Protein AF-A0A6C2U261-F1 (afdb_monomer)

InterPro domains:
  IPR015943 WD40/YVTN repeat-like-containing domain superfamily [G3DSA:2.130.10.10] (11-316)

Mean predicted aligned error: 12.96 Å

Radius of gyration: 41.38 Å; Cα contacts (8 Å, |Δi|>4): 1282; chains: 1; bounding box: 82×53×125 Å

Organism: Pontiella desulfatans (NCBI:txid2750659)

Solvent-accessible surface area (backbone atoms only — not comparable to full-atom values): 32428 Å² total; per-residue (Å²): 138,78,68,86,49,78,49,58,34,42,33,22,16,22,74,95,71,14,23,37,40,29,26,34,67,74,45,55,85,50,61,79,44,74,46,77,40,96,70,36,28,23,48,18,57,34,48,31,78,76,51,45,33,34,41,40,20,14,53,60,10,48,36,36,38,35,33,43,77,39,72,86,39,80,82,77,43,59,66,49,79,46,71,54,96,64,73,50,58,26,23,54,40,45,43,50,63,50,96,60,32,36,38,40,33,24,74,81,15,53,44,34,34,31,30,86,80,48,94,78,51,58,72,43,65,42,52,57,88,90,52,41,38,65,46,61,30,58,50,86,87,46,29,39,37,35,34,18,69,90,10,44,33,33,38,28,51,74,93,41,41,75,65,47,51,78,46,80,52,78,28,59,30,74,94,37,77,56,29,52,41,42,54,32,71,63,50,46,24,35,38,34,32,23,68,86,29,26,57,40,41,24,30,62,87,77,60,42,76,40,92,69,51,58,75,87,44,63,34,51,24,47,31,67,55,80,59,39,39,40,40,28,19,34,89,79,17,31,33,37,36,23,38,56,83,52,44,76,76,42,64,29,34,66,45,67,71,51,50,45,36,46,39,67,72,41,77,92,64,28,27,32,46,32,31,24,78,82,6,42,40,36,36,34,36,48,74,46,62,45,41,39,79,75,47,68,44,80,66,62,37,35,66,36,75,50,64,57,44,62,71,42,53,50,52,53,42,55,52,45,55,50,50,54,46,49,51,48,50,52,52,47,54,55,24,52,76,74,70,64,69,61,70,69,62,42,54,51,26,40,76,71,71,37,41,46,57,30,26,50,51,52,18,51,50,24,51,75,72,65,36,59,30,57,18,39,31,26,34,48,54,21,52,76,65,46,56,90,86,40,85,62,42,63,61,43,50,50,51,42,51,49,49,35,46,64,55,52,72,49,73,90,72,80,71,82,84,93,85,90,84,72,100,73,85,90,69,100,62,62,58,76,42,65,30,35,55,60,73,66,54,72,64,57,39,37,47,31,24,42,43,63,66,42,63,82,75,68,31,34,51,75,45,79,48,83,64,43,79,37,85,55,42,83,78,51,41,60,61,50,22,52,52,44,44,72,70,71,51,87,59,64,48,40,46,29,40,31,35,52,48,95,53,66,94,84,55,69,31,47,19,27,36,30,58,46,63,96,92,53,44,41,34,45,32,39,36,41,48,75,58,93,77,36,26,34,39,32,46,32,38,32,41,32,71,66,88,75,69,92,85,64,51,45,54,58,49,30,52,50,46,50,51,53,51,49,53,50,75,66,32,64,70,51,52,53,50,52,53,49,52,52,51,51,49,51,50,42,50,52,50,54,42,53,54,55,52,54,56,54,56,65,62,68,74,71,124

Foldseek 3Di:
DQDPFQWFKWFFFFDPFTWIFTDGSNDLAGGLDIGTDPPGTWQEKDAAQLRQKMWTFGQFQKIKIWGFPDSLPSRNGDIDIDIDPDGDHGWLYWDRLHQQWIWTAHPQQWIWMWGNPDPPTDIDTQADVPFRFLAWEHEPPSKIWTFTPVQWIWIDHVPGRHDTDIDGGAGADSVQSQAHWYQQVLLCWIWTQGPPQFIWIARVVPRHGDPLAAPGDRFRYWEDDNFWIWGDDLPQQKIFIAGSSRDGPAIEHAHDHAWSYWYADDPVQRWIWTAHPFFKIFIWGRVDSYIDGPDTRPDGRTNDMDTGHVVSSVVSSLVVLVVLLVVLLVVLVVCLVVVNHDLVSLVSCVVSVNLLSSLCSQLSSCVVVVVLLSNLLSLVVSLVSDDPPDPCNVVSVVSNVVSCVLLVNDDPPPDDDDDDDDDDDDDPDFAEFEEEEGSDDLVSSLSNCVSNQHADAGKYWDDKDDKDWLPLDDDAQVNLQVLLVVVVDDDRKGWHWYDYPPDDPPPTWTWIWHDDDDPAQWIWIWTWDDDPSIIIIMTITMGGGDDDDPPQGSSRNSVVSVVSVCCCVVDPVNVVVVVVVVVSSSVSSVVSSVVVVVVVVVVVPPD

Sequence (607 aa):
MIWNTKELIGLGVGGAEPRVDLYSPEDLSHAVSTYPSANGSIYAFDYSPDGTGMVIGNRNGDVDTLRLADPTSLYSGEWSAQALPHRVAGVTQLIWTSMDAVCILNESGAGWCCNPNSEASFMSFMETGSRRLAALCRTEGDEILGFAEDGTLLAWRNGEWESPECFHGNPPCWNNLHARPIHWSAAGAIIYVSPGRRLSVLDAASMEPHSNAPDTCATDCISADDNFLLAVDAGTRSARLWDSGFKAIRRIGGLPRDLVQCVLLDTEQHSALAVDKAGNALLLDLSAHKARVVSRLPGSDYRVCTARPRKVRQAAHEQRIHAEATQVAQEALSAIGRGEVEGRSLDALDAAGYGHVSYALRASVAEKDNDLAEAIRLTRMQVDSLPPDNPFSAGSLQRYRRLLSEAGLLPLSGQDGPGAHPCGSQNRDAPHLEVMAMPGTMETLCECATAAGIPVTGCWHIKSLSAINCGGTQVAPTRFAAKYNDVGRAPMACPATMRLGNTSPSSVRQAVLFPMEQGSSISLILGFESKGGFSAVEPIVVFSPVPVSDGTSVAGRNVQMLADYHHLMGSDATKARLAELIRTSTHVLRRIITESRSLCFRKGEVK

Structure (mmCIF, N/CA/C/O backbone):
data_AF-A0A6C2U261-F1
#
_entry.id   AF-A0A6C2U261-F1
#
loop_
_atom_site.group_PDB
_atom_site.id
_atom_site.type_symbol
_atom_site.label_atom_id
_atom_site.label_alt_id
_atom_site.label_comp_id
_atom_site.label_asym_id
_atom_site.label_entity_id
_atom_site.label_seq_id
_atom_site.pdbx_PDB_ins_code
_atom_site.Cartn_x
_atom_site.Cartn_y
_atom_site.Cartn_z
_atom_site.occupancy
_atom_site.B_iso_or_equiv
_atom_site.auth_seq_id
_atom_site.auth_comp_id
_atom_site.auth_asym_id
_atom_site.auth_atom_id
_atom_site.pdbx_PDB_model_num
ATOM 1 N N . MET A 1 1 ? -12.878 -10.140 -9.377 1.00 32.41 1 MET A N 1
ATOM 2 C CA . MET A 1 1 ? -11.753 -9.417 -8.759 1.00 32.41 1 MET A CA 1
ATOM 3 C C . MET A 1 1 ? -11.316 -8.399 -9.797 1.00 32.41 1 MET A C 1
ATOM 5 O O . MET A 1 1 ? -10.763 -8.790 -10.816 1.00 32.41 1 MET A O 1
ATOM 9 N N . ILE A 1 2 ? -11.808 -7.169 -9.654 1.00 32.28 2 ILE A N 1
ATOM 10 C CA . ILE A 1 2 ? -11.604 -6.074 -10.609 1.00 32.28 2 ILE A CA 1
ATOM 11 C C . ILE A 1 2 ? -10.340 -5.357 -10.150 1.00 32.28 2 ILE A C 1
ATOM 13 O O . ILE A 1 2 ? -10.194 -5.069 -8.964 1.00 32.28 2 ILE A O 1
ATOM 17 N N . TRP A 1 3 ? -9.417 -5.163 -11.076 1.00 41.50 3 TRP A N 1
ATOM 18 C CA . TRP A 1 3 ? -8.134 -4.526 -10.850 1.00 41.50 3 TRP A CA 1
ATOM 19 C C . TRP A 1 3 ? -8.439 -3.074 -10.533 1.00 41.50 3 TRP A C 1
ATOM 21 O O . TRP A 1 3 ? -8.983 -2.373 -11.377 1.00 41.50 3 TRP A O 1
ATOM 31 N N . ASN A 1 4 ? -8.206 -2.659 -9.292 1.00 40.59 4 ASN A N 1
ATOM 32 C CA . ASN A 1 4 ? -8.652 -1.356 -8.821 1.00 40.59 4 ASN A CA 1
ATOM 33 C C . ASN A 1 4 ? -7.470 -0.390 -8.694 1.00 40.59 4 ASN A C 1
ATOM 35 O O . ASN A 1 4 ? -7.402 0.393 -7.755 1.00 40.59 4 ASN A O 1
ATOM 39 N N . THR A 1 5 ? -6.514 -0.446 -9.613 1.00 45.72 5 THR A N 1
ATOM 40 C CA . THR A 1 5 ? -5.456 0.557 -9.740 1.00 45.72 5 THR A CA 1
ATOM 41 C C . THR A 1 5 ? -5.536 1.104 -11.162 1.00 45.72 5 THR A C 1
ATOM 43 O O . THR A 1 5 ? -5.437 0.355 -12.131 1.00 45.72 5 THR A O 1
ATOM 46 N N . LYS A 1 6 ? -5.770 2.414 -11.320 1.00 56.25 6 LYS A N 1
ATOM 47 C CA . LYS A 1 6 ? -5.798 3.088 -12.632 1.00 56.25 6 LYS A CA 1
ATOM 48 C C . LYS A 1 6 ? -4.382 3.210 -13.212 1.00 56.25 6 LYS A C 1
ATOM 50 O O . LYS A 1 6 ? -3.903 4.290 -13.507 1.00 56.25 6 LYS A O 1
ATOM 55 N N . GLU A 1 7 ? -3.629 2.128 -13.316 1.00 70.19 7 GLU A N 1
ATOM 56 C CA . GLU A 1 7 ? -2.232 2.202 -13.748 1.00 70.19 7 GLU A CA 1
ATOM 57 C C . GLU A 1 7 ? -2.134 2.492 -15.242 1.00 70.19 7 GLU A C 1
ATOM 59 O O . GLU A 1 7 ? -2.481 1.652 -16.061 1.00 70.19 7 GLU A O 1
ATOM 64 N N . LEU A 1 8 ? -1.613 3.656 -15.631 1.00 80.56 8 LEU A N 1
ATOM 65 C CA . LEU A 1 8 ? -1.292 3.850 -17.040 1.00 80.56 8 LEU A CA 1
ATOM 66 C C . LEU A 1 8 ? -0.126 2.937 -17.417 1.00 80.56 8 LEU A C 1
ATOM 68 O O . LEU A 1 8 ? 0.978 3.052 -16.876 1.00 80.56 8 LEU A O 1
ATOM 72 N N . ILE A 1 9 ? -0.402 2.024 -18.339 1.00 88.31 9 ILE A N 1
ATOM 73 C CA . ILE A 1 9 ? 0.584 1.141 -18.938 1.00 88.31 9 ILE A CA 1
ATOM 74 C C . ILE A 1 9 ? 0.971 1.742 -20.281 1.00 88.31 9 ILE A C 1
ATOM 76 O O . ILE A 1 9 ? 0.103 2.016 -21.112 1.00 88.31 9 ILE A O 1
ATOM 80 N N . GLY A 1 10 ? 2.267 1.950 -20.489 1.00 92.00 10 GLY A N 1
ATOM 81 C CA . GLY A 1 10 ? 2.775 2.476 -21.745 1.00 92.00 10 GLY A CA 1
ATOM 82 C C . GLY A 1 10 ? 3.177 1.361 -22.699 1.00 92.00 10 GLY A C 1
ATOM 83 O O . GLY A 1 10 ? 3.736 0.336 -22.292 1.00 92.00 10 GLY A O 1
ATOM 84 N N . LEU A 1 11 ? 2.922 1.582 -23.984 1.00 94.88 11 LEU A N 1
ATOM 85 C CA . LEU A 1 11 ? 3.303 0.689 -25.066 1.00 94.88 11 LEU A CA 1
ATOM 86 C C . LEU A 1 11 ? 3.878 1.476 -26.242 1.00 94.88 11 LEU A C 1
ATOM 88 O O . LEU A 1 11 ? 3.186 2.278 -26.863 1.00 94.88 11 LEU A O 1
ATOM 92 N N . GLY A 1 12 ? 5.139 1.211 -26.575 1.00 95.38 12 GLY A N 1
ATOM 93 C CA . GLY A 1 12 ? 5.791 1.755 -27.761 1.00 95.38 12 GLY A CA 1
ATOM 94 C C . GLY A 1 12 ? 5.445 0.932 -28.997 1.00 95.38 12 GLY A C 1
ATOM 95 O O . GLY A 1 12 ? 5.712 -0.273 -29.045 1.00 95.38 12 GLY A O 1
ATOM 96 N N . VAL A 1 13 ? 4.860 1.589 -29.992 1.00 95.31 13 VAL A N 1
ATOM 97 C CA . VAL A 1 13 ? 4.416 1.007 -31.260 1.00 95.31 13 VAL A CA 1
ATOM 98 C C . VAL A 1 13 ? 5.443 1.296 -32.350 1.00 95.31 13 VAL A C 1
ATOM 100 O O . VAL A 1 13 ? 5.961 2.410 -32.483 1.00 95.31 13 VAL A O 1
ATOM 103 N N . GLY A 1 14 ? 5.743 0.272 -33.144 1.00 93.31 14 GLY A N 1
ATOM 104 C CA . GLY A 1 14 ? 6.557 0.375 -34.345 1.00 93.31 14 GLY A CA 1
ATOM 105 C C . GLY A 1 14 ? 5.750 0.329 -35.642 1.00 93.31 14 GLY A C 1
ATOM 106 O O . GLY A 1 14 ? 4.544 0.530 -35.665 1.00 93.31 14 GLY A O 1
ATOM 107 N N . GLY A 1 15 ? 6.434 0.033 -36.747 1.00 89.81 15 GLY A N 1
ATOM 108 C CA . GLY A 1 15 ? 5.787 -0.149 -38.048 1.00 89.81 15 GLY A CA 1
ATOM 109 C C . GLY A 1 15 ? 5.479 1.168 -38.763 1.00 89.81 15 GLY A C 1
ATOM 110 O O . GLY A 1 15 ? 6.263 2.114 -38.680 1.00 89.81 15 GLY A O 1
ATOM 111 N N . ALA A 1 16 ? 4.376 1.184 -39.517 1.00 88.38 16 ALA A N 1
ATOM 112 C CA . ALA A 1 16 ? 3.988 2.301 -40.383 1.00 88.38 16 ALA A CA 1
ATOM 113 C C . ALA A 1 16 ? 3.395 3.499 -39.621 1.00 88.38 16 ALA A C 1
ATOM 115 O O . ALA A 1 16 ? 3.487 4.624 -40.102 1.00 88.38 16 ALA A O 1
ATOM 116 N N . GLU A 1 17 ? 2.826 3.263 -38.436 1.00 91.81 17 GLU A N 1
ATOM 117 C CA . GLU A 1 17 ? 2.192 4.284 -37.591 1.00 91.81 17 GLU A CA 1
ATOM 118 C C . GLU A 1 17 ? 2.817 4.282 -36.189 1.00 91.81 17 GLU A C 1
ATOM 120 O O . GLU A 1 17 ? 2.177 3.873 -35.211 1.00 91.81 17 GLU A O 1
ATOM 125 N N . PRO A 1 18 ? 4.096 4.676 -36.075 1.00 93.50 18 PRO A N 1
ATOM 126 C CA . PRO A 1 18 ? 4.791 4.643 -34.806 1.00 93.50 18 PRO A CA 1
ATOM 127 C C . PRO A 1 18 ? 4.194 5.649 -33.826 1.00 93.50 18 PRO A C 1
ATOM 129 O O . PRO A 1 18 ? 3.923 6.800 -34.169 1.00 93.50 18 PRO A O 1
ATOM 132 N N . ARG A 1 19 ? 3.992 5.208 -32.588 1.00 94.75 19 ARG A N 1
ATOM 133 C CA . ARG A 1 19 ? 3.327 5.990 -31.542 1.00 94.75 19 ARG A CA 1
ATOM 134 C C . ARG A 1 19 ? 3.548 5.369 -30.169 1.00 94.75 19 ARG A C 1
ATOM 136 O O . ARG A 1 19 ? 4.109 4.280 -30.060 1.00 94.75 19 ARG A O 1
ATOM 143 N N . VAL A 1 20 ? 3.073 6.040 -29.132 1.00 93.81 20 VAL A N 1
ATOM 144 C CA . VAL A 1 20 ? 2.905 5.459 -27.801 1.00 93.81 20 VAL A CA 1
ATOM 145 C C . VAL A 1 20 ? 1.425 5.337 -27.497 1.00 93.81 20 VAL A C 1
ATOM 147 O O . VAL A 1 20 ? 0.715 6.336 -27.539 1.00 93.81 20 VAL A O 1
ATOM 150 N N . ASP A 1 21 ? 0.980 4.126 -27.179 1.00 93.88 21 ASP A N 1
ATOM 151 C CA . ASP A 1 21 ? -0.365 3.871 -26.670 1.00 93.88 21 ASP A CA 1
ATOM 152 C C . ASP A 1 21 ? -0.304 3.785 -25.136 1.00 93.88 21 ASP A C 1
ATOM 154 O O . ASP A 1 21 ? 0.507 3.038 -24.581 1.00 93.88 21 ASP A O 1
ATOM 158 N N . LEU A 1 22 ? -1.159 4.544 -24.450 1.00 91.38 22 LEU A N 1
ATOM 159 C CA . LEU A 1 22 ? -1.335 4.486 -22.999 1.00 91.38 22 LEU A CA 1
ATOM 160 C C . LEU A 1 22 ? -2.660 3.800 -22.672 1.00 91.38 22 LEU A C 1
ATOM 162 O O . LEU A 1 22 ? -3.714 4.259 -23.105 1.00 91.38 22 LEU A O 1
ATOM 166 N N . TYR A 1 23 ? -2.622 2.734 -21.882 1.00 89.19 23 TYR A N 1
ATOM 167 C CA . TYR A 1 23 ? -3.809 1.971 -21.487 1.00 89.19 23 TYR A CA 1
ATOM 168 C C . TYR A 1 23 ? -4.089 2.099 -19.995 1.00 89.19 23 TYR A C 1
ATOM 170 O O . TYR A 1 23 ? -3.156 2.131 -19.198 1.00 89.19 23 TYR A O 1
ATOM 178 N N . SER A 1 24 ? -5.371 2.102 -19.624 1.00 83.12 24 SER A N 1
ATOM 179 C CA . SER A 1 24 ? -5.801 1.872 -18.242 1.00 83.12 24 SER A CA 1
ATOM 180 C C . SER A 1 24 ? -5.998 0.368 -18.021 1.00 83.12 24 SER A C 1
ATOM 182 O O . SER A 1 24 ? -6.509 -0.303 -18.916 1.00 83.12 24 SER A O 1
ATOM 184 N N . PRO A 1 25 ? -5.677 -0.210 -16.853 1.00 72.50 25 PRO A N 1
ATOM 185 C CA . PRO A 1 25 ? -5.879 -1.633 -16.600 1.00 72.50 25 PRO A CA 1
ATOM 186 C C . PRO A 1 25 ? -7.364 -1.947 -16.381 1.00 72.50 25 PRO A C 1
ATOM 188 O O . PRO A 1 25 ? -7.777 -3.093 -16.544 1.00 72.50 25 PRO A O 1
ATOM 191 N N . GLU A 1 26 ? -8.163 -0.931 -16.028 1.00 73.81 26 GLU A N 1
ATOM 192 C CA . GLU A 1 26 ? -9.620 -1.022 -15.884 1.00 73.81 26 GLU A CA 1
ATOM 193 C C . GLU A 1 26 ? -10.311 -1.167 -17.246 1.00 73.81 26 GLU A C 1
ATOM 195 O O . GLU A 1 26 ? -11.339 -1.836 -17.348 1.00 73.81 26 GLU A O 1
ATOM 200 N N . ASP A 1 27 ? -9.725 -0.577 -18.292 1.00 82.88 27 ASP A N 1
ATOM 201 C CA . ASP A 1 27 ? -10.229 -0.655 -19.656 1.00 82.88 27 ASP A CA 1
ATOM 202 C C . ASP A 1 27 ? -9.087 -0.824 -20.664 1.00 82.88 27 ASP A C 1
ATOM 204 O O . ASP A 1 27 ? -8.450 0.127 -21.115 1.00 82.88 27 ASP A O 1
ATOM 208 N N . LEU A 1 28 ? -8.851 -2.084 -21.029 1.00 86.38 28 LEU A N 1
ATOM 209 C CA . LEU A 1 28 ? -7.865 -2.480 -22.033 1.00 86.38 28 LEU A CA 1
ATOM 210 C C . LEU A 1 28 ? -8.453 -2.542 -23.449 1.00 86.38 28 LEU A C 1
ATOM 212 O O . LEU A 1 28 ? -7.766 -2.982 -24.372 1.00 86.38 28 LEU A O 1
ATOM 216 N N . SER A 1 29 ? -9.729 -2.177 -23.628 1.00 85.38 29 SER A N 1
ATOM 217 C CA . SER A 1 29 ? -10.397 -2.245 -24.932 1.00 85.38 29 SER A CA 1
ATOM 218 C C . SER A 1 29 ? -9.941 -1.142 -25.884 1.00 85.38 29 SER A C 1
ATOM 220 O O . SER A 1 29 ? -10.032 -1.313 -27.099 1.00 85.38 29 SER A O 1
ATOM 222 N N . HIS A 1 30 ? -9.428 -0.035 -25.347 1.00 87.44 30 HIS A N 1
ATOM 223 C CA . HIS A 1 30 ? -8.896 1.085 -26.106 1.00 87.44 30 HIS A CA 1
ATOM 224 C C . HIS A 1 30 ? -7.785 1.794 -25.327 1.00 87.44 30 HIS A C 1
ATOM 226 O O . HIS A 1 30 ? -7.736 1.748 -24.099 1.00 87.44 30 HIS A O 1
ATOM 232 N N . ALA A 1 31 ? -6.879 2.448 -26.054 1.00 86.44 31 ALA A N 1
ATOM 233 C CA . ALA A 1 31 ? -5.900 3.326 -25.435 1.00 86.44 31 ALA A CA 1
ATOM 234 C C . ALA A 1 31 ? -6.614 4.580 -24.907 1.00 86.44 31 ALA A C 1
ATOM 236 O O . ALA A 1 31 ? -7.411 5.193 -25.617 1.00 86.44 31 ALA A O 1
ATOM 237 N N . VAL A 1 32 ? -6.315 4.965 -23.667 1.00 84.00 32 VAL A N 1
ATOM 238 C CA . VAL A 1 32 ? -6.804 6.204 -23.041 1.00 84.00 32 VAL A CA 1
ATOM 239 C C . VAL A 1 32 ? -6.175 7.421 -23.717 1.00 84.00 32 VAL A C 1
ATOM 241 O O . VAL A 1 32 ? -6.798 8.473 -23.816 1.00 84.00 32 VAL A O 1
ATOM 244 N N . SER A 1 33 ? -4.939 7.274 -24.195 1.00 84.88 33 SER A N 1
ATOM 245 C CA . SER A 1 33 ? -4.266 8.289 -24.994 1.00 84.88 33 SER A CA 1
ATOM 246 C C . SER A 1 33 ? -3.268 7.662 -25.961 1.00 84.88 33 SER A C 1
ATOM 248 O O . SER A 1 33 ? -2.706 6.598 -25.690 1.00 84.88 33 SER A O 1
ATOM 250 N N . THR A 1 34 ? -3.030 8.349 -27.074 1.00 89.06 34 THR A N 1
ATOM 251 C CA . THR A 1 34 ? -2.110 7.924 -28.124 1.00 89.06 34 THR A CA 1
ATOM 252 C C . THR A 1 34 ? -1.252 9.102 -28.578 1.00 89.06 34 THR A C 1
ATOM 254 O O . THR A 1 34 ? -1.775 10.153 -28.943 1.00 89.06 34 THR A O 1
ATOM 257 N N . TYR A 1 35 ? 0.067 8.906 -28.606 1.00 88.50 35 TYR A N 1
ATOM 258 C CA . TYR A 1 35 ? 1.047 9.930 -28.979 1.00 88.50 35 TYR A CA 1
ATOM 259 C C . TYR A 1 35 ? 1.806 9.519 -30.236 1.00 88.50 35 TYR A C 1
ATOM 261 O O . TYR A 1 35 ? 2.650 8.626 -30.146 1.00 88.50 35 TYR A O 1
ATOM 269 N N . PRO A 1 36 ? 1.531 10.119 -31.406 1.00 87.75 36 PRO A N 1
ATOM 270 C CA . PRO A 1 36 ? 2.254 9.785 -32.625 1.00 87.75 36 PRO A CA 1
ATOM 271 C C . PRO A 1 36 ? 3.733 10.164 -32.499 1.00 87.75 36 PRO A C 1
ATOM 273 O O . PRO A 1 36 ? 4.065 11.238 -32.004 1.00 87.75 36 PRO A O 1
ATOM 276 N N . SER A 1 37 ? 4.619 9.298 -32.988 1.00 85.44 37 SER A N 1
ATOM 277 C CA . SER A 1 37 ? 6.025 9.641 -33.192 1.00 85.44 37 SER A CA 1
ATOM 278 C C . SER A 1 37 ? 6.208 10.091 -34.631 1.00 85.44 37 SER A C 1
ATOM 280 O O . SER A 1 37 ? 5.878 9.356 -35.560 1.00 85.44 37 SER A O 1
ATOM 282 N N . ALA A 1 38 ? 6.748 11.290 -34.835 1.00 76.50 38 ALA A N 1
ATOM 283 C CA . ALA A 1 38 ? 6.864 11.864 -36.174 1.00 76.50 38 ALA A CA 1
ATOM 284 C C . ALA A 1 38 ? 7.767 11.039 -37.110 1.00 76.50 38 ALA A C 1
ATOM 286 O O . ALA A 1 38 ? 7.586 11.061 -38.325 1.00 76.50 38 ALA A O 1
ATOM 287 N N . ASN A 1 39 ? 8.738 10.311 -36.552 1.00 81.44 39 ASN A N 1
ATOM 288 C CA . ASN A 1 39 ? 9.933 9.944 -37.302 1.00 81.44 39 ASN A CA 1
ATOM 289 C C . ASN A 1 39 ? 10.400 8.500 -37.121 1.00 81.44 39 ASN A C 1
ATOM 291 O O . ASN A 1 39 ? 11.438 8.161 -37.673 1.00 81.44 39 ASN A O 1
ATOM 295 N N . GLY A 1 40 ? 9.707 7.609 -36.412 1.00 90.44 40 GLY A N 1
ATOM 296 C CA . GLY A 1 40 ? 10.131 6.205 -36.401 1.00 90.44 40 GLY A CA 1
ATOM 297 C C . GLY A 1 40 ? 9.569 5.367 -35.271 1.00 90.44 40 GLY A C 1
ATOM 298 O O . GLY A 1 40 ? 9.038 5.881 -34.299 1.00 90.44 40 GLY A O 1
ATOM 299 N N . SER A 1 41 ? 9.718 4.049 -35.407 1.00 94.56 41 SER A N 1
ATOM 300 C CA . SER A 1 41 ? 9.284 3.071 -34.404 1.00 94.56 41 SER A CA 1
ATOM 301 C C . SER A 1 41 ? 9.871 3.359 -33.022 1.00 94.56 41 SER A C 1
ATOM 303 O O . SER A 1 41 ? 11.071 3.614 -32.911 1.00 94.56 41 SER A O 1
ATOM 305 N N . ILE A 1 42 ? 9.031 3.285 -31.988 1.00 94.88 42 ILE A N 1
ATOM 306 C CA . ILE A 1 42 ? 9.433 3.493 -30.593 1.00 94.88 42 ILE A CA 1
ATOM 307 C C . ILE A 1 42 ? 10.087 2.219 -30.053 1.00 94.88 42 ILE A C 1
ATOM 309 O O . ILE A 1 42 ? 9.471 1.156 -30.077 1.00 94.88 42 ILE A O 1
ATOM 313 N N . TYR A 1 43 ? 11.320 2.325 -29.554 1.00 91.62 43 TYR A N 1
ATOM 314 C CA . TYR A 1 43 ? 12.086 1.195 -28.995 1.00 91.62 43 TYR A CA 1
ATOM 315 C C . TYR A 1 43 ? 12.503 1.411 -27.540 1.00 91.62 43 TYR A C 1
ATOM 317 O O . TYR A 1 43 ? 12.752 0.449 -26.809 1.00 91.62 43 TYR A O 1
ATOM 325 N N . ALA A 1 44 ? 12.526 2.662 -27.090 1.00 92.88 44 ALA A N 1
ATOM 326 C CA . ALA A 1 44 ? 12.847 3.017 -25.724 1.00 92.88 44 ALA A CA 1
ATOM 327 C C . ALA A 1 44 ? 11.829 4.018 -25.201 1.00 92.88 44 ALA A C 1
ATOM 329 O O . ALA A 1 44 ? 11.421 4.924 -25.917 1.00 92.88 44 ALA A O 1
ATOM 330 N N . PHE A 1 45 ? 11.435 3.856 -23.948 1.00 92.12 45 PHE A N 1
ATOM 331 C CA . PHE A 1 45 ? 10.792 4.903 -23.179 1.00 92.12 45 PHE A CA 1
ATOM 332 C C . PHE A 1 45 ? 10.906 4.576 -21.690 1.00 92.12 45 PHE A C 1
ATOM 334 O O . PHE A 1 45 ? 11.114 3.409 -21.333 1.00 92.12 45 PHE A O 1
ATOM 341 N N . ASP A 1 46 ? 10.822 5.604 -20.855 1.00 92.81 46 ASP A N 1
ATOM 342 C CA . ASP A 1 46 ? 10.898 5.509 -19.397 1.00 92.81 46 ASP A CA 1
ATOM 343 C C . ASP A 1 46 ? 10.059 6.615 -18.743 1.00 92.81 46 ASP A C 1
ATOM 345 O O . ASP A 1 46 ? 9.805 7.651 -19.362 1.00 92.81 46 ASP A O 1
ATOM 349 N N . TYR A 1 47 ? 9.624 6.396 -17.504 1.00 91.75 47 TYR A N 1
ATOM 350 C CA . TYR A 1 47 ? 8.879 7.383 -16.722 1.00 91.75 47 TYR A CA 1
ATOM 351 C C . TYR A 1 47 ? 9.810 8.195 -15.825 1.00 91.75 47 TYR A C 1
ATOM 353 O O . TYR A 1 47 ? 10.789 7.677 -15.287 1.00 91.75 47 TYR A O 1
ATOM 361 N N . SER A 1 48 ? 9.447 9.454 -15.587 1.00 91.25 48 SER A N 1
ATOM 362 C CA . SER A 1 48 ? 10.061 10.244 -14.524 1.00 91.25 48 SER A CA 1
ATOM 363 C C . SER A 1 48 ? 9.851 9.581 -13.154 1.00 91.25 48 SER A C 1
ATOM 365 O O . SER A 1 48 ? 8.874 8.847 -12.966 1.00 91.25 48 SER A O 1
ATOM 367 N N . PRO A 1 49 ? 10.736 9.823 -12.168 1.00 87.69 49 PRO A N 1
ATOM 368 C CA . PRO A 1 49 ? 10.611 9.252 -10.826 1.00 87.69 49 PRO A CA 1
ATOM 369 C C . PRO A 1 49 ? 9.256 9.506 -10.146 1.00 87.69 49 PRO A C 1
ATOM 371 O O . PRO A 1 49 ? 8.772 8.643 -9.414 1.00 87.69 49 PRO A O 1
ATOM 374 N N . ASP A 1 50 ? 8.634 10.656 -10.413 1.00 85.31 50 ASP A N 1
ATOM 375 C CA . ASP A 1 50 ? 7.307 11.044 -9.917 1.00 85.31 50 ASP A CA 1
ATOM 376 C C . ASP A 1 50 ? 6.144 10.573 -10.819 1.00 85.31 50 ASP A C 1
ATOM 378 O O . ASP A 1 50 ? 4.978 10.739 -10.470 1.00 85.31 50 ASP A O 1
ATOM 382 N N . GLY A 1 51 ? 6.443 9.962 -11.971 1.00 86.81 51 GLY A N 1
ATOM 383 C CA . GLY A 1 51 ? 5.476 9.436 -12.934 1.00 86.81 51 GLY A CA 1
ATOM 384 C C . GLY A 1 51 ? 4.670 10.491 -13.701 1.00 86.81 51 GLY A C 1
ATOM 385 O O . GLY A 1 51 ? 3.733 10.113 -14.417 1.00 86.81 51 GLY A O 1
ATOM 386 N N . THR A 1 52 ? 5.008 11.778 -13.560 1.00 87.12 52 THR A N 1
ATOM 387 C CA . THR A 1 52 ? 4.315 12.899 -14.223 1.00 87.12 52 THR A CA 1
ATOM 388 C C . THR A 1 52 ? 4.857 13.199 -15.623 1.00 87.12 52 THR A C 1
ATOM 390 O O . THR A 1 52 ? 4.183 13.840 -16.432 1.00 87.12 52 THR A O 1
ATOM 393 N N . GLY A 1 53 ? 6.053 12.698 -15.926 1.00 90.12 53 GLY A N 1
ATOM 394 C CA . GLY A 1 53 ? 6.729 12.793 -17.207 1.00 90.12 53 GLY A CA 1
ATOM 395 C C . GLY A 1 53 ? 7.087 11.421 -17.773 1.00 90.12 53 GLY A C 1
ATOM 396 O O . GLY A 1 53 ? 7.159 10.413 -17.068 1.00 90.12 53 GLY A O 1
ATOM 397 N N . MET A 1 54 ? 7.313 11.383 -19.078 1.00 92.50 54 MET A N 1
ATOM 398 C CA . MET A 1 54 ? 7.775 10.215 -19.814 1.00 92.50 54 MET A CA 1
ATOM 399 C C . MET A 1 54 ? 8.739 10.667 -20.906 1.00 92.50 54 MET A C 1
ATOM 401 O O . MET A 1 54 ? 8.525 11.696 -21.535 1.00 92.50 54 MET A O 1
ATOM 405 N N . VAL A 1 55 ? 9.817 9.927 -21.124 1.00 93.81 55 VAL A N 1
ATOM 406 C CA . VAL A 1 55 ? 10.720 10.139 -22.262 1.00 93.81 55 VAL A CA 1
ATOM 407 C C . VAL A 1 55 ? 10.541 9.003 -23.237 1.00 93.81 55 VAL A C 1
ATOM 409 O O . VAL A 1 55 ? 10.470 7.856 -22.812 1.00 93.81 55 VAL A O 1
ATOM 412 N N . ILE A 1 56 ? 10.466 9.305 -24.527 1.00 94.56 56 ILE A N 1
ATOM 413 C CA . ILE A 1 56 ? 10.276 8.330 -25.600 1.00 94.56 56 ILE A CA 1
ATOM 414 C C . ILE A 1 56 ? 11.403 8.485 -26.613 1.00 94.56 56 ILE A C 1
ATOM 416 O O . ILE A 1 56 ? 11.813 9.593 -26.925 1.00 94.56 56 ILE A O 1
ATOM 420 N N . GLY A 1 57 ? 11.927 7.368 -27.100 1.00 94.88 57 GLY A N 1
ATOM 421 C CA . GLY A 1 57 ? 13.073 7.306 -27.994 1.00 94.88 57 GLY A CA 1
ATOM 422 C C . GLY A 1 57 ? 12.777 6.383 -29.162 1.00 94.88 57 GLY A C 1
ATOM 423 O O . GLY A 1 57 ? 12.308 5.248 -28.981 1.00 94.88 57 GLY A O 1
ATOM 424 N N . ASN A 1 58 ? 13.042 6.871 -30.369 1.00 95.38 58 ASN A N 1
ATOM 425 C CA . ASN A 1 58 ? 12.727 6.152 -31.594 1.00 95.38 58 ASN A CA 1
ATOM 426 C C . ASN A 1 58 ? 13.976 5.577 -32.289 1.00 95.38 58 ASN A C 1
ATOM 428 O O . ASN A 1 58 ? 15.122 5.934 -32.003 1.00 95.38 58 ASN A O 1
ATOM 432 N N . ARG A 1 59 ? 13.746 4.687 -33.260 1.00 94.31 59 ARG A N 1
ATOM 433 C CA . ARG A 1 59 ? 14.799 4.067 -34.092 1.00 94.31 59 ARG A CA 1
ATOM 434 C C . ARG A 1 59 ? 15.644 5.073 -34.872 1.00 94.31 59 ARG A C 1
ATOM 436 O O . ARG A 1 59 ? 16.757 4.773 -35.282 1.00 94.31 59 ARG A O 1
ATOM 443 N N . ASN A 1 60 ? 15.096 6.250 -35.116 1.00 94.38 60 ASN A N 1
ATOM 444 C CA . ASN A 1 60 ? 15.747 7.290 -35.884 1.00 94.38 60 ASN A CA 1
ATOM 445 C C . ASN A 1 60 ? 16.610 8.209 -35.019 1.00 94.38 60 ASN A C 1
ATOM 447 O O . ASN A 1 60 ? 17.312 9.039 -35.593 1.00 94.38 60 ASN A O 1
ATOM 451 N N . GLY A 1 61 ? 16.617 8.016 -33.698 1.00 94.00 61 GLY A N 1
ATOM 452 C CA . GLY A 1 61 ? 17.442 8.775 -32.769 1.00 94.00 61 GLY A CA 1
ATOM 453 C C . GLY A 1 61 ? 16.787 10.039 -32.229 1.00 94.00 61 GLY A C 1
ATOM 454 O O . GLY A 1 61 ? 17.475 10.834 -31.592 1.00 94.00 61 GLY A O 1
ATOM 455 N N . ASP A 1 62 ? 15.495 10.245 -32.495 1.00 93.75 62 ASP A N 1
ATOM 456 C CA . ASP A 1 62 ? 14.747 11.334 -31.874 1.00 93.75 62 ASP A CA 1
ATOM 457 C C . ASP A 1 62 ? 14.294 10.908 -30.479 1.00 93.75 62 ASP A C 1
ATOM 459 O O . ASP A 1 62 ? 13.922 9.746 -30.254 1.00 93.75 62 ASP A O 1
ATOM 463 N N . VAL A 1 63 ? 14.331 11.868 -29.559 1.00 93.38 63 VAL A N 1
ATOM 464 C CA . VAL A 1 63 ? 13.854 11.710 -28.191 1.00 93.38 63 VAL A CA 1
ATOM 465 C C . VAL A 1 63 ? 12.836 12.801 -27.909 1.00 93.38 63 VAL A C 1
ATOM 467 O O . VAL A 1 63 ? 13.161 13.982 -28.006 1.00 93.38 63 VAL A O 1
ATOM 470 N N . ASP A 1 64 ? 11.627 12.405 -27.529 1.00 92.06 64 ASP A N 1
ATOM 471 C CA . ASP A 1 64 ? 10.583 13.328 -27.099 1.00 92.06 64 ASP A CA 1
ATOM 472 C C . ASP A 1 64 ? 10.324 13.160 -25.604 1.00 92.06 64 ASP A C 1
ATOM 474 O O . ASP A 1 64 ? 10.401 12.066 -25.041 1.00 92.06 64 ASP A O 1
ATOM 478 N N . THR A 1 65 ? 9.992 14.264 -24.954 1.00 91.81 65 THR A N 1
ATOM 479 C CA . THR A 1 65 ? 9.521 14.297 -23.574 1.00 91.81 65 THR A CA 1
ATOM 480 C C . THR A 1 65 ? 8.022 14.555 -23.594 1.00 91.81 65 THR A C 1
ATOM 482 O O . THR A 1 65 ? 7.538 15.439 -24.296 1.00 91.81 65 THR A O 1
ATOM 485 N N . LEU A 1 66 ? 7.276 13.751 -22.851 1.00 90.44 66 LEU A N 1
ATOM 486 C CA . LEU A 1 66 ? 5.843 13.874 -22.655 1.00 90.44 66 LEU A CA 1
ATOM 487 C C . LEU A 1 66 ? 5.608 14.252 -21.195 1.00 90.44 66 LEU A C 1
ATOM 489 O O . LEU A 1 66 ? 6.129 13.585 -20.303 1.00 90.44 66 LEU A O 1
ATOM 493 N N . ARG A 1 67 ? 4.828 15.299 -20.930 1.00 88.69 67 ARG A N 1
ATOM 494 C CA . ARG A 1 67 ? 4.512 15.754 -19.566 1.00 88.69 67 ARG A CA 1
ATOM 495 C C . ARG A 1 67 ? 3.024 15.910 -19.369 1.00 88.69 67 ARG A C 1
ATOM 497 O O . ARG A 1 67 ? 2.354 16.441 -20.245 1.00 88.69 67 ARG A O 1
ATOM 504 N N . LEU A 1 68 ? 2.524 15.526 -18.203 1.00 84.94 68 LEU A N 1
ATOM 505 C CA . LEU A 1 68 ? 1.159 15.852 -17.809 1.00 84.94 68 LEU A CA 1
ATOM 506 C C . LEU A 1 68 ? 1.001 17.364 -17.615 1.00 84.94 68 LEU A C 1
ATOM 508 O O . LEU A 1 68 ? 1.771 17.982 -16.882 1.00 84.94 68 LEU A O 1
ATOM 512 N N . ALA A 1 69 ? -0.030 17.943 -18.231 1.00 83.38 69 ALA A N 1
ATOM 513 C CA . ALA A 1 69 ? -0.402 19.342 -18.022 1.00 83.38 69 ALA A CA 1
ATOM 514 C C . ALA A 1 69 ? -0.838 19.609 -16.571 1.00 83.38 69 ALA A C 1
ATOM 516 O O . ALA A 1 69 ? -0.551 20.667 -16.016 1.00 83.38 69 ALA A O 1
ATOM 517 N N . ASP A 1 70 ? -1.500 18.627 -15.956 1.00 79.38 70 ASP A N 1
ATOM 518 C CA . ASP A 1 70 ? -1.870 18.628 -14.545 1.00 79.38 70 ASP A CA 1
ATOM 519 C C . ASP A 1 70 ? -1.279 17.383 -13.856 1.00 79.38 70 ASP A C 1
ATOM 521 O O . ASP A 1 70 ? -1.781 16.272 -14.063 1.00 79.38 70 ASP A O 1
ATOM 525 N N . PRO A 1 71 ? -0.238 17.547 -13.018 1.00 74.62 71 PRO A N 1
ATOM 526 C CA . PRO A 1 71 ? 0.370 16.459 -12.254 1.00 74.62 71 PRO A CA 1
ATOM 527 C C . PRO A 1 71 ? -0.610 15.728 -11.329 1.00 74.62 71 PRO A C 1
ATOM 529 O O . PRO A 1 71 ? -0.363 14.581 -10.966 1.00 74.62 71 PRO A O 1
ATOM 532 N N . THR A 1 72 ? -1.718 16.371 -10.942 1.00 70.12 72 THR A N 1
ATOM 533 C CA . THR A 1 72 ? -2.749 15.767 -10.085 1.00 70.12 72 THR A CA 1
ATOM 534 C C . THR A 1 72 ? -3.727 14.894 -10.877 1.00 70.12 72 THR A C 1
ATOM 536 O O . THR A 1 72 ? -4.304 13.951 -10.333 1.00 70.12 72 THR A O 1
ATOM 539 N N . SER A 1 73 ? -3.844 15.117 -12.191 1.00 71.06 73 SER A N 1
ATOM 540 C CA . SER A 1 73 ? -4.685 14.344 -13.112 1.00 71.06 73 SER A CA 1
ATOM 541 C C . SER A 1 73 ? -3.897 13.197 -13.749 1.00 71.06 73 SER A C 1
ATOM 543 O O . SER A 1 73 ? -3.823 13.043 -14.969 1.00 71.06 73 SER A O 1
ATOM 545 N N . LEU A 1 74 ? -3.309 12.341 -12.909 1.00 64.25 74 LEU A N 1
ATOM 546 C CA . LEU A 1 74 ? -2.430 11.248 -13.339 1.00 64.25 74 LEU A CA 1
ATOM 547 C C . LEU A 1 74 ? -3.070 10.279 -14.355 1.00 64.25 74 LEU A C 1
ATOM 549 O O . LEU A 1 74 ? -2.337 9.548 -15.020 1.00 64.25 74 LEU A O 1
ATOM 553 N N . TYR A 1 75 ? -4.398 10.244 -14.485 1.00 63.94 75 TYR A N 1
ATOM 554 C CA . TYR A 1 75 ? -5.133 9.235 -15.262 1.00 63.94 75 TYR A CA 1
ATOM 555 C C . TYR A 1 75 ? -5.851 9.772 -16.501 1.00 63.94 75 TYR A C 1
ATOM 557 O O . TYR A 1 75 ? -6.161 9.004 -17.405 1.00 63.94 75 TYR A O 1
ATOM 565 N N . SER A 1 76 ? -6.128 11.072 -16.531 1.00 66.75 76 SER A N 1
ATOM 566 C CA . SER A 1 76 ? -6.933 11.728 -17.569 1.00 66.75 76 SER A CA 1
ATOM 567 C C . SER A 1 76 ? -6.319 13.040 -18.047 1.00 66.75 76 SER A C 1
ATOM 569 O O . SER A 1 76 ? -6.946 13.764 -18.813 1.00 66.75 76 SER A O 1
ATOM 571 N N . GLY A 1 77 ? -5.124 13.377 -17.559 1.00 66.44 77 GLY A N 1
ATOM 572 C CA . GLY A 1 77 ? -4.432 14.591 -17.944 1.00 66.44 77 GLY A CA 1
ATOM 573 C C . GLY A 1 77 ? -4.038 14.559 -19.414 1.00 66.44 77 GLY A C 1
ATOM 574 O O . GLY A 1 77 ? -3.602 13.535 -19.947 1.00 66.44 77 GLY A O 1
ATOM 575 N N . GLU A 1 78 ? -4.174 15.709 -20.062 1.00 81.12 78 GLU A N 1
ATOM 576 C CA . GLU A 1 78 ? -3.566 15.939 -21.362 1.00 81.12 78 GLU A CA 1
ATOM 577 C C . GLU A 1 78 ? -2.045 15.927 -21.200 1.00 81.12 78 GLU A C 1
ATOM 579 O O . GLU A 1 78 ? -1.509 16.516 -20.256 1.00 81.12 78 GLU A O 1
ATOM 584 N N . TRP A 1 79 ? -1.351 15.250 -22.114 1.00 82.69 79 TRP A N 1
ATOM 585 C CA . TRP A 1 79 ? 0.106 15.291 -22.143 1.00 82.69 79 TRP A CA 1
ATOM 586 C C . TRP A 1 79 ? 0.581 16.257 -23.219 1.00 82.69 79 TRP A C 1
ATOM 588 O O . TRP A 1 79 ? 0.117 16.199 -24.359 1.00 82.69 79 TRP A O 1
ATOM 598 N N . SER A 1 80 ? 1.539 17.104 -22.866 1.00 86.56 80 SER A N 1
ATOM 599 C CA . SER A 1 80 ? 2.271 17.943 -23.805 1.00 86.56 80 SER A CA 1
ATOM 600 C C . SER A 1 80 ? 3.539 17.230 -24.259 1.00 86.56 80 SER A C 1
ATOM 602 O O . SER A 1 80 ? 4.249 16.632 -23.452 1.00 86.56 80 SER A O 1
ATOM 604 N N . ALA A 1 81 ? 3.808 17.280 -25.564 1.00 88.00 81 ALA A N 1
ATOM 605 C CA . ALA A 1 81 ? 5.005 16.710 -26.163 1.00 88.00 81 ALA A CA 1
ATOM 606 C C . ALA A 1 81 ? 6.021 17.802 -26.494 1.00 88.00 81 ALA A C 1
ATOM 608 O O . ALA A 1 81 ? 5.673 18.820 -27.092 1.00 88.00 81 ALA A O 1
ATOM 609 N N . GLN A 1 82 ? 7.279 17.561 -26.147 1.00 89.44 82 GLN A N 1
ATOM 610 C CA . GLN A 1 82 ? 8.408 18.416 -26.478 1.00 89.44 82 GLN A CA 1
ATOM 611 C C . GLN A 1 82 ? 9.567 17.549 -26.970 1.00 89.44 82 GLN A C 1
ATOM 613 O O . GLN A 1 82 ? 10.125 16.757 -26.208 1.00 89.44 82 GLN A O 1
ATOM 618 N N . ALA A 1 83 ? 9.936 17.729 -28.237 1.00 88.75 83 ALA A N 1
ATOM 619 C CA . ALA A 1 83 ? 11.110 17.097 -28.824 1.00 88.75 83 ALA A CA 1
ATOM 620 C C . ALA A 1 83 ? 12.394 17.678 -28.222 1.00 88.75 83 ALA A C 1
ATOM 622 O O . ALA A 1 83 ? 12.511 18.896 -28.048 1.00 88.75 83 ALA A O 1
ATOM 623 N N . LEU A 1 84 ? 13.373 16.821 -27.939 1.00 87.56 84 LEU A N 1
ATOM 624 C CA . LEU A 1 84 ? 14.712 17.274 -27.586 1.00 87.56 84 LEU A CA 1
ATOM 625 C C . LEU A 1 84 ? 15.435 17.803 -28.838 1.00 87.56 84 LEU A C 1
ATOM 627 O O . LEU A 1 84 ? 15.291 17.241 -29.925 1.00 87.56 84 LEU A O 1
ATOM 631 N N . PRO A 1 85 ? 16.239 18.874 -28.713 1.00 80.31 85 PRO A N 1
ATOM 632 C CA . PRO A 1 85 ? 16.818 19.576 -29.862 1.00 80.31 85 PRO A CA 1
ATOM 633 C C . PRO A 1 85 ? 17.885 18.770 -30.618 1.00 80.31 85 PRO A C 1
ATOM 635 O O . PRO A 1 85 ? 18.269 19.139 -31.729 1.00 80.31 85 PRO A O 1
ATOM 638 N N . HIS A 1 86 ? 18.387 17.685 -30.029 1.00 82.50 86 HIS A N 1
ATOM 639 C CA . HIS A 1 86 ? 19.482 16.903 -30.578 1.00 82.50 86 HIS A CA 1
ATOM 640 C C . HIS A 1 86 ? 19.032 15.501 -30.976 1.00 82.50 86 HIS A C 1
ATOM 642 O O . HIS A 1 86 ? 18.409 14.782 -30.200 1.00 82.50 86 HIS A O 1
ATOM 648 N N . ARG A 1 87 ? 19.432 15.102 -32.184 1.00 86.19 87 ARG A N 1
ATOM 649 C CA . ARG A 1 87 ? 19.214 13.763 -32.719 1.00 86.19 87 ARG A CA 1
ATOM 650 C C . ARG A 1 87 ? 20.471 12.920 -32.542 1.00 86.19 87 ARG A C 1
ATOM 652 O O . ARG A 1 87 ? 21.568 13.360 -32.890 1.00 86.19 87 ARG A O 1
ATOM 659 N N . VAL A 1 88 ? 20.305 11.710 -32.025 1.00 90.75 88 VAL A N 1
ATOM 660 C CA . VAL A 1 88 ? 21.380 10.718 -31.866 1.00 90.75 88 VAL A CA 1
ATOM 661 C C . VAL A 1 88 ? 21.261 9.611 -32.926 1.00 90.75 88 VAL A C 1
ATOM 663 O O . VAL A 1 88 ? 20.452 9.703 -33.846 1.00 90.75 88 VAL A O 1
ATOM 666 N N . ALA A 1 89 ? 22.090 8.564 -32.856 1.00 93.12 89 ALA A N 1
ATOM 667 C CA . ALA A 1 89 ? 21.780 7.303 -33.542 1.00 93.12 89 ALA A CA 1
ATOM 668 C C . ALA A 1 89 ? 20.537 6.646 -32.905 1.00 93.12 89 ALA A C 1
ATOM 670 O O . ALA A 1 89 ? 20.099 7.086 -31.845 1.00 93.12 89 ALA A O 1
ATOM 671 N N . GLY A 1 90 ? 19.977 5.595 -33.513 1.00 94.69 90 GLY A N 1
ATOM 672 C CA . GLY A 1 90 ? 18.746 4.960 -33.024 1.00 94.69 90 GLY A CA 1
ATOM 673 C C . GLY A 1 90 ? 18.762 4.675 -31.521 1.00 94.69 90 GLY A C 1
ATOM 674 O O . GLY A 1 90 ? 19.747 4.152 -31.005 1.00 94.69 90 GLY A O 1
ATOM 675 N N . VAL A 1 91 ? 17.703 5.066 -30.808 1.00 95.06 91 VAL A N 1
ATOM 676 C CA . VAL A 1 91 ? 17.658 4.978 -29.341 1.00 95.06 91 VAL A CA 1
ATOM 677 C C . VAL A 1 91 ? 17.319 3.554 -28.914 1.00 95.06 91 VAL A C 1
ATOM 679 O O . VAL A 1 91 ? 16.282 3.014 -29.301 1.00 95.06 91 VAL A O 1
ATOM 682 N N . THR A 1 92 ? 18.172 2.951 -28.087 1.00 93.25 92 THR A N 1
ATOM 683 C CA . THR A 1 92 ? 18.004 1.578 -27.582 1.00 93.25 92 THR A CA 1
ATOM 684 C C . THR A 1 92 ? 17.529 1.549 -26.133 1.00 93.25 92 THR A C 1
ATOM 686 O O . THR A 1 92 ? 16.766 0.659 -25.747 1.00 93.25 92 THR A O 1
ATOM 689 N N . GLN A 1 93 ? 17.921 2.540 -25.330 1.00 94.12 93 GLN A N 1
ATOM 690 C CA . GLN A 1 93 ? 17.496 2.657 -23.941 1.00 94.12 93 GLN A CA 1
ATOM 691 C C . GLN A 1 93 ? 17.408 4.122 -23.508 1.00 94.12 93 GLN A C 1
ATOM 693 O O . GLN A 1 93 ? 18.220 4.956 -23.901 1.00 94.12 93 GLN A O 1
ATOM 698 N N . LEU A 1 94 ? 16.415 4.406 -22.672 1.00 94.94 94 LEU A N 1
ATOM 699 C CA . LEU A 1 94 ? 16.245 5.667 -21.964 1.00 94.94 94 LEU A CA 1
ATOM 700 C C . LEU A 1 94 ? 16.142 5.349 -20.478 1.00 94.94 94 LEU A C 1
ATOM 702 O O . LEU A 1 94 ? 15.507 4.354 -20.120 1.00 94.94 94 LEU A O 1
ATOM 706 N N . ILE A 1 95 ? 16.783 6.165 -19.646 1.00 94.06 95 ILE A N 1
ATOM 707 C CA . ILE A 1 95 ? 16.686 6.077 -18.190 1.00 94.06 95 ILE A CA 1
ATOM 708 C C . ILE A 1 95 ? 16.505 7.473 -17.625 1.00 94.06 95 ILE A C 1
ATOM 710 O O . ILE A 1 95 ? 17.361 8.338 -17.808 1.00 94.06 95 ILE A O 1
ATOM 714 N N . TRP A 1 96 ? 15.423 7.674 -16.887 1.00 91.94 96 TRP A N 1
ATOM 715 C CA . TRP A 1 96 ? 15.219 8.884 -16.111 1.00 91.94 96 TRP A CA 1
ATOM 716 C C . TRP A 1 96 ? 15.972 8.763 -14.782 1.00 91.94 96 TRP A C 1
ATOM 718 O O . TRP A 1 96 ? 15.610 7.953 -13.929 1.00 91.94 96 TRP A O 1
ATOM 728 N N . THR A 1 97 ? 17.049 9.521 -14.594 1.00 88.31 97 THR A N 1
ATOM 729 C CA . THR A 1 97 ? 17.948 9.351 -13.436 1.00 88.31 97 THR A CA 1
ATOM 730 C C . THR A 1 97 ? 17.438 10.126 -12.226 1.00 88.31 97 THR A C 1
ATOM 732 O O . THR A 1 97 ? 17.301 9.567 -11.145 1.00 88.31 97 THR A O 1
ATOM 735 N N . SER A 1 98 ? 17.048 11.378 -12.455 1.00 86.81 98 SER A N 1
ATOM 736 C CA . SER A 1 98 ? 16.498 12.332 -11.490 1.00 86.81 98 SER A CA 1
ATOM 737 C C . SER A 1 98 ? 15.492 13.230 -12.205 1.00 86.81 98 SER A C 1
ATOM 739 O O . SER A 1 98 ? 15.431 13.213 -13.430 1.00 86.81 98 SER A O 1
ATOM 741 N N . MET A 1 99 ? 14.737 14.069 -11.495 1.00 86.50 99 MET A N 1
ATOM 742 C CA . MET A 1 99 ? 13.777 14.987 -12.135 1.00 86.50 99 MET A CA 1
ATOM 743 C C . MET A 1 99 ? 14.391 15.858 -13.244 1.00 86.50 99 MET A C 1
ATOM 745 O O . MET A 1 99 ? 13.668 16.246 -14.159 1.00 86.50 99 MET A O 1
ATOM 749 N N . ASP A 1 100 ? 15.709 16.071 -13.221 1.00 87.88 100 ASP A N 1
ATOM 750 C CA . ASP A 1 100 ? 16.451 16.960 -14.113 1.00 87.88 100 ASP A CA 1
ATOM 751 C C . ASP A 1 100 ? 17.428 16.255 -15.057 1.00 87.88 100 ASP A C 1
ATOM 753 O O . ASP A 1 100 ? 18.211 16.929 -15.724 1.00 87.88 100 ASP A O 1
ATOM 757 N N . ALA A 1 101 ? 17.414 14.923 -15.140 1.00 91.44 101 ALA A N 1
ATOM 758 C CA . ALA A 1 101 ? 18.361 14.209 -15.988 1.00 91.44 101 ALA A CA 1
ATOM 759 C C . ALA A 1 101 ? 17.789 12.927 -16.602 1.00 91.44 101 ALA A C 1
ATOM 761 O O . ALA A 1 101 ? 17.200 12.077 -15.930 1.00 91.44 101 ALA A O 1
ATOM 762 N N . VAL A 1 102 ? 18.009 12.794 -17.910 1.00 93.81 102 VAL A N 1
ATOM 763 C CA . VAL A 1 102 ? 17.668 11.624 -18.720 1.00 93.81 102 VAL A CA 1
ATOM 764 C C . VAL A 1 102 ? 18.922 11.151 -19.434 1.00 93.81 102 VAL A C 1
ATOM 766 O O . VAL A 1 102 ? 19.532 11.907 -20.194 1.00 93.81 102 VAL A O 1
ATOM 769 N N . CYS A 1 103 ? 19.266 9.886 -19.216 1.00 95.62 103 CYS A N 1
ATOM 770 C CA . CYS A 1 103 ? 20.320 9.196 -19.938 1.00 95.62 103 CYS A CA 1
ATOM 771 C C . CYS A 1 103 ? 19.757 8.490 -21.174 1.00 95.62 103 CYS A C 1
ATOM 773 O O . CYS A 1 103 ? 18.714 7.834 -21.120 1.00 95.62 103 CYS A O 1
ATOM 775 N N . ILE A 1 104 ? 20.481 8.606 -22.281 1.00 96.06 104 ILE A N 1
ATOM 776 C CA . ILE A 1 104 ? 20.136 8.084 -23.599 1.00 96.06 104 ILE A CA 1
ATOM 777 C C . ILE A 1 104 ? 21.260 7.148 -24.032 1.00 96.06 104 ILE A C 1
ATOM 779 O O . ILE A 1 104 ? 22.413 7.565 -24.136 1.00 96.06 104 ILE A O 1
ATOM 783 N N . LEU A 1 105 ? 20.919 5.897 -24.329 1.00 95.88 105 LEU A N 1
ATOM 784 C CA . LEU A 1 105 ? 21.804 4.948 -24.996 1.00 95.88 105 LEU A CA 1
ATOM 785 C C . LEU A 1 105 ? 21.324 4.736 -26.428 1.00 95.88 105 LEU A C 1
ATOM 787 O O . LEU A 1 105 ? 20.128 4.549 -26.671 1.00 95.88 105 LEU A O 1
ATOM 791 N N . ASN A 1 106 ? 22.261 4.742 -27.372 1.00 95.12 106 ASN A N 1
ATOM 792 C CA . ASN A 1 106 ? 21.965 4.530 -28.784 1.00 95.12 106 ASN A CA 1
ATOM 793 C C . ASN A 1 106 ? 22.592 3.243 -29.354 1.00 95.12 106 ASN A C 1
ATOM 795 O O . ASN A 1 106 ? 23.434 2.604 -28.727 1.00 95.12 106 ASN A O 1
ATOM 799 N N . GLU A 1 107 ? 22.217 2.886 -30.585 1.00 93.44 107 GLU A N 1
ATOM 800 C CA . GLU A 1 107 ? 22.682 1.689 -31.310 1.00 93.44 107 GLU A CA 1
ATOM 801 C C . GLU A 1 107 ? 24.207 1.641 -31.527 1.00 93.44 107 GLU A C 1
ATOM 803 O O . GLU A 1 107 ? 24.781 0.566 -31.713 1.00 93.44 107 GLU A O 1
ATOM 808 N N . SER A 1 108 ? 24.897 2.788 -31.492 1.00 93.81 108 SER A N 1
ATOM 809 C CA . SER A 1 108 ? 26.362 2.826 -31.605 1.00 93.81 108 SER A CA 1
ATOM 810 C C . SER A 1 108 ? 27.075 2.446 -30.301 1.00 93.81 108 SER A C 1
ATOM 812 O O . SER A 1 108 ? 28.271 2.154 -30.330 1.00 93.81 108 SER A O 1
ATOM 814 N N . GLY A 1 109 ? 26.340 2.384 -29.187 1.00 93.38 109 GLY A N 1
ATOM 815 C CA . GLY A 1 109 ? 26.865 2.168 -27.841 1.00 93.38 109 GLY A CA 1
ATOM 816 C C . GLY A 1 109 ? 27.351 3.450 -27.162 1.00 93.38 109 GLY A C 1
ATOM 817 O O . GLY A 1 109 ? 28.119 3.373 -26.206 1.00 93.38 109 GLY A O 1
ATOM 818 N N . ALA A 1 110 ? 26.944 4.621 -27.660 1.00 95.56 110 ALA A N 1
ATOM 819 C CA . ALA A 1 110 ? 27.260 5.912 -27.057 1.00 95.56 110 ALA A CA 1
ATOM 820 C C . ALA A 1 110 ? 26.180 6.319 -26.045 1.00 95.56 110 ALA A C 1
ATOM 822 O O . ALA A 1 110 ? 24.984 6.242 -26.349 1.00 95.56 110 ALA A O 1
ATOM 823 N N . GLY A 1 111 ? 26.622 6.769 -24.868 1.00 95.50 111 GLY A N 1
ATOM 824 C CA . GLY A 1 111 ? 25.775 7.299 -23.802 1.00 95.50 111 GLY A CA 1
ATOM 825 C C . GLY A 1 111 ? 25.747 8.826 -23.807 1.00 95.50 111 GLY A C 1
ATOM 826 O O . GLY A 1 111 ? 26.777 9.476 -23.982 1.00 95.50 111 GLY A O 1
ATOM 827 N N . TRP A 1 112 ? 24.566 9.395 -23.599 1.00 95.69 112 TRP A N 1
ATOM 828 C CA . TRP A 1 112 ? 24.350 10.835 -23.466 1.00 95.69 112 TRP A CA 1
ATOM 829 C C . TRP A 1 112 ? 23.483 11.110 -22.247 1.00 95.69 112 TRP A C 1
ATOM 831 O O . TRP A 1 112 ? 22.637 10.291 -21.904 1.00 95.69 112 TRP A O 1
ATOM 841 N N . CYS A 1 113 ? 23.638 12.272 -21.628 1.00 94.06 113 CYS A N 1
ATOM 842 C CA . CYS A 1 113 ? 22.735 12.770 -20.601 1.00 94.06 113 CYS A CA 1
ATOM 843 C C . CYS A 1 113 ? 22.249 14.173 -20.963 1.00 94.06 113 CYS A C 1
ATOM 845 O O . CYS A 1 113 ? 23.008 14.984 -21.486 1.00 94.06 113 CYS A O 1
ATOM 847 N N . CYS A 1 114 ? 20.991 14.483 -20.673 1.00 93.31 114 CYS A N 1
ATOM 848 C CA . CYS A 1 114 ? 20.431 15.817 -20.871 1.00 93.31 114 CYS A CA 1
ATOM 849 C C . CYS A 1 114 ? 19.387 16.138 -19.800 1.00 93.31 114 CYS A C 1
ATOM 851 O O . CYS A 1 114 ? 18.822 15.229 -19.192 1.00 93.31 114 CYS A O 1
ATOM 853 N N . ASN A 1 115 ? 19.115 17.428 -19.587 1.00 91.75 115 ASN A N 1
ATOM 854 C CA . ASN A 1 115 ? 18.009 17.861 -18.736 1.00 91.75 115 ASN A CA 1
ATOM 855 C C . ASN A 1 115 ? 16.742 18.039 -19.583 1.00 91.75 115 ASN A C 1
ATOM 857 O O . ASN A 1 115 ? 16.710 18.970 -20.388 1.00 91.75 115 ASN A O 1
ATOM 861 N N . PRO A 1 116 ? 15.692 17.216 -19.407 1.00 87.94 116 PRO A N 1
ATOM 862 C CA . PRO A 1 116 ? 14.472 17.292 -20.211 1.00 87.94 116 PRO A CA 1
ATOM 863 C C . PRO A 1 116 ? 13.570 18.494 -19.876 1.00 87.94 116 PRO A C 1
ATOM 865 O O . PRO A 1 116 ? 12.544 18.673 -20.526 1.00 87.94 116 PRO A O 1
ATOM 868 N N . ASN A 1 117 ? 13.864 19.271 -18.826 1.00 83.69 117 ASN A N 1
ATOM 869 C CA . ASN A 1 117 ? 13.096 20.462 -18.421 1.00 83.69 117 ASN A CA 1
ATOM 870 C C . ASN A 1 117 ? 13.715 21.773 -18.925 1.00 83.69 117 ASN A C 1
ATOM 872 O O . ASN A 1 117 ? 13.089 22.824 -18.821 1.00 83.69 117 ASN A O 1
ATOM 876 N N . SER A 1 118 ? 14.959 21.738 -19.402 1.00 84.12 118 SER A N 1
ATOM 877 C CA . SER A 1 118 ? 15.676 22.939 -19.822 1.00 84.12 118 SER A CA 1
ATOM 878 C C . SER A 1 118 ? 15.329 23.296 -21.267 1.00 84.12 118 SER A C 1
ATOM 880 O O . SER A 1 118 ? 15.353 22.443 -22.139 1.00 84.12 118 SER A O 1
ATOM 882 N N . GLU A 1 119 ? 15.056 24.562 -21.578 1.00 73.12 119 GLU A N 1
ATOM 883 C CA . GLU A 1 119 ? 14.950 24.987 -22.988 1.00 73.12 119 GLU A CA 1
ATOM 884 C C . GLU A 1 119 ? 16.315 24.957 -23.696 1.00 73.12 119 GLU A C 1
ATOM 886 O O . GLU A 1 119 ? 16.401 24.771 -24.908 1.00 73.12 119 GLU A O 1
ATOM 891 N N . ALA A 1 120 ? 17.394 25.096 -22.924 1.00 72.94 120 ALA A N 1
ATOM 892 C CA . ALA A 1 120 ? 18.771 25.029 -23.392 1.00 72.94 120 ALA A CA 1
ATOM 893 C C . ALA A 1 120 ? 19.403 23.664 -23.081 1.00 72.94 120 ALA A C 1
ATOM 895 O O . ALA A 1 120 ? 20.565 23.624 -22.686 1.00 72.94 120 ALA A O 1
ATOM 896 N N . SER A 1 121 ? 18.652 22.555 -23.164 1.00 69.50 121 SER A N 1
ATOM 897 C CA . SER A 1 121 ? 19.160 21.203 -22.878 1.00 69.50 121 SER A CA 1
ATOM 898 C C . SER A 1 121 ? 20.434 20.895 -23.665 1.00 69.50 121 SER A C 1
ATOM 900 O O . SER A 1 121 ? 20.381 20.427 -24.802 1.00 69.50 121 SER A O 1
ATOM 902 N N . PHE A 1 122 ? 21.593 21.109 -23.048 1.00 81.06 122 PHE A N 1
ATOM 903 C CA . PHE A 1 122 ? 22.853 20.619 -23.576 1.00 81.06 122 PHE A CA 1
ATOM 904 C C . PHE A 1 122 ? 22.900 19.110 -23.348 1.00 81.06 122 PHE A C 1
ATOM 906 O O . PHE A 1 122 ? 22.652 18.634 -22.236 1.00 81.06 122 PHE A O 1
ATOM 913 N N . MET A 1 123 ? 23.183 18.352 -24.408 1.00 87.38 123 MET A N 1
ATOM 914 C CA . MET A 1 123 ? 23.537 16.946 -24.251 1.00 87.38 123 MET A CA 1
ATOM 915 C C . MET A 1 123 ? 24.991 16.851 -23.804 1.00 87.38 123 MET A C 1
ATOM 917 O O . MET A 1 123 ? 25.898 17.247 -24.535 1.00 87.38 123 MET A O 1
ATOM 921 N N . SER A 1 124 ? 25.202 16.284 -22.625 1.00 92.50 124 SER A N 1
ATOM 922 C CA . SER A 1 124 ? 26.517 15.892 -22.138 1.00 92.50 124 SER A CA 1
ATOM 923 C C . SER A 1 124 ? 26.815 14.472 -22.596 1.00 92.50 124 SER A C 1
ATOM 925 O O . SER A 1 124 ? 25.992 13.570 -22.436 1.00 92.50 124 SER A O 1
ATOM 927 N N . PHE A 1 125 ? 27.988 14.268 -23.182 1.00 94.19 125 PHE A N 1
ATOM 928 C CA . PHE A 1 125 ? 28.466 12.932 -23.512 1.00 94.19 125 PHE A CA 1
ATOM 929 C C . PHE A 1 125 ? 28.892 12.202 -22.231 1.00 94.19 125 PHE A C 1
ATOM 931 O O . PHE A 1 125 ? 29.483 12.814 -21.343 1.00 94.19 125 PHE A O 1
ATOM 938 N N . MET A 1 126 ? 28.589 10.909 -22.133 1.00 95.44 126 MET A N 1
ATOM 939 C CA . MET A 1 126 ? 29.073 10.061 -21.042 1.00 95.44 126 MET A CA 1
ATOM 940 C C . MET A 1 126 ? 30.414 9.459 -21.458 1.00 95.44 126 MET A C 1
ATOM 942 O O . MET A 1 126 ? 30.459 8.638 -22.373 1.00 95.44 126 MET A O 1
ATOM 946 N N . GLU A 1 127 ? 31.507 9.869 -20.818 1.00 96.19 127 GLU A N 1
ATOM 947 C CA . GLU A 1 127 ? 32.853 9.398 -21.151 1.00 96.19 127 GLU A CA 1
ATOM 948 C C . GLU A 1 127 ? 32.977 7.899 -20.861 1.00 96.19 127 GLU A C 1
ATOM 950 O O . GLU A 1 127 ? 32.739 7.458 -19.739 1.00 96.19 127 GLU A O 1
ATOM 955 N N . THR A 1 128 ? 33.360 7.104 -21.866 1.00 94.69 128 THR A N 1
ATOM 956 C CA . THR A 1 128 ? 33.487 5.639 -21.742 1.00 94.69 128 THR A CA 1
ATOM 957 C C . THR A 1 128 ? 34.918 5.130 -21.923 1.00 94.69 128 THR A C 1
ATOM 959 O O . THR A 1 128 ? 35.169 3.921 -21.823 1.00 94.69 128 THR A O 1
ATOM 962 N N . GLY A 1 129 ? 35.874 6.014 -22.232 1.00 90.19 129 GLY A N 1
ATOM 963 C CA . GLY A 1 129 ? 37.240 5.631 -22.568 1.00 90.19 129 GLY A CA 1
ATOM 964 C C . GLY A 1 129 ? 37.296 4.723 -23.797 1.00 90.19 129 GLY A C 1
ATOM 965 O O . GLY A 1 129 ? 37.972 3.698 -23.763 1.00 90.19 129 GLY A O 1
ATOM 966 N N . SER A 1 130 ? 36.557 5.068 -24.860 1.00 90.69 130 SER A N 1
ATOM 967 C CA . SER A 1 130 ? 36.400 4.323 -26.131 1.00 90.69 130 SER A CA 1
ATOM 968 C C . SER A 1 130 ? 35.580 3.023 -26.089 1.00 90.69 130 SER A C 1
ATOM 970 O O . SER A 1 130 ? 35.452 2.342 -27.109 1.00 90.69 130 SER A O 1
ATOM 972 N N . ARG A 1 131 ? 34.976 2.681 -24.946 1.00 94.00 131 ARG A N 1
ATOM 973 C CA . ARG A 1 131 ? 34.134 1.483 -24.813 1.00 94.00 131 ARG A CA 1
ATOM 974 C C . ARG A 1 131 ? 32.732 1.715 -25.366 1.00 94.00 131 ARG A C 1
ATOM 976 O O . ARG A 1 131 ? 32.156 2.789 -25.198 1.00 94.00 131 ARG A O 1
ATOM 983 N N . ARG A 1 132 ? 32.162 0.680 -25.982 1.00 94.19 132 ARG A N 1
ATOM 984 C CA . ARG A 1 132 ? 30.766 0.671 -26.437 1.00 94.19 132 ARG A CA 1
ATOM 985 C C . ARG A 1 132 ? 29.874 0.121 -25.333 1.00 94.19 132 ARG A C 1
ATOM 987 O O . ARG A 1 132 ? 30.126 -0.971 -24.825 1.00 94.19 132 ARG A O 1
ATOM 994 N N . LEU A 1 133 ? 28.847 0.878 -24.969 1.00 93.94 133 LEU A N 1
ATOM 995 C CA . LEU A 1 133 ? 27.846 0.480 -23.986 1.00 93.94 133 LEU A CA 1
ATOM 996 C C . LEU A 1 133 ? 26.787 -0.418 -24.626 1.00 93.94 133 LEU A C 1
ATOM 998 O O . LEU A 1 133 ? 26.259 -0.114 -25.692 1.00 93.94 133 LEU A O 1
ATOM 1002 N N . ALA A 1 134 ? 26.455 -1.506 -23.944 1.00 92.56 134 ALA A N 1
ATOM 1003 C CA . ALA A 1 134 ? 25.401 -2.437 -24.322 1.00 92.56 134 ALA A CA 1
ATOM 1004 C C . ALA A 1 134 ? 24.094 -2.179 -23.558 1.00 92.56 134 ALA A C 1
ATOM 1006 O O . ALA A 1 134 ? 23.016 -2.449 -24.083 1.00 92.56 134 ALA A O 1
ATOM 1007 N N . ALA A 1 135 ? 24.178 -1.668 -22.327 1.00 94.00 135 ALA A N 1
ATOM 1008 C CA . ALA A 1 135 ? 23.014 -1.340 -21.514 1.00 94.00 135 ALA A CA 1
ATOM 1009 C C . ALA A 1 135 ? 23.344 -0.306 -20.431 1.00 94.00 135 ALA A C 1
ATOM 1011 O O . ALA A 1 135 ? 24.503 -0.140 -20.047 1.00 94.00 135 ALA A O 1
ATOM 1012 N N . LEU A 1 136 ? 22.304 0.340 -19.913 1.00 95.00 136 LEU A N 1
ATOM 1013 C CA . LEU A 1 136 ? 22.345 1.219 -18.751 1.00 95.00 136 LEU A CA 1
ATOM 1014 C C . LEU A 1 136 ? 21.484 0.650 -17.608 1.00 95.00 136 LEU A C 1
ATOM 1016 O O . LEU A 1 136 ? 20.522 -0.084 -17.851 1.00 95.00 136 LEU A O 1
ATOM 1020 N N . CYS A 1 137 ? 21.790 1.028 -16.369 1.00 94.50 137 CYS A N 1
ATOM 1021 C CA . CYS A 1 137 ? 20.996 0.734 -15.177 1.00 94.50 137 CYS A CA 1
ATOM 1022 C C . CYS A 1 137 ? 21.009 1.930 -14.227 1.00 94.50 137 CYS A C 1
ATOM 1024 O O . CYS A 1 137 ? 22.073 2.471 -13.947 1.00 94.50 137 CYS A O 1
ATOM 1026 N N . ARG A 1 138 ? 19.851 2.307 -13.682 1.00 92.88 138 ARG A N 1
ATOM 1027 C CA . ARG A 1 138 ? 19.771 3.257 -12.564 1.00 92.88 138 ARG A CA 1
ATOM 1028 C C . ARG A 1 138 ? 19.934 2.511 -11.250 1.00 92.88 138 ARG A C 1
ATOM 1030 O O . ARG A 1 138 ? 19.242 1.511 -11.069 1.00 92.88 138 ARG A O 1
ATOM 1037 N N . THR A 1 139 ? 20.786 2.994 -10.356 1.00 90.31 139 THR A N 1
ATOM 1038 C CA . THR A 1 139 ? 20.913 2.494 -8.977 1.00 90.31 139 THR A CA 1
ATOM 1039 C C . THR A 1 139 ? 20.209 3.434 -7.993 1.00 90.31 139 THR A C 1
ATOM 1041 O O . THR A 1 139 ? 19.547 4.397 -8.386 1.00 90.31 139 THR A O 1
ATOM 1044 N N . GLU A 1 140 ? 20.261 3.124 -6.698 1.00 81.44 140 GLU A N 1
ATOM 1045 C CA . GLU A 1 140 ? 19.869 4.082 -5.662 1.00 81.44 140 GLU A CA 1
ATOM 1046 C C . GLU A 1 140 ? 20.933 5.181 -5.510 1.00 81.44 140 GLU A C 1
ATOM 1048 O O . GLU A 1 140 ? 22.122 4.898 -5.581 1.00 81.44 140 GLU A O 1
ATOM 1053 N N . GLY A 1 141 ? 20.508 6.431 -5.286 1.00 78.50 141 GLY A N 1
ATOM 1054 C CA . GLY A 1 141 ? 21.424 7.556 -5.039 1.00 78.50 141 GLY A CA 1
ATOM 1055 C C . GLY A 1 141 ? 21.854 8.358 -6.273 1.00 78.50 141 GLY A C 1
ATOM 1056 O O . GLY A 1 141 ? 22.946 8.916 -6.269 1.00 78.50 141 GLY A O 1
ATOM 1057 N N . ASP A 1 142 ? 21.011 8.436 -7.309 1.00 81.88 142 ASP A N 1
ATOM 1058 C CA . ASP A 1 142 ? 21.263 9.199 -8.546 1.00 81.88 142 ASP A CA 1
ATOM 1059 C C . ASP A 1 142 ? 22.517 8.751 -9.328 1.00 81.88 142 ASP A C 1
ATOM 1061 O O . ASP A 1 142 ? 23.119 9.524 -10.073 1.00 81.88 142 ASP A O 1
ATOM 1065 N N . GLU A 1 143 ? 22.912 7.488 -9.193 1.00 91.69 143 GLU A N 1
ATOM 1066 C CA . GLU A 1 143 ? 24.007 6.894 -9.957 1.00 91.69 143 GLU A CA 1
ATOM 1067 C C . GLU A 1 143 ? 23.477 6.078 -11.151 1.00 91.69 143 GLU A C 1
ATOM 1069 O O . GLU A 1 143 ? 22.379 5.501 -11.144 1.00 91.69 143 GLU A O 1
ATOM 1074 N N . ILE A 1 144 ? 24.265 6.079 -12.226 1.00 95.06 144 ILE A N 1
ATOM 1075 C CA . ILE A 1 144 ? 24.008 5.325 -13.447 1.00 95.06 144 ILE A CA 1
ATOM 1076 C C . ILE A 1 144 ? 25.161 4.382 -13.704 1.00 95.06 144 ILE A C 1
ATOM 1078 O O . ILE A 1 144 ? 26.317 4.789 -13.756 1.00 95.06 144 ILE A O 1
ATOM 1082 N N . LEU A 1 145 ? 24.811 3.130 -13.958 1.00 95.62 145 LEU A N 1
ATOM 1083 C CA . LEU A 1 145 ? 25.737 2.106 -14.391 1.00 95.62 145 LEU A CA 1
ATOM 1084 C C . LEU A 1 145 ? 25.611 1.881 -15.891 1.00 95.62 145 LEU A C 1
ATOM 1086 O O . LEU A 1 145 ? 24.510 1.713 -16.416 1.00 95.62 145 LEU A O 1
ATOM 1090 N N . GLY A 1 146 ? 26.743 1.827 -16.575 1.00 95.12 146 GLY A N 1
ATOM 1091 C CA . GLY A 1 146 ? 26.877 1.454 -17.972 1.00 95.12 146 GLY A CA 1
ATOM 1092 C C . GLY A 1 146 ? 27.604 0.133 -18.092 1.00 95.12 146 GLY A C 1
ATOM 1093 O O . GLY A 1 146 ? 28.720 -0.034 -17.610 1.00 95.12 146 GLY A O 1
ATOM 1094 N N . PHE A 1 147 ? 26.971 -0.805 -18.776 1.00 94.69 147 PHE A N 1
ATOM 1095 C CA . PHE A 1 147 ? 27.529 -2.116 -19.038 1.00 94.69 147 PHE A CA 1
ATOM 1096 C C . PHE A 1 147 ? 28.180 -2.107 -20.415 1.00 94.69 147 PHE A C 1
ATOM 1098 O O . PHE A 1 147 ? 27.476 -2.030 -21.424 1.00 94.69 147 PHE A O 1
ATOM 1105 N N . ALA A 1 148 ? 29.507 -2.176 -20.476 1.00 93.81 148 ALA A N 1
ATOM 1106 C CA . ALA A 1 148 ? 30.236 -2.211 -21.736 1.00 93.81 148 ALA A CA 1
ATOM 1107 C C . ALA A 1 148 ? 30.226 -3.609 -22.380 1.00 93.81 148 ALA A C 1
ATOM 1109 O O . ALA A 1 148 ? 30.144 -4.636 -21.701 1.00 93.81 148 ALA A O 1
ATOM 1110 N N . GLU A 1 149 ? 30.351 -3.652 -23.710 1.00 90.88 149 GLU A N 1
ATOM 1111 C CA . GLU A 1 149 ? 30.440 -4.900 -24.488 1.00 90.88 149 GLU A CA 1
ATOM 1112 C C . GLU A 1 149 ? 31.657 -5.764 -24.091 1.00 90.88 149 GLU A C 1
ATOM 1114 O O . GLU A 1 149 ? 31.619 -6.984 -24.242 1.00 90.88 149 GLU A O 1
ATOM 1119 N N . ASP A 1 150 ? 32.719 -5.148 -23.560 1.00 90.44 150 ASP A N 1
ATOM 1120 C CA . ASP A 1 150 ? 33.947 -5.824 -23.117 1.00 90.44 150 ASP A CA 1
ATOM 1121 C C . ASP A 1 150 ? 33.871 -6.396 -21.687 1.00 90.44 150 ASP A C 1
ATOM 1123 O O . ASP A 1 150 ? 34.811 -7.050 -21.240 1.00 90.44 150 ASP A O 1
ATOM 1127 N N . GLY A 1 151 ? 32.755 -6.181 -20.978 1.00 87.38 151 GLY A N 1
ATOM 1128 C CA . GLY A 1 151 ? 32.551 -6.616 -19.593 1.00 87.38 151 GLY A CA 1
ATOM 1129 C C . GLY A 1 151 ? 32.920 -5.582 -18.533 1.00 87.38 151 GLY A C 1
ATOM 1130 O O . GLY A 1 151 ? 32.695 -5.822 -17.348 1.00 87.38 151 GLY A O 1
ATOM 1131 N N . THR A 1 152 ? 33.439 -4.420 -18.925 1.00 92.56 152 THR A N 1
ATOM 1132 C CA . THR A 1 152 ? 33.667 -3.316 -17.988 1.00 92.56 152 THR A CA 1
ATOM 1133 C C . THR A 1 152 ? 32.327 -2.742 -17.527 1.00 92.56 152 THR A C 1
ATOM 1135 O O . THR A 1 152 ? 31.453 -2.446 -18.345 1.00 92.56 152 THR A O 1
ATOM 1138 N N . LEU A 1 153 ? 32.176 -2.550 -16.219 1.00 94.25 153 LEU A N 1
ATOM 1139 C CA . LEU A 1 153 ? 31.083 -1.775 -15.646 1.00 94.25 153 LEU A CA 1
ATOM 1140 C C . LEU A 1 153 ? 31.595 -0.361 -15.369 1.00 94.25 153 LEU A C 1
ATOM 1142 O O . LEU A 1 153 ? 32.640 -0.190 -14.743 1.00 94.25 153 LEU A O 1
ATOM 1146 N N . LEU A 1 154 ? 30.878 0.637 -15.865 1.00 95.81 154 LEU A N 1
ATOM 1147 C CA . LEU A 1 154 ? 31.180 2.052 -15.680 1.00 95.81 154 LEU A CA 1
ATOM 1148 C C . LEU A 1 154 ? 30.107 2.663 -14.785 1.00 95.81 154 LEU A C 1
ATOM 1150 O O . LEU A 1 154 ? 28.928 2.450 -15.047 1.00 95.81 154 LEU A O 1
ATOM 1154 N N . ALA A 1 155 ? 30.494 3.409 -13.761 1.00 95.25 155 ALA A N 1
ATOM 1155 C CA . ALA A 1 155 ? 29.572 4.066 -12.845 1.00 95.25 155 ALA A CA 1
ATOM 1156 C C . ALA A 1 155 ? 29.754 5.581 -12.890 1.00 95.25 155 ALA A C 1
ATOM 1158 O O . ALA A 1 155 ? 30.862 6.074 -12.690 1.00 95.25 155 ALA A O 1
ATOM 1159 N N . TRP A 1 156 ? 28.670 6.317 -13.128 1.00 95.81 156 TRP A N 1
ATOM 1160 C CA . TRP A 1 156 ? 28.651 7.778 -13.099 1.00 95.81 156 TRP A CA 1
ATOM 1161 C C . TRP A 1 156 ? 27.675 8.276 -12.049 1.00 95.81 156 TRP A C 1
ATOM 1163 O O . TRP A 1 156 ? 26.536 7.810 -11.975 1.00 95.81 156 TRP A O 1
ATOM 1173 N N . ARG A 1 157 ? 28.082 9.305 -11.313 1.00 92.00 157 ARG A N 1
ATOM 1174 C CA . ARG A 1 157 ? 27.162 10.091 -10.491 1.00 92.00 157 ARG A CA 1
ATOM 1175 C C . ARG A 1 157 ? 26.462 11.126 -11.358 1.00 92.00 157 ARG A C 1
ATOM 1177 O O . ARG A 1 157 ? 27.053 11.664 -12.295 1.00 92.00 157 ARG A O 1
ATOM 1184 N N . ASN A 1 158 ? 25.201 11.416 -11.054 1.00 84.88 158 ASN A N 1
ATOM 1185 C CA . ASN A 1 158 ? 24.440 12.421 -11.786 1.00 84.88 158 ASN A CA 1
ATOM 1186 C C . ASN A 1 158 ? 25.175 13.773 -11.811 1.00 84.88 158 ASN A C 1
ATOM 1188 O O . ASN A 1 158 ? 25.499 14.338 -10.769 1.00 84.88 158 ASN A O 1
ATOM 1192 N N . GLY A 1 159 ? 25.431 14.284 -13.018 1.00 85.56 159 GLY A N 1
ATOM 1193 C CA . GLY A 1 159 ? 26.189 15.519 -13.247 1.00 85.56 159 GLY A CA 1
ATOM 1194 C C . GLY A 1 159 ? 27.697 15.328 -13.452 1.00 85.56 159 GLY A C 1
ATOM 1195 O O . GLY A 1 159 ? 28.344 16.242 -13.958 1.00 85.56 159 GLY A O 1
ATOM 1196 N N . GLU A 1 160 ? 28.249 14.150 -13.155 1.00 92.12 160 GLU A N 1
ATOM 1197 C CA . GLU A 1 160 ? 29.678 13.817 -13.271 1.00 92.12 160 GLU A CA 1
ATOM 1198 C C . GLU A 1 160 ? 29.918 12.801 -14.407 1.00 92.12 160 GLU A C 1
ATOM 1200 O O . GLU A 1 160 ? 30.360 11.672 -14.203 1.00 92.12 160 GLU A O 1
ATOM 1205 N N . TRP A 1 161 ? 29.604 13.194 -15.646 1.00 92.50 161 TRP A N 1
ATOM 1206 C CA . TRP A 1 161 ? 29.598 12.285 -16.808 1.00 92.50 161 TRP A CA 1
ATOM 1207 C C . TRP A 1 161 ? 30.974 12.031 -17.447 1.00 92.50 161 TRP A C 1
ATOM 1209 O O . TRP A 1 161 ? 31.104 11.149 -18.293 1.00 92.50 161 TRP A O 1
ATOM 1219 N N . GLU A 1 162 ? 32.000 12.786 -17.055 1.00 93.00 162 GLU A N 1
ATOM 1220 C CA . GLU A 1 162 ? 33.336 12.752 -17.674 1.00 93.00 162 GLU A CA 1
ATOM 1221 C C . GLU A 1 162 ? 34.313 11.785 -16.984 1.00 93.00 162 GLU A C 1
ATOM 1223 O O . GLU A 1 162 ? 35.407 11.544 -17.486 1.00 93.00 162 GLU A O 1
ATOM 1228 N N . SER A 1 163 ? 33.972 11.256 -15.807 1.00 92.56 163 SER A N 1
ATOM 1229 C CA . SER A 1 163 ? 34.904 10.478 -14.978 1.00 92.56 163 SER A CA 1
ATOM 1230 C C . SER A 1 163 ? 34.208 9.291 -14.312 1.00 92.56 163 SER A C 1
ATOM 1232 O O . SER A 1 163 ? 33.936 9.349 -13.114 1.00 92.56 163 SER A O 1
ATOM 1234 N N . PRO A 1 164 ? 33.902 8.214 -15.063 1.00 95.19 164 PRO A N 1
ATOM 1235 C CA . PRO A 1 164 ? 33.307 7.032 -14.462 1.00 95.19 164 PRO A CA 1
ATOM 1236 C C . PRO A 1 164 ? 34.281 6.294 -13.547 1.00 95.19 164 PRO A C 1
ATOM 1238 O O . PRO A 1 164 ? 35.459 6.115 -13.874 1.00 95.19 164 PRO A O 1
ATOM 1241 N N . GLU A 1 165 ? 33.751 5.737 -12.465 1.00 94.81 165 GLU A N 1
ATOM 1242 C CA . GLU A 1 165 ? 34.417 4.644 -11.765 1.00 94.81 165 GLU A CA 1
ATOM 1243 C C . GLU A 1 165 ? 34.310 3.366 -12.611 1.00 94.81 165 GLU A C 1
ATOM 1245 O O . GLU A 1 165 ? 33.296 3.111 -13.262 1.00 94.81 165 GLU A O 1
ATOM 1250 N N . CYS A 1 166 ? 35.384 2.577 -12.655 1.00 94.62 166 CYS A N 1
ATOM 1251 C CA . CYS A 1 166 ? 35.467 1.382 -13.493 1.00 94.62 166 CYS A CA 1
ATOM 1252 C C . CYS A 1 166 ? 35.566 0.130 -12.623 1.00 94.62 166 CYS A C 1
ATOM 1254 O O . CYS A 1 166 ? 36.485 0.012 -11.812 1.00 94.62 166 CYS A O 1
ATOM 1256 N N . PHE A 1 167 ? 34.691 -0.839 -12.873 1.00 92.31 167 PHE A N 1
ATOM 1257 C CA . PHE A 1 167 ? 34.690 -2.143 -12.215 1.00 92.31 167 PHE A CA 1
ATOM 1258 C C . PHE A 1 167 ? 34.814 -3.265 -13.248 1.00 92.31 167 PHE A C 1
ATOM 1260 O O . PHE A 1 167 ? 34.447 -3.118 -14.420 1.00 92.31 167 PHE A O 1
ATOM 1267 N N . HIS A 1 168 ? 35.332 -4.411 -12.813 1.00 85.94 168 HIS A N 1
ATOM 1268 C CA . HIS A 1 168 ? 35.382 -5.612 -13.638 1.00 85.94 168 HIS A CA 1
ATOM 1269 C C . HIS A 1 168 ? 34.110 -6.436 -13.440 1.00 85.94 168 HIS A C 1
ATOM 1271 O O . HIS A 1 168 ? 33.796 -6.834 -12.324 1.00 85.94 168 HIS A O 1
ATOM 1277 N N . GLY A 1 169 ? 33.398 -6.725 -14.528 1.00 77.00 169 GLY A N 1
ATOM 1278 C CA . GLY A 1 169 ? 32.198 -7.553 -14.513 1.00 77.00 169 GLY A CA 1
ATOM 1279 C C . GLY A 1 169 ? 32.151 -8.530 -15.685 1.00 77.00 169 GLY A C 1
ATOM 1280 O O . GLY A 1 169 ? 33.055 -8.599 -16.519 1.00 77.00 169 GLY A O 1
ATOM 1281 N N . ASN A 1 170 ? 31.071 -9.307 -15.754 1.00 77.19 170 ASN A N 1
ATOM 1282 C CA . ASN A 1 170 ? 30.738 -10.036 -16.974 1.00 77.19 170 ASN A CA 1
ATOM 1283 C C . ASN A 1 170 ? 29.927 -9.114 -17.892 1.00 77.19 170 ASN A C 1
ATOM 1285 O O . ASN A 1 170 ? 29.040 -8.410 -17.402 1.00 77.19 170 ASN A O 1
ATOM 1289 N N . PRO A 1 171 ? 30.161 -9.137 -19.214 1.00 76.31 171 PRO A N 1
ATOM 1290 C CA . PRO A 1 171 ? 29.359 -8.340 -20.130 1.00 76.31 171 PRO A CA 1
ATOM 1291 C C . PRO A 1 171 ? 27.892 -8.790 -20.089 1.00 76.31 171 PRO A C 1
ATOM 1293 O O . PRO A 1 171 ? 27.610 -9.965 -19.826 1.00 76.31 171 PRO A O 1
ATOM 1296 N N . PRO A 1 172 ? 26.936 -7.896 -20.376 1.00 79.25 172 PRO A N 1
ATOM 1297 C CA . PRO A 1 172 ? 25.557 -8.280 -20.620 1.00 79.25 172 PRO A CA 1
ATOM 1298 C C . PRO A 1 172 ? 25.440 -8.996 -21.974 1.00 79.25 172 PRO A C 1
ATOM 1300 O O . PRO A 1 172 ? 26.301 -8.905 -22.854 1.00 79.25 172 PRO A O 1
ATOM 1303 N N . CYS A 1 173 ? 24.354 -9.736 -22.171 1.00 76.38 173 CYS A N 1
ATOM 1304 C CA . CYS A 1 173 ? 24.076 -10.386 -23.443 1.00 76.38 173 CYS A CA 1
ATOM 1305 C C . CYS A 1 173 ? 23.654 -9.348 -24.498 1.00 76.38 173 CYS A C 1
ATOM 1307 O O . CYS A 1 173 ? 22.493 -8.958 -24.569 1.00 76.38 173 CYS A O 1
ATOM 1309 N N . TRP A 1 174 ? 24.593 -8.954 -25.361 1.00 64.56 174 TRP A N 1
ATOM 1310 C CA . TRP A 1 174 ? 24.389 -7.998 -26.463 1.00 64.56 174 TRP A CA 1
ATOM 1311 C C . TRP A 1 174 ? 23.245 -8.364 -27.427 1.00 64.56 174 TRP A C 1
ATOM 1313 O O . TRP A 1 174 ? 22.565 -7.487 -27.950 1.00 64.56 174 TRP A O 1
ATOM 1323 N N . ASN A 1 175 ? 22.972 -9.659 -27.619 1.00 63.75 175 ASN A N 1
ATOM 1324 C CA . ASN A 1 175 ? 21.884 -10.138 -28.483 1.00 63.75 175 ASN A CA 1
ATOM 1325 C C . ASN A 1 175 ? 20.486 -9.941 -27.886 1.00 63.75 175 ASN A C 1
ATOM 1327 O O . ASN A 1 175 ? 19.496 -10.291 -28.528 1.00 63.75 175 ASN A O 1
ATOM 1331 N N . ASN A 1 176 ? 20.398 -9.435 -26.657 1.00 62.19 176 ASN A N 1
ATOM 1332 C CA . ASN A 1 176 ? 19.157 -9.362 -25.916 1.00 62.19 176 ASN A CA 1
ATOM 1333 C C . ASN A 1 176 ? 18.901 -7.943 -25.397 1.00 62.19 176 ASN A C 1
ATOM 1335 O O . ASN A 1 176 ? 18.772 -7.721 -24.197 1.00 62.19 176 ASN A O 1
ATOM 1339 N N . LEU A 1 177 ? 18.788 -6.988 -26.330 1.00 62.66 177 LEU A N 1
ATOM 1340 C CA . LEU A 1 177 ? 18.458 -5.570 -26.085 1.00 62.66 177 LEU A CA 1
ATOM 1341 C C . LEU A 1 177 ? 17.219 -5.359 -25.186 1.00 62.66 177 LEU A C 1
ATOM 1343 O O . LEU A 1 177 ? 17.031 -4.285 -24.619 1.00 62.66 177 LEU A O 1
ATOM 1347 N N . HIS A 1 178 ? 16.368 -6.377 -25.048 1.00 68.19 178 HIS A N 1
ATOM 1348 C CA . HIS A 1 178 ? 15.154 -6.336 -24.237 1.00 68.19 178 HIS A CA 1
ATOM 1349 C C . HIS A 1 178 ? 15.359 -6.777 -22.775 1.00 68.19 178 HIS A C 1
ATOM 1351 O O . HIS A 1 178 ? 14.519 -6.473 -21.927 1.00 68.19 178 HIS A O 1
ATOM 1357 N N . ALA A 1 179 ? 16.471 -7.444 -22.448 1.00 81.00 179 ALA A N 1
ATOM 1358 C CA . ALA A 1 179 ? 16.831 -7.840 -21.087 1.00 81.00 179 ALA A CA 1
ATOM 1359 C C . ALA A 1 179 ? 17.633 -6.732 -20.391 1.00 81.00 179 ALA A C 1
ATOM 1361 O O . ALA A 1 179 ? 18.829 -6.873 -20.132 1.00 81.00 179 ALA A O 1
ATOM 1362 N N . ARG A 1 180 ? 16.966 -5.608 -20.120 1.00 88.75 180 ARG A N 1
ATOM 1363 C CA . ARG A 1 180 ? 17.594 -4.453 -19.468 1.00 88.75 180 ARG A CA 1
ATOM 1364 C C . ARG A 1 180 ? 18.069 -4.832 -18.059 1.00 88.75 180 ARG A C 1
ATOM 1366 O O . ARG A 1 180 ? 17.290 -5.453 -17.333 1.00 88.75 180 ARG A O 1
ATOM 1373 N N . PRO A 1 181 ? 19.298 -4.462 -17.662 1.00 93.38 181 PRO A N 1
ATOM 1374 C CA . PRO A 1 181 ? 19.717 -4.544 -16.274 1.00 93.38 181 PRO A CA 1
ATOM 1375 C C . PRO A 1 181 ? 18.765 -3.754 -15.374 1.00 93.38 181 PRO A C 1
ATOM 1377 O O . PRO A 1 181 ? 18.249 -2.706 -15.772 1.00 93.38 181 PRO A O 1
ATOM 1380 N N . ILE A 1 182 ? 18.537 -4.254 -14.166 1.00 93.38 182 ILE A N 1
ATOM 1381 C CA . ILE A 1 182 ? 17.663 -3.626 -13.177 1.00 93.38 182 ILE A CA 1
ATOM 1382 C C . ILE A 1 182 ? 18.355 -3.583 -11.820 1.00 93.38 182 ILE A C 1
ATOM 1384 O O . ILE A 1 182 ? 18.998 -4.549 -11.409 1.00 93.38 182 ILE A O 1
ATOM 1388 N N . HIS A 1 183 ? 18.183 -2.474 -11.109 1.00 93.62 183 HIS A N 1
ATOM 1389 C CA . HIS A 1 183 ? 18.526 -2.387 -9.700 1.00 93.62 183 HIS A CA 1
ATOM 1390 C C . HIS A 1 183 ? 17.340 -2.877 -8.870 1.00 93.62 183 HIS A C 1
ATOM 1392 O O . HIS A 1 183 ? 16.242 -2.321 -8.945 1.00 93.62 183 HIS A O 1
ATOM 1398 N N . TRP A 1 184 ? 17.560 -3.936 -8.101 1.00 93.38 184 TRP A N 1
ATOM 1399 C CA . TRP A 1 184 ? 16.585 -4.525 -7.203 1.00 93.38 184 TRP A CA 1
ATOM 1400 C C . TRP A 1 184 ? 16.905 -4.123 -5.763 1.00 93.38 184 TRP A C 1
ATOM 1402 O O . TRP A 1 184 ? 17.615 -4.826 -5.041 1.00 93.38 184 TRP A O 1
ATOM 1412 N N . SER A 1 185 ? 16.361 -2.972 -5.366 1.00 91.00 185 SER A N 1
ATOM 1413 C CA . SER A 1 185 ? 16.553 -2.325 -4.059 1.00 91.00 185 SER A CA 1
ATOM 1414 C C . SER A 1 185 ? 16.371 -3.273 -2.875 1.00 91.00 185 SER A C 1
ATOM 1416 O O . SER A 1 185 ? 17.207 -3.330 -1.980 1.00 91.00 185 SER A O 1
ATOM 1418 N N . ALA A 1 186 ? 15.313 -4.083 -2.896 1.00 90.31 186 ALA A N 1
ATOM 1419 C CA . ALA A 1 186 ? 14.975 -4.996 -1.808 1.00 90.31 186 ALA A CA 1
ATOM 1420 C C . ALA A 1 186 ? 16.015 -6.095 -1.559 1.00 90.31 186 ALA A C 1
ATOM 1422 O O . ALA A 1 186 ? 16.097 -6.618 -0.448 1.00 90.31 186 ALA A O 1
ATOM 1423 N N . ALA A 1 187 ? 16.792 -6.447 -2.584 1.00 92.56 187 ALA A N 1
ATOM 1424 C CA . ALA A 1 187 ? 17.905 -7.385 -2.490 1.00 92.56 187 ALA A CA 1
ATOM 1425 C C . ALA A 1 187 ? 19.270 -6.676 -2.434 1.00 92.56 187 ALA A C 1
ATOM 1427 O O . ALA A 1 187 ? 20.290 -7.355 -2.351 1.00 92.56 187 ALA A O 1
ATOM 1428 N N . GLY A 1 188 ? 19.304 -5.338 -2.523 1.00 93.81 188 GLY A N 1
ATOM 1429 C CA . GLY A 1 188 ? 20.539 -4.561 -2.642 1.00 93.81 188 GLY A CA 1
ATOM 1430 C C . GLY A 1 188 ? 21.402 -5.011 -3.821 1.00 93.81 188 GLY A C 1
ATOM 1431 O O . GLY A 1 188 ? 22.616 -5.123 -3.680 1.00 93.81 188 GLY A O 1
ATOM 1432 N N . ALA A 1 189 ? 20.787 -5.350 -4.960 1.00 94.69 189 ALA A N 1
ATOM 1433 C CA . ALA A 1 189 ? 21.473 -6.056 -6.038 1.00 94.69 189 ALA A CA 1
ATOM 1434 C C . ALA A 1 189 ? 21.174 -5.496 -7.430 1.00 94.69 189 ALA A C 1
ATOM 1436 O O . ALA A 1 189 ? 20.097 -4.968 -7.696 1.00 94.69 189 ALA A O 1
ATOM 1437 N N . ILE A 1 190 ? 22.112 -5.684 -8.354 1.00 94.69 190 ILE A N 1
ATOM 1438 C CA . ILE A 1 190 ? 21.943 -5.387 -9.777 1.00 94.69 190 ILE A CA 1
ATOM 1439 C C . ILE A 1 190 ? 21.801 -6.700 -10.531 1.00 94.69 190 ILE A C 1
ATOM 1441 O O . ILE A 1 190 ? 22.667 -7.575 -10.470 1.00 94.69 190 ILE A O 1
ATOM 1445 N N . ILE A 1 191 ? 20.697 -6.830 -11.257 1.00 94.12 191 ILE A N 1
ATOM 1446 C CA . ILE A 1 191 ? 20.324 -8.044 -11.974 1.00 94.12 191 ILE A CA 1
ATOM 1447 C C . ILE A 1 191 ? 20.415 -7.782 -13.469 1.00 94.12 191 ILE A C 1
ATOM 1449 O O . ILE A 1 191 ? 19.859 -6.805 -13.964 1.00 94.12 191 ILE A O 1
ATOM 1453 N N . TYR A 1 192 ? 21.074 -8.668 -14.206 1.00 93.31 192 TYR A N 1
ATOM 1454 C CA . TYR A 1 192 ? 21.139 -8.604 -15.666 1.00 93.31 192 TYR A CA 1
ATOM 1455 C C . TYR A 1 192 ? 21.264 -9.998 -16.276 1.00 93.31 192 TYR A C 1
ATOM 1457 O O . TYR A 1 192 ? 21.490 -10.992 -15.584 1.00 93.31 192 TYR A O 1
ATOM 1465 N N . VAL A 1 193 ? 21.107 -10.082 -17.596 1.00 91.62 193 VAL A N 1
ATOM 1466 C CA . VAL A 1 193 ? 21.297 -11.325 -18.347 1.00 91.62 193 VAL A CA 1
ATOM 1467 C C . VAL A 1 193 ? 22.665 -11.298 -19.024 1.00 91.62 193 VAL A C 1
ATOM 1469 O O . VAL A 1 193 ? 22.911 -10.464 -19.892 1.00 91.62 193 VAL A O 1
ATOM 1472 N N . SER A 1 194 ? 23.552 -12.215 -18.651 1.00 89.69 194 SER A N 1
ATOM 1473 C CA . SER A 1 194 ? 24.893 -12.383 -19.224 1.00 89.69 194 SER A CA 1
ATOM 1474 C C . SER A 1 194 ? 24.897 -13.344 -20.431 1.00 89.69 194 SER A C 1
ATOM 1476 O O . SER A 1 194 ? 23.888 -14.015 -20.710 1.00 89.69 194 SER A O 1
ATOM 1478 N N . PRO A 1 195 ? 26.003 -13.421 -21.208 1.00 87.00 195 PRO A N 1
ATOM 1479 C CA . PRO A 1 195 ? 26.150 -14.353 -22.318 1.00 87.00 195 PRO A CA 1
ATOM 1480 C C . PRO A 1 195 ? 25.735 -15.787 -21.977 1.00 87.00 195 PRO A C 1
ATOM 1482 O O . PRO A 1 195 ? 26.003 -16.313 -20.899 1.00 87.00 195 PRO A O 1
ATOM 1485 N N . GLY A 1 196 ? 25.059 -16.436 -22.926 1.00 87.19 196 GLY A N 1
ATOM 1486 C CA . GLY A 1 196 ? 24.459 -17.753 -22.701 1.00 87.19 196 GLY A CA 1
ATOM 1487 C C . GLY A 1 196 ? 23.106 -17.708 -21.986 1.00 87.19 196 GLY A C 1
ATOM 1488 O O . GLY A 1 196 ? 22.657 -18.748 -21.508 1.00 87.19 196 GLY A O 1
ATOM 1489 N N . ARG A 1 197 ? 22.451 -16.535 -21.943 1.00 88.88 197 ARG A N 1
ATOM 1490 C CA . ARG A 1 197 ? 21.127 -16.319 -21.332 1.00 88.88 197 ARG A CA 1
ATOM 1491 C C . ARG A 1 197 ? 21.136 -16.618 -19.831 1.00 88.88 197 ARG A C 1
ATOM 1493 O O . ARG A 1 197 ? 20.154 -17.124 -19.308 1.00 88.88 197 ARG A O 1
ATOM 1500 N N . ARG A 1 198 ? 22.244 -16.373 -19.131 1.00 89.56 198 ARG A N 1
ATOM 1501 C CA . ARG A 1 198 ? 22.348 -16.659 -17.693 1.00 89.56 198 ARG A CA 1
ATOM 1502 C C . ARG A 1 198 ? 21.950 -15.433 -16.888 1.00 89.56 198 ARG A C 1
ATOM 1504 O O . ARG A 1 198 ? 22.350 -14.323 -17.218 1.00 89.56 198 ARG A O 1
ATOM 1511 N N . LEU A 1 199 ? 21.176 -15.640 -15.831 1.00 91.19 199 LEU A N 1
ATOM 1512 C CA . LEU A 1 199 ? 20.877 -14.590 -14.866 1.00 91.19 199 LEU A CA 1
ATOM 1513 C C . LEU A 1 199 ? 22.130 -14.309 -14.024 1.00 91.19 199 LEU A C 1
ATOM 1515 O O . LEU A 1 199 ? 22.697 -15.229 -13.436 1.00 91.19 199 LEU A O 1
ATOM 1519 N N . SER A 1 200 ? 22.571 -13.058 -13.995 1.00 91.56 200 SER A N 1
ATOM 1520 C CA . SER A 1 200 ? 23.737 -12.594 -13.245 1.00 91.56 200 SER A CA 1
ATOM 1521 C C . SER A 1 200 ? 23.317 -11.555 -12.214 1.00 91.56 200 SER A C 1
ATOM 1523 O O . SER A 1 200 ? 22.407 -10.762 -12.457 1.00 91.56 200 SER A O 1
ATOM 1525 N N . VAL A 1 201 ? 23.975 -11.599 -11.055 1.00 93.69 201 VAL A N 1
ATOM 1526 C CA . VAL A 1 201 ? 23.651 -10.788 -9.879 1.00 93.69 201 VAL A CA 1
ATOM 1527 C C . VAL A 1 201 ? 24.936 -10.180 -9.340 1.00 93.69 201 VAL A C 1
ATOM 1529 O O . VAL A 1 201 ? 25.885 -10.915 -9.054 1.00 93.69 201 VAL A O 1
ATOM 1532 N N . LEU A 1 202 ? 24.954 -8.859 -9.203 1.00 93.44 202 LEU A N 1
ATOM 1533 C CA . LEU A 1 202 ? 25.997 -8.114 -8.501 1.00 93.44 202 LEU A CA 1
ATOM 1534 C C . LEU A 1 202 ? 25.407 -7.527 -7.227 1.00 93.44 202 LEU A C 1
ATOM 1536 O O . LEU A 1 202 ? 24.245 -7.124 -7.218 1.00 93.44 202 LEU A O 1
ATOM 1540 N N . ASP A 1 203 ? 26.204 -7.467 -6.174 1.00 93.19 203 ASP A N 1
ATOM 1541 C CA . ASP A 1 203 ? 25.896 -6.653 -5.005 1.00 93.19 203 ASP A CA 1
ATOM 1542 C C . ASP A 1 203 ? 26.001 -5.168 -5.389 1.00 93.19 203 ASP A C 1
ATOM 1544 O O . ASP A 1 203 ? 26.993 -4.742 -5.977 1.00 93.19 203 ASP A O 1
ATOM 1548 N N . ALA A 1 204 ? 24.961 -4.381 -5.112 1.00 92.62 204 ALA A N 1
ATOM 1549 C CA . ALA A 1 204 ? 24.875 -2.997 -5.575 1.00 92.62 204 ALA A CA 1
ATOM 1550 C C . ALA A 1 204 ? 25.829 -2.048 -4.836 1.00 92.62 204 ALA A C 1
ATOM 1552 O O . ALA A 1 204 ? 26.070 -0.951 -5.324 1.00 92.62 204 ALA A O 1
ATOM 1553 N N . ALA A 1 205 ? 26.366 -2.439 -3.675 1.00 91.69 205 ALA A N 1
ATOM 1554 C CA . ALA A 1 205 ? 27.297 -1.610 -2.913 1.00 91.69 205 ALA A CA 1
ATOM 1555 C C . ALA A 1 205 ? 28.760 -1.869 -3.303 1.00 91.69 205 ALA A C 1
ATOM 1557 O O . ALA A 1 205 ? 29.561 -0.942 -3.368 1.00 91.69 205 ALA A O 1
ATOM 1558 N N . SER A 1 206 ? 29.118 -3.131 -3.540 1.00 91.56 206 SER A N 1
ATOM 1559 C CA . SER A 1 206 ? 30.487 -3.557 -3.860 1.00 91.56 206 SER A CA 1
ATOM 1560 C C . SER A 1 206 ? 30.744 -3.760 -5.352 1.00 91.56 206 SER A C 1
ATOM 1562 O O . SER A 1 206 ? 31.901 -3.833 -5.750 1.00 91.56 206 SER A O 1
ATOM 1564 N N . MET A 1 207 ? 29.690 -3.863 -6.171 1.00 91.12 207 MET A N 1
ATOM 1565 C CA . MET A 1 207 ? 29.741 -4.251 -7.589 1.00 91.12 207 MET A CA 1
ATOM 1566 C C . MET A 1 207 ? 30.346 -5.641 -7.841 1.00 91.12 207 MET A C 1
ATOM 1568 O O . MET A 1 207 ? 30.643 -5.997 -8.982 1.00 91.12 207 MET A O 1
ATOM 1572 N N . GLU A 1 208 ? 30.481 -6.459 -6.796 1.00 91.69 208 GLU A N 1
ATOM 1573 C CA . GLU A 1 208 ? 31.027 -7.810 -6.878 1.00 91.69 208 GLU A CA 1
ATOM 1574 C C . GLU A 1 208 ? 29.925 -8.854 -7.138 1.00 91.69 208 GLU A C 1
ATOM 1576 O O . GLU A 1 208 ? 28.765 -8.657 -6.756 1.00 91.69 208 GLU A O 1
ATOM 1581 N N . PRO A 1 209 ? 30.248 -10.003 -7.763 1.00 89.81 209 PRO A N 1
ATOM 1582 C CA . PRO A 1 209 ? 29.295 -11.090 -7.955 1.00 89.81 209 PRO A CA 1
ATOM 1583 C C . PRO A 1 209 ? 28.699 -11.590 -6.638 1.00 89.81 209 PRO A C 1
ATOM 1585 O O . PRO A 1 209 ? 29.414 -11.973 -5.709 1.00 89.81 209 PRO A O 1
ATOM 1588 N N . HIS A 1 210 ? 27.371 -11.671 -6.575 1.00 88.06 210 HIS A N 1
ATOM 1589 C CA . HIS A 1 210 ? 26.699 -12.161 -5.380 1.00 88.06 210 HIS A CA 1
ATOM 1590 C C . HIS A 1 210 ? 26.892 -13.681 -5.234 1.00 88.06 210 HIS A C 1
ATOM 1592 O O . HIS A 1 210 ? 26.536 -14.465 -6.114 1.00 88.06 210 HIS A O 1
ATOM 1598 N N . SER A 1 211 ? 27.400 -14.123 -4.082 1.00 79.25 211 SER A N 1
ATOM 1599 C CA . SER A 1 211 ? 27.678 -15.541 -3.783 1.00 79.25 211 SER A CA 1
ATOM 1600 C C . SER A 1 211 ? 26.453 -16.469 -3.808 1.00 79.25 211 SER A C 1
ATOM 1602 O O . SER A 1 211 ? 26.596 -17.662 -4.061 1.00 79.25 211 SER A O 1
ATOM 1604 N N . ASN A 1 212 ? 25.256 -15.924 -3.578 1.00 79.38 212 ASN A N 1
ATOM 1605 C CA . ASN A 1 212 ? 23.979 -16.639 -3.563 1.00 79.38 212 ASN A CA 1
ATOM 1606 C C . ASN A 1 212 ? 23.203 -16.456 -4.875 1.00 79.38 212 ASN A C 1
ATOM 1608 O O . ASN A 1 212 ? 21.980 -16.592 -4.888 1.00 79.38 212 ASN A O 1
ATOM 1612 N N . ALA A 1 213 ? 23.889 -16.102 -5.968 1.00 76.25 213 ALA A N 1
ATOM 1613 C CA . ALA A 1 213 ? 23.233 -15.879 -7.245 1.00 76.25 213 ALA A CA 1
ATOM 1614 C C . ALA A 1 213 ? 22.403 -17.115 -7.664 1.00 76.25 213 ALA A C 1
ATOM 1616 O O . ALA A 1 213 ? 22.867 -18.254 -7.541 1.00 76.25 213 ALA A O 1
ATOM 1617 N N . PRO A 1 214 ? 21.174 -16.904 -8.161 1.00 77.06 214 PRO A N 1
ATOM 1618 C CA . PRO A 1 214 ? 20.280 -17.972 -8.569 1.00 77.06 214 PRO A CA 1
ATOM 1619 C C . PRO A 1 214 ? 20.918 -18.860 -9.640 1.00 77.06 214 PRO A C 1
ATOM 1621 O O . PRO A 1 214 ? 21.425 -18.384 -10.657 1.00 77.06 214 PRO A O 1
ATOM 1624 N N . ASP A 1 215 ? 20.853 -20.171 -9.417 1.00 64.88 215 ASP A N 1
ATOM 1625 C CA . ASP A 1 215 ? 21.495 -21.158 -10.278 1.00 64.88 215 ASP A CA 1
ATOM 1626 C C . ASP A 1 215 ? 20.940 -21.130 -11.719 1.00 64.88 215 ASP A C 1
ATOM 1628 O O . ASP A 1 215 ? 19.749 -20.882 -11.954 1.00 64.88 215 ASP A O 1
ATOM 1632 N N . THR A 1 216 ? 21.832 -21.390 -12.681 1.00 66.44 216 THR A N 1
ATOM 1633 C CA . THR A 1 216 ? 21.716 -21.121 -14.130 1.00 66.44 216 THR A CA 1
ATOM 1634 C C . THR A 1 216 ? 20.333 -21.397 -14.748 1.00 66.44 216 THR A C 1
ATOM 1636 O O . THR A 1 216 ? 20.040 -22.481 -15.256 1.00 66.44 216 THR A O 1
ATOM 1639 N N . CYS A 1 217 ? 19.459 -20.386 -14.777 1.00 74.94 217 CYS A N 1
ATOM 1640 C CA . CYS A 1 217 ? 18.254 -20.415 -15.604 1.00 74.94 217 CYS A CA 1
ATOM 1641 C C . CYS A 1 217 ? 18.466 -19.614 -16.883 1.00 74.94 217 CYS A C 1
ATOM 1643 O O . CYS A 1 217 ? 18.918 -18.470 -16.841 1.00 74.94 217 CYS A O 1
ATOM 1645 N N . ALA A 1 218 ? 18.140 -20.239 -18.018 1.00 87.75 218 ALA A N 1
ATOM 1646 C CA . ALA A 1 218 ? 18.056 -19.539 -19.287 1.00 87.75 218 ALA A CA 1
ATOM 1647 C C . ALA A 1 218 ? 17.008 -18.426 -19.152 1.00 87.75 218 ALA A C 1
ATOM 1649 O O . ALA A 1 218 ? 15.872 -18.707 -18.788 1.00 87.75 218 ALA A O 1
ATOM 1650 N N . THR A 1 219 ? 17.398 -17.182 -19.395 1.00 90.19 219 THR A N 1
ATOM 1651 C CA . THR A 1 219 ? 16.575 -15.996 -19.165 1.00 90.19 219 THR A CA 1
ATOM 1652 C C . THR A 1 219 ? 16.632 -15.092 -20.391 1.00 90.19 219 THR A C 1
ATOM 1654 O O . THR A 1 219 ? 17.713 -14.756 -20.869 1.00 90.19 219 THR A O 1
ATOM 1657 N N . ASP A 1 220 ? 15.464 -14.712 -20.902 1.00 90.06 220 ASP A N 1
ATOM 1658 C CA . ASP A 1 220 ? 15.293 -13.806 -22.038 1.00 90.06 220 ASP A CA 1
ATOM 1659 C C . ASP A 1 220 ? 14.861 -12.410 -21.611 1.00 90.06 220 ASP A C 1
ATOM 1661 O O . ASP A 1 220 ? 15.226 -11.446 -22.269 1.00 90.06 220 ASP A O 1
ATOM 1665 N N . CYS A 1 221 ? 14.104 -12.276 -20.525 1.00 90.62 221 CYS A N 1
ATOM 1666 C CA . CYS A 1 221 ? 13.768 -10.972 -19.969 1.00 90.62 221 CYS A CA 1
ATOM 1667 C C . CYS A 1 221 ? 13.590 -11.045 -18.453 1.00 90.62 221 CYS A C 1
ATOM 1669 O O . CYS A 1 221 ? 13.294 -12.105 -17.888 1.00 90.62 221 CYS A O 1
ATOM 1671 N N . ILE A 1 222 ? 13.819 -9.904 -17.807 1.00 93.38 222 ILE A N 1
ATOM 1672 C CA . ILE A 1 222 ? 13.743 -9.734 -16.360 1.00 93.38 222 ILE A CA 1
ATOM 1673 C C . ILE A 1 222 ? 12.903 -8.509 -16.017 1.00 93.38 222 ILE A C 1
ATOM 1675 O O . ILE A 1 222 ? 12.876 -7.532 -16.763 1.00 93.38 222 ILE A O 1
ATOM 1679 N N . SER A 1 223 ? 12.225 -8.571 -14.879 1.00 93.00 223 SER A N 1
ATOM 1680 C CA . SER A 1 223 ? 11.513 -7.448 -14.278 1.00 93.00 223 SER A CA 1
ATOM 1681 C C . SER A 1 223 ? 11.486 -7.650 -12.771 1.00 93.00 223 SER A C 1
ATOM 1683 O O . SER A 1 223 ? 11.310 -8.778 -12.318 1.00 93.00 223 SER A O 1
ATOM 1685 N N . ALA A 1 224 ? 11.676 -6.588 -11.997 1.00 91.31 224 ALA A N 1
ATOM 1686 C CA . ALA A 1 224 ? 11.620 -6.652 -10.544 1.00 91.31 224 ALA A CA 1
ATOM 1687 C C . ALA A 1 224 ? 10.786 -5.508 -9.977 1.00 91.31 224 ALA A C 1
ATOM 1689 O O . ALA A 1 224 ? 10.586 -4.481 -10.629 1.00 91.31 224 ALA A O 1
ATOM 1690 N N . ASP A 1 225 ? 10.334 -5.707 -8.748 1.00 87.25 225 ASP A N 1
ATOM 1691 C CA . ASP A 1 225 ? 9.752 -4.685 -7.890 1.00 87.25 225 ASP A CA 1
ATOM 1692 C C . ASP A 1 225 ? 10.328 -4.797 -6.465 1.00 87.25 225 ASP A C 1
ATOM 1694 O O . ASP A 1 225 ? 11.305 -5.508 -6.251 1.00 87.25 225 ASP A O 1
ATOM 1698 N N . ASP A 1 226 ? 9.733 -4.134 -5.471 1.00 82.81 226 ASP A N 1
ATOM 1699 C CA . ASP A 1 226 ? 10.247 -4.151 -4.092 1.00 82.81 226 ASP A CA 1
ATOM 1700 C C . ASP A 1 226 ? 10.189 -5.529 -3.401 1.00 82.81 226 ASP A C 1
ATOM 1702 O O . ASP A 1 226 ? 10.723 -5.686 -2.312 1.00 82.81 226 ASP A O 1
ATOM 1706 N N . ASN A 1 227 ? 9.538 -6.538 -3.983 1.00 86.62 227 ASN A N 1
ATOM 1707 C CA . ASN A 1 227 ? 9.353 -7.835 -3.328 1.00 86.62 227 ASN A CA 1
ATOM 1708 C C . ASN A 1 227 ? 9.910 -8.994 -4.145 1.00 86.62 227 ASN A C 1
ATOM 1710 O O . ASN A 1 227 ? 10.435 -9.956 -3.578 1.00 86.62 227 ASN A O 1
ATOM 1714 N N . PHE A 1 228 ? 9.769 -8.928 -5.467 1.00 92.25 228 PHE A N 1
ATOM 1715 C CA . PHE A 1 228 ? 10.019 -10.061 -6.332 1.00 92.25 228 PHE A CA 1
ATOM 1716 C C . PHE A 1 228 ? 10.811 -9.702 -7.580 1.00 92.25 228 PHE A C 1
ATOM 1718 O O . PHE A 1 228 ? 10.662 -8.635 -8.170 1.00 92.25 228 PHE A O 1
ATOM 1725 N N . LEU A 1 229 ? 11.581 -10.684 -8.037 1.00 93.56 229 LEU A N 1
ATOM 1726 C CA . LEU A 1 229 ? 12.213 -10.703 -9.347 1.00 93.56 229 LEU A CA 1
ATOM 1727 C C . LEU A 1 229 ? 11.531 -11.764 -10.210 1.00 93.56 229 LEU A C 1
ATOM 1729 O O . LEU A 1 229 ? 11.506 -12.947 -9.868 1.00 93.56 229 LEU A O 1
ATOM 1733 N N . LEU A 1 230 ? 11.006 -11.345 -11.356 1.00 94.12 230 LEU A N 1
ATOM 1734 C CA . LEU A 1 230 ? 10.515 -12.210 -12.418 1.00 94.12 230 LEU A CA 1
ATOM 1735 C C . LEU A 1 230 ? 11.622 -12.415 -13.456 1.00 94.12 230 LEU A C 1
ATOM 1737 O O . LEU A 1 230 ? 12.072 -11.462 -14.087 1.00 94.12 230 LEU A O 1
ATOM 1741 N N . ALA A 1 231 ? 12.006 -13.669 -13.678 1.00 94.06 231 ALA A N 1
ATOM 1742 C CA . ALA A 1 231 ? 12.894 -14.075 -14.765 1.00 94.06 231 ALA A CA 1
ATOM 1743 C C . ALA A 1 231 ? 12.138 -14.990 -15.735 1.00 94.06 231 ALA A C 1
ATOM 1745 O O . ALA A 1 231 ? 11.584 -16.013 -15.321 1.00 94.06 231 ALA A O 1
ATOM 1746 N N . VAL A 1 232 ? 12.101 -14.625 -17.016 1.00 94.06 232 VAL A N 1
ATOM 1747 C CA . VAL A 1 232 ? 11.342 -15.325 -18.061 1.00 94.06 232 VAL A CA 1
ATOM 1748 C C . VAL A 1 232 ? 12.280 -16.083 -18.993 1.00 94.06 232 VAL A C 1
ATOM 1750 O O . VAL A 1 232 ? 13.219 -15.510 -19.529 1.00 94.06 232 VAL A O 1
ATOM 1753 N N . ASP A 1 233 ? 11.967 -17.349 -19.252 1.00 93.44 233 ASP A N 1
ATOM 1754 C CA . ASP A 1 233 ? 12.551 -18.192 -20.294 1.00 93.44 233 ASP A CA 1
ATOM 1755 C C . ASP A 1 233 ? 11.510 -18.409 -21.401 1.00 93.44 233 ASP A C 1
ATOM 1757 O O . ASP A 1 233 ? 10.653 -19.302 -21.329 1.00 93.44 233 ASP A O 1
ATOM 1761 N N . ALA A 1 234 ? 11.566 -17.582 -22.441 1.00 90.69 234 ALA A N 1
ATOM 1762 C CA . ALA A 1 234 ? 10.690 -17.674 -23.601 1.00 90.69 234 ALA A CA 1
ATOM 1763 C C . ALA A 1 234 ? 10.891 -19.000 -24.355 1.00 90.69 234 ALA A C 1
ATOM 1765 O O . ALA A 1 234 ? 9.927 -19.546 -24.900 1.00 90.69 234 ALA A O 1
ATOM 1766 N N . GLY A 1 235 ? 12.108 -19.560 -24.332 1.00 90.00 235 GLY A N 1
ATOM 1767 C CA . GLY A 1 235 ? 12.437 -20.841 -24.961 1.00 90.00 235 GLY A CA 1
ATOM 1768 C C . GLY A 1 235 ? 11.700 -22.024 -24.329 1.00 90.00 235 GLY A C 1
ATOM 1769 O O . GLY A 1 235 ? 11.123 -22.849 -25.038 1.00 90.00 235 GLY A O 1
ATOM 1770 N N . THR A 1 236 ? 11.655 -22.088 -22.996 1.00 92.94 236 THR A N 1
ATOM 1771 C CA . THR A 1 236 ? 10.902 -23.135 -22.275 1.00 92.94 236 THR A CA 1
ATOM 1772 C C . THR A 1 236 ? 9.466 -22.738 -21.935 1.00 92.94 236 THR A C 1
ATOM 1774 O O . THR A 1 236 ? 8.723 -23.546 -21.370 1.00 92.94 236 THR A O 1
ATOM 1777 N N . ARG A 1 237 ? 9.047 -21.519 -22.300 1.00 95.00 237 ARG A N 1
ATOM 1778 C CA . ARG A 1 237 ? 7.729 -20.944 -21.984 1.00 95.00 237 ARG A CA 1
ATOM 1779 C C . ARG A 1 237 ? 7.438 -20.975 -20.486 1.00 95.00 237 ARG A C 1
ATOM 1781 O O . ARG A 1 237 ? 6.330 -21.326 -20.058 1.00 95.00 237 ARG A O 1
ATOM 1788 N N . SER A 1 238 ? 8.450 -20.653 -19.691 1.00 95.19 238 SER A N 1
ATOM 1789 C CA . SER A 1 238 ? 8.346 -20.645 -18.239 1.00 95.19 238 SER A CA 1
ATOM 1790 C C . SER A 1 238 ? 8.962 -19.392 -17.640 1.00 95.19 238 SER A C 1
ATOM 1792 O O . SER A 1 238 ? 9.800 -18.751 -18.257 1.00 95.19 238 SER A O 1
ATOM 1794 N N . ALA A 1 239 ? 8.522 -19.025 -16.446 1.00 94.50 239 ALA A N 1
ATOM 1795 C CA . ALA A 1 239 ? 9.141 -17.991 -15.640 1.00 94.50 239 ALA A CA 1
ATOM 1796 C C . ALA A 1 239 ? 9.377 -18.494 -14.221 1.00 94.50 239 ALA A C 1
ATOM 1798 O O . ALA A 1 239 ? 8.781 -19.481 -13.768 1.00 94.50 239 ALA A O 1
ATOM 1799 N N . ARG A 1 240 ? 10.260 -17.800 -13.516 1.00 94.44 240 ARG A N 1
ATOM 1800 C CA . ARG A 1 240 ? 10.506 -17.986 -12.092 1.00 94.44 240 ARG A CA 1
ATOM 1801 C C . ARG A 1 240 ? 10.324 -16.659 -11.384 1.00 94.44 240 ARG A C 1
ATOM 1803 O O . ARG A 1 240 ? 10.801 -15.638 -11.870 1.00 94.44 240 ARG A O 1
ATOM 1810 N N . LEU A 1 241 ? 9.635 -16.717 -10.254 1.00 93.38 241 LEU A N 1
ATOM 1811 C CA . LEU A 1 241 ? 9.502 -15.613 -9.322 1.00 93.38 241 LEU A CA 1
ATOM 1812 C C . LEU A 1 241 ? 10.433 -15.893 -8.140 1.00 93.38 241 LEU A C 1
ATOM 1814 O O . LEU A 1 241 ? 10.385 -16.990 -7.570 1.00 93.38 241 LEU A O 1
ATOM 1818 N N . TRP A 1 242 ? 11.282 -14.929 -7.813 1.00 93.12 242 TRP A N 1
ATOM 1819 C CA . TRP A 1 242 ? 12.268 -14.994 -6.737 1.00 93.12 242 TRP A CA 1
ATOM 1820 C C . TRP A 1 242 ? 11.933 -13.964 -5.664 1.00 93.12 242 TRP A C 1
ATOM 1822 O O . TRP A 1 242 ? 11.425 -12.901 -6.006 1.00 93.12 242 TRP A O 1
ATOM 1832 N N . ASP A 1 243 ? 12.220 -14.271 -4.401 1.00 93.44 243 ASP A N 1
ATOM 1833 C CA . ASP A 1 243 ? 12.219 -13.286 -3.312 1.00 93.44 243 ASP A CA 1
ATOM 1834 C C . ASP A 1 243 ? 13.588 -12.597 -3.169 1.00 93.44 243 ASP A C 1
ATOM 1836 O O . ASP A 1 243 ? 14.573 -13.023 -3.781 1.00 93.44 243 ASP A O 1
ATOM 1840 N N . SER A 1 244 ? 13.661 -11.542 -2.351 1.00 92.44 244 SER A N 1
ATOM 1841 C CA . SER A 1 244 ? 14.892 -10.768 -2.120 1.00 92.44 244 SER A CA 1
ATOM 1842 C C . SER A 1 244 ? 16.048 -11.577 -1.517 1.00 92.44 244 SER A C 1
ATOM 1844 O O . SER A 1 244 ? 17.193 -11.139 -1.563 1.00 92.44 244 SER A O 1
ATOM 1846 N N . GLY A 1 245 ? 15.780 -12.779 -0.996 1.00 92.75 245 GLY A N 1
ATOM 1847 C CA . GLY A 1 245 ? 16.797 -13.736 -0.558 1.00 92.75 245 GLY A CA 1
ATOM 1848 C C . GLY A 1 245 ? 17.320 -14.638 -1.679 1.00 92.75 245 GLY A C 1
ATOM 1849 O O . GLY A 1 245 ? 17.974 -15.639 -1.390 1.00 92.75 245 GLY A O 1
ATOM 1850 N N . PHE A 1 246 ? 16.997 -14.336 -2.941 1.00 91.00 246 PHE A N 1
ATOM 1851 C CA . PHE A 1 246 ? 17.295 -15.161 -4.114 1.00 91.00 246 PHE A CA 1
ATOM 1852 C C . PHE A 1 246 ? 16.766 -16.594 -3.999 1.00 91.00 246 PHE A C 1
ATOM 1854 O O . PHE A 1 246 ? 17.322 -17.528 -4.582 1.00 91.00 246 PHE A O 1
ATOM 1861 N N . LYS A 1 247 ? 15.641 -16.797 -3.304 1.00 91.25 247 LYS A N 1
ATOM 1862 C CA . LYS A 1 247 ? 14.945 -18.083 -3.284 1.00 91.25 247 LYS A CA 1
ATOM 1863 C C . LYS A 1 247 ? 13.815 -18.073 -4.305 1.00 91.25 247 LYS A C 1
ATOM 1865 O O . LYS A 1 247 ? 12.943 -17.208 -4.300 1.00 91.25 247 LYS A O 1
ATOM 1870 N N . ALA A 1 248 ? 13.802 -19.073 -5.186 1.00 90.69 248 ALA A N 1
ATOM 1871 C CA . ALA A 1 248 ? 12.705 -19.251 -6.130 1.00 90.69 248 ALA A CA 1
ATOM 1872 C C . ALA A 1 248 ? 11.436 -19.645 -5.361 1.00 90.69 248 ALA A C 1
ATOM 1874 O O . ALA A 1 248 ? 11.303 -20.779 -4.897 1.00 90.69 248 ALA A O 1
ATOM 1875 N N . ILE A 1 249 ? 10.495 -18.712 -5.243 1.00 91.94 249 ILE A N 1
ATOM 1876 C CA . ILE A 1 249 ? 9.224 -18.923 -4.543 1.00 91.94 249 ILE A CA 1
ATOM 1877 C C . ILE A 1 249 ? 8.187 -19.602 -5.435 1.00 91.94 249 ILE A C 1
ATOM 1879 O O . ILE A 1 249 ? 7.304 -20.309 -4.947 1.00 91.94 249 ILE A O 1
ATOM 1883 N N . ARG A 1 250 ? 8.279 -19.411 -6.758 1.00 91.81 250 ARG A N 1
ATOM 1884 C CA . ARG A 1 250 ? 7.313 -19.977 -7.702 1.00 91.81 250 ARG A CA 1
ATOM 1885 C C . ARG A 1 250 ? 7.931 -20.216 -9.070 1.00 91.81 250 ARG A C 1
ATOM 1887 O O . ARG A 1 250 ? 8.628 -19.366 -9.617 1.00 91.81 250 ARG A O 1
ATOM 1894 N N . ARG A 1 251 ? 7.588 -21.359 -9.667 1.00 94.31 251 ARG A N 1
ATOM 1895 C CA . ARG A 1 251 ? 7.769 -21.624 -11.098 1.00 94.31 251 ARG A CA 1
ATOM 1896 C C . ARG A 1 251 ? 6.424 -21.497 -11.801 1.00 94.31 251 ARG A C 1
ATOM 1898 O O . ARG A 1 251 ? 5.440 -22.087 -11.356 1.00 94.31 251 ARG A O 1
ATOM 1905 N N . ILE A 1 252 ? 6.408 -20.741 -12.890 1.00 95.81 252 ILE A N 1
ATOM 1906 C CA . ILE A 1 252 ? 5.224 -20.439 -13.689 1.00 95.81 252 ILE A CA 1
ATOM 1907 C C . ILE A 1 252 ? 5.442 -21.040 -15.076 1.00 95.81 252 ILE A C 1
ATOM 1909 O O . ILE A 1 252 ? 6.401 -20.699 -15.759 1.00 95.81 252 ILE A O 1
ATOM 1913 N N . GLY A 1 253 ? 4.593 -21.972 -15.496 1.00 95.81 253 GLY A N 1
ATOM 1914 C CA . GLY A 1 253 ? 4.639 -22.559 -16.836 1.00 95.81 253 GLY A CA 1
ATOM 1915 C C . GLY A 1 253 ? 3.627 -21.935 -17.795 1.00 95.81 253 GLY A C 1
ATOM 1916 O O . GLY A 1 253 ? 2.752 -21.171 -17.400 1.00 95.81 253 GLY A O 1
ATOM 1917 N N . GLY A 1 254 ? 3.686 -22.330 -19.065 1.00 94.50 254 GLY A N 1
ATOM 1918 C CA . GLY A 1 254 ? 2.620 -22.045 -20.027 1.00 94.50 254 GLY A CA 1
ATOM 1919 C C . GLY A 1 254 ? 2.581 -20.610 -20.543 1.00 94.50 254 GLY A C 1
ATOM 1920 O O . GLY A 1 254 ? 1.540 -20.201 -21.052 1.00 94.50 254 GLY A O 1
ATOM 1921 N N . LEU A 1 255 ? 3.693 -19.877 -20.467 1.00 95.88 255 LEU A N 1
ATOM 1922 C CA . LEU A 1 255 ? 3.781 -18.545 -21.057 1.00 95.88 255 LEU A CA 1
ATOM 1923 C C . LEU A 1 255 ? 3.510 -18.577 -22.575 1.00 95.88 255 LEU A C 1
ATOM 1925 O O . LEU A 1 255 ? 3.690 -19.619 -23.235 1.00 95.88 255 LEU A O 1
ATOM 1929 N N . PRO A 1 256 ? 3.066 -17.449 -23.153 1.00 93.50 256 PRO A N 1
ATOM 1930 C CA . PRO A 1 256 ? 3.062 -17.255 -24.598 1.00 93.50 256 PRO A CA 1
ATOM 1931 C C . PRO A 1 256 ? 4.444 -17.532 -25.206 1.00 93.50 256 PRO A C 1
ATOM 1933 O O . PRO A 1 256 ? 5.470 -17.455 -24.530 1.00 93.50 256 PRO A O 1
ATOM 1936 N N . ARG A 1 257 ? 4.466 -17.930 -26.479 1.00 90.00 257 ARG A N 1
ATOM 1937 C CA . ARG A 1 257 ? 5.727 -18.152 -27.198 1.00 90.00 257 ARG A CA 1
ATOM 1938 C C . ARG A 1 257 ? 6.362 -16.813 -27.543 1.00 90.00 257 ARG A C 1
ATOM 1940 O O . ARG A 1 257 ? 5.651 -15.830 -27.709 1.00 90.00 257 ARG A O 1
ATOM 1947 N N . ASP A 1 258 ? 7.684 -16.824 -27.694 1.00 89.69 258 ASP A N 1
ATOM 1948 C CA . ASP A 1 258 ? 8.427 -15.711 -28.283 1.00 89.69 258 ASP A CA 1
ATOM 1949 C C . ASP A 1 258 ? 8.215 -14.365 -27.576 1.00 89.69 258 ASP A C 1
ATOM 1951 O O . ASP A 1 258 ? 8.180 -13.323 -28.225 1.00 89.69 258 ASP A O 1
ATOM 1955 N N . LEU A 1 259 ? 8.087 -14.374 -26.247 1.00 91.94 259 LEU A N 1
ATOM 1956 C CA . LEU A 1 259 ? 8.103 -13.136 -25.470 1.00 91.94 259 LEU A CA 1
ATOM 1957 C C . LEU A 1 259 ? 9.444 -12.420 -25.663 1.00 91.94 259 LEU A C 1
ATOM 1959 O O . LEU A 1 259 ? 10.498 -13.042 -25.539 1.00 91.94 259 LEU A O 1
ATOM 1963 N N . VAL A 1 260 ? 9.387 -11.124 -25.967 1.00 89.06 260 VAL A N 1
ATOM 1964 C CA . VAL A 1 260 ? 10.565 -10.247 -26.051 1.00 89.06 260 VAL A CA 1
ATOM 1965 C C . VAL A 1 260 ? 10.734 -9.426 -24.785 1.00 89.06 260 VAL A C 1
ATOM 1967 O O . VAL A 1 260 ? 11.853 -9.204 -24.347 1.00 89.06 260 VAL A O 1
ATOM 1970 N N . GLN A 1 261 ? 9.633 -9.023 -24.153 1.00 92.25 261 GLN A N 1
ATOM 1971 C CA . GLN A 1 261 ? 9.664 -8.231 -22.931 1.00 92.25 261 GLN A CA 1
ATOM 1972 C C . GLN A 1 261 ? 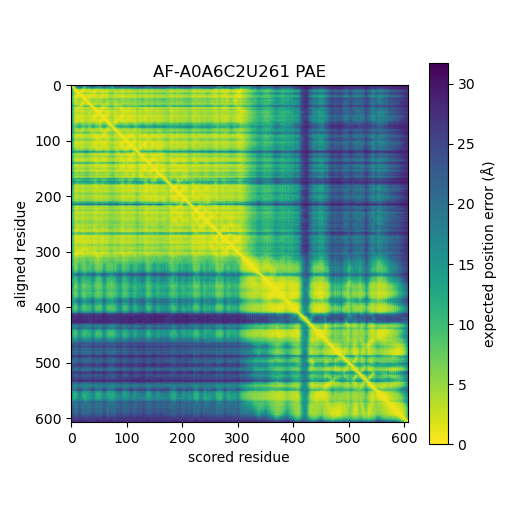8.513 -8.630 -22.014 1.00 92.25 261 GLN A C 1
ATOM 1974 O O . GLN A 1 261 ? 7.449 -9.043 -22.476 1.00 92.25 261 GLN A O 1
ATOM 1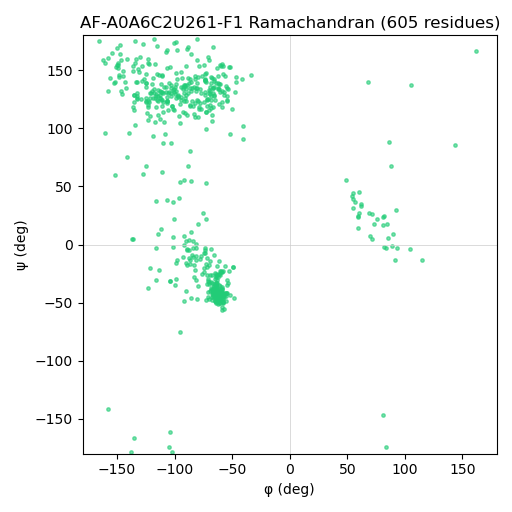979 N N . CYS A 1 262 ? 8.739 -8.506 -20.711 1.00 93.25 262 CYS A N 1
ATOM 1980 C CA . CYS A 1 262 ? 7.741 -8.725 -19.681 1.00 93.25 262 CYS A CA 1
ATOM 1981 C C . CYS A 1 262 ? 8.007 -7.747 -18.534 1.00 93.25 262 CYS A C 1
ATOM 1983 O O . CYS A 1 262 ? 9.140 -7.667 -18.069 1.00 93.25 262 CYS A O 1
ATOM 1985 N N . VAL A 1 263 ? 6.987 -7.019 -18.089 1.00 92.12 263 VAL A N 1
ATOM 1986 C CA . VAL A 1 263 ? 7.063 -6.043 -16.995 1.00 92.12 263 VAL A CA 1
ATOM 1987 C C . VAL A 1 263 ? 6.024 -6.409 -15.944 1.00 92.12 263 VAL A C 1
ATOM 1989 O O . VAL A 1 263 ? 4.850 -6.585 -16.274 1.00 92.12 263 VAL A O 1
ATOM 1992 N N . LEU A 1 264 ? 6.452 -6.551 -14.688 1.00 90.94 264 LEU A N 1
ATOM 1993 C CA . LEU A 1 264 ? 5.556 -6.751 -13.551 1.00 90.94 264 LEU A CA 1
ATOM 1994 C C . LEU A 1 264 ? 4.699 -5.499 -13.334 1.00 90.94 264 LEU A C 1
ATOM 1996 O O . LEU A 1 264 ? 5.222 -4.388 -13.251 1.00 90.94 264 LEU A O 1
ATOM 2000 N N . LEU A 1 265 ? 3.384 -5.695 -13.236 1.00 86.62 265 LEU A N 1
ATOM 2001 C CA . LEU A 1 265 ? 2.439 -4.633 -12.909 1.00 86.62 265 LEU A CA 1
ATOM 2002 C C . LEU A 1 265 ? 2.169 -4.679 -11.404 1.00 86.62 265 LEU A C 1
ATOM 2004 O O . LEU A 1 265 ? 2.759 -3.909 -10.655 1.00 86.62 265 LEU A O 1
ATOM 2008 N N . ASP A 1 266 ? 1.380 -5.635 -10.936 1.00 75.50 266 ASP A N 1
ATOM 2009 C CA . ASP A 1 266 ? 0.994 -5.758 -9.532 1.00 75.50 266 ASP A CA 1
ATOM 2010 C C . ASP A 1 266 ? 1.537 -7.070 -8.959 1.00 75.50 266 ASP A C 1
ATOM 2012 O O . ASP A 1 266 ? 1.307 -8.149 -9.509 1.00 75.50 266 ASP A O 1
ATOM 2016 N N . THR A 1 267 ? 2.273 -7.002 -7.853 1.00 65.44 267 THR A N 1
ATOM 2017 C CA . THR A 1 267 ? 2.830 -8.190 -7.204 1.00 65.44 267 THR A CA 1
ATOM 2018 C C . THR A 1 267 ? 1.930 -8.842 -6.174 1.00 65.44 267 THR A C 1
ATOM 2020 O O . THR A 1 267 ? 2.128 -10.030 -5.919 1.00 65.44 267 THR A O 1
ATOM 2023 N N . GLU A 1 268 ? 0.911 -8.155 -5.659 1.00 71.94 268 GLU A N 1
ATOM 2024 C CA . GLU A 1 268 ? -0.137 -8.789 -4.853 1.00 71.94 268 GLU A CA 1
ATOM 2025 C C . GLU A 1 268 ? -1.024 -9.665 -5.740 1.00 71.94 268 GLU A C 1
ATOM 2027 O O . GLU A 1 268 ? -1.344 -10.804 -5.396 1.00 71.94 268 GLU A O 1
ATOM 2032 N N . GLN A 1 269 ? -1.347 -9.172 -6.937 1.00 70.81 269 GLN A N 1
ATOM 2033 C CA . GLN A 1 269 ? -2.128 -9.919 -7.929 1.00 70.81 269 GLN A CA 1
ATOM 2034 C C . GLN A 1 269 ? -1.266 -10.779 -8.862 1.00 70.81 269 GLN A C 1
ATOM 2036 O O . GLN A 1 269 ? -1.797 -11.558 -9.656 1.00 70.81 269 GLN A O 1
ATOM 2041 N N . HIS A 1 270 ? 0.062 -10.678 -8.746 1.00 84.00 270 HIS A N 1
ATOM 2042 C CA . HIS A 1 270 ? 1.043 -11.353 -9.593 1.00 84.00 270 HIS A CA 1
ATOM 2043 C C . HIS A 1 270 ? 0.745 -11.179 -11.087 1.00 84.00 270 HIS A C 1
ATOM 2045 O O . HIS A 1 270 ? 0.604 -12.149 -11.828 1.00 84.00 270 HIS A O 1
ATOM 2051 N N . SER A 1 271 ? 0.627 -9.944 -11.544 1.00 90.06 271 SER A N 1
ATOM 2052 C CA . SER A 1 271 ? 0.327 -9.625 -12.928 1.00 90.06 271 SER A CA 1
ATOM 2053 C C . SER A 1 271 ? 1.521 -9.087 -13.692 1.00 90.06 271 SER A C 1
ATOM 2055 O O . SER A 1 271 ? 2.428 -8.468 -13.135 1.00 90.06 271 SER A O 1
ATOM 2057 N N . ALA A 1 272 ? 1.515 -9.310 -15.004 1.00 92.69 272 ALA A N 1
ATOM 2058 C CA . ALA A 1 272 ? 2.540 -8.773 -15.882 1.00 92.69 272 ALA A CA 1
ATOM 2059 C C . ALA A 1 272 ? 1.977 -8.380 -17.245 1.00 92.69 272 ALA A C 1
ATOM 2061 O O . ALA A 1 272 ? 1.112 -9.068 -17.789 1.00 92.69 272 ALA A O 1
ATOM 2062 N N . LEU A 1 273 ? 2.521 -7.313 -17.822 1.00 93.81 273 LEU A N 1
ATOM 2063 C CA . LEU A 1 273 ? 2.358 -7.013 -19.237 1.00 93.81 273 LEU A CA 1
ATOM 2064 C C . LEU A 1 273 ? 3.518 -7.638 -20.006 1.00 93.81 273 LEU A C 1
ATOM 2066 O O . LEU A 1 273 ? 4.678 -7.440 -19.651 1.00 93.81 273 LEU A O 1
ATOM 2070 N N . ALA A 1 274 ? 3.213 -8.363 -21.075 1.00 94.94 274 ALA A N 1
ATOM 2071 C CA . ALA A 1 274 ? 4.218 -8.954 -21.940 1.00 94.94 274 ALA A CA 1
ATOM 2072 C C . ALA A 1 274 ? 4.019 -8.537 -23.396 1.00 94.94 274 ALA A C 1
ATOM 2074 O O . ALA A 1 274 ? 2.888 -8.381 -23.854 1.00 94.94 274 ALA A O 1
ATOM 2075 N N . VAL A 1 275 ? 5.124 -8.404 -24.126 1.00 95.25 275 VAL A N 1
ATOM 2076 C CA . VAL A 1 275 ? 5.140 -8.174 -25.574 1.00 95.25 275 VAL A CA 1
ATOM 2077 C C . VAL A 1 275 ? 5.836 -9.355 -26.240 1.00 95.25 275 VAL A C 1
ATOM 2079 O O . VAL A 1 275 ? 6.885 -9.801 -25.766 1.00 95.25 275 VAL A O 1
ATOM 2082 N N . ASP A 1 276 ? 5.256 -9.885 -27.316 1.00 94.50 276 ASP A N 1
ATOM 2083 C CA . ASP A 1 276 ? 5.852 -10.962 -28.117 1.00 94.50 276 ASP A CA 1
ATOM 2084 C C . ASP A 1 276 ? 6.580 -10.447 -29.375 1.00 94.50 276 ASP A C 1
ATOM 2086 O O . ASP A 1 276 ? 6.438 -9.291 -29.772 1.00 94.50 276 ASP A O 1
ATOM 2090 N N . LYS A 1 277 ? 7.372 -11.308 -30.030 1.00 91.94 277 LYS A N 1
ATOM 2091 C CA . LYS A 1 277 ? 8.110 -10.967 -31.267 1.00 91.94 277 LYS A CA 1
ATOM 2092 C C . LYS A 1 277 ? 7.205 -10.545 -32.426 1.00 91.94 277 LYS A C 1
ATOM 2094 O O . LYS A 1 277 ? 7.674 -9.867 -33.336 1.00 91.94 277 LYS A O 1
ATOM 2099 N N . ALA A 1 278 ? 5.940 -10.964 -32.421 1.00 94.12 278 ALA A N 1
ATOM 2100 C CA . ALA A 1 278 ? 4.962 -10.567 -33.430 1.00 94.12 278 ALA A CA 1
ATOM 2101 C C . ALA A 1 278 ? 4.355 -9.180 -33.138 1.00 94.12 278 ALA A C 1
ATOM 2103 O O . ALA A 1 278 ? 3.584 -8.670 -33.945 1.00 94.12 278 ALA A O 1
ATOM 2104 N N . GLY A 1 279 ? 4.723 -8.555 -32.018 1.00 94.44 279 GLY A N 1
ATOM 2105 C CA . GLY A 1 279 ? 4.261 -7.236 -31.614 1.00 94.44 279 GLY A CA 1
ATOM 2106 C C . GLY A 1 279 ? 2.886 -7.239 -30.959 1.00 94.44 279 GLY A C 1
ATOM 2107 O O . GLY A 1 279 ? 2.205 -6.218 -30.982 1.00 94.44 279 GLY A O 1
ATOM 2108 N N . ASN A 1 280 ? 2.457 -8.367 -30.387 1.00 96.38 280 ASN A N 1
ATOM 2109 C CA . ASN A 1 280 ? 1.245 -8.421 -29.576 1.00 96.38 280 ASN A CA 1
ATOM 2110 C C . ASN A 1 280 ? 1.562 -8.078 -28.125 1.00 96.38 280 ASN A C 1
ATOM 2112 O O . ASN A 1 280 ? 2.531 -8.596 -27.571 1.00 96.38 280 ASN A O 1
ATOM 2116 N N . ALA A 1 281 ? 0.689 -7.294 -27.493 1.00 96.12 281 ALA A N 1
ATOM 2117 C CA . ALA A 1 281 ? 0.726 -7.040 -26.059 1.00 96.12 281 ALA A CA 1
ATOM 2118 C C . ALA A 1 281 ? -0.317 -7.904 -25.329 1.00 96.12 281 ALA A C 1
ATOM 2120 O O . ALA A 1 281 ? -1.483 -7.991 -25.730 1.00 96.12 281 ALA A O 1
ATOM 2121 N N . LEU A 1 282 ? 0.118 -8.574 -24.263 1.00 95.50 282 LEU A N 1
ATOM 2122 C CA . LEU A 1 282 ? -0.648 -9.566 -23.513 1.00 95.50 282 LEU A CA 1
ATOM 2123 C C . LEU A 1 282 ? -0.611 -9.227 -22.026 1.00 95.50 282 LEU A C 1
ATOM 2125 O O . LEU A 1 282 ? 0.467 -9.146 -21.440 1.00 95.50 282 LEU A O 1
ATOM 2129 N N . LEU A 1 283 ? -1.784 -9.104 -21.407 1.00 93.75 283 LEU A N 1
ATOM 2130 C CA . LEU A 1 283 ? -1.892 -9.053 -19.955 1.00 93.75 283 LEU A CA 1
ATOM 2131 C C . LEU A 1 283 ? -1.921 -10.479 -19.404 1.00 93.75 283 LEU A C 1
ATOM 2133 O O . LEU A 1 283 ? -2.776 -11.290 -19.778 1.00 93.75 283 LEU A O 1
ATOM 2137 N N . LEU A 1 284 ? -0.990 -10.775 -18.505 1.00 94.44 284 LEU A N 1
ATOM 2138 C CA . LEU A 1 284 ? -0.797 -12.084 -17.905 1.00 94.44 284 LEU A CA 1
ATOM 2139 C C . LEU A 1 284 ? -1.148 -12.059 -16.418 1.00 94.44 284 LEU A C 1
ATOM 2141 O O . LEU A 1 284 ? -0.771 -11.148 -15.686 1.00 94.44 284 LEU A O 1
ATOM 2145 N N . ASP A 1 285 ? -1.823 -13.115 -15.985 1.00 93.25 285 ASP A N 1
ATOM 2146 C CA . ASP A 1 285 ? -2.043 -13.479 -14.589 1.00 93.25 285 ASP A CA 1
ATOM 2147 C C . ASP A 1 285 ? -1.079 -14.619 -14.234 1.00 93.25 285 ASP A C 1
ATOM 2149 O O . ASP A 1 285 ? -1.085 -15.685 -14.866 1.00 93.25 285 ASP A O 1
ATOM 2153 N N . LEU A 1 286 ? -0.214 -14.355 -13.255 1.00 93.00 286 LEU A N 1
ATOM 2154 C CA . LEU A 1 286 ? 0.850 -15.227 -12.755 1.00 93.00 286 LEU A CA 1
ATOM 2155 C C . LEU A 1 286 ? 0.564 -15.712 -11.317 1.00 93.00 286 LEU A C 1
ATOM 2157 O O . LEU A 1 286 ? 1.451 -16.260 -10.650 1.00 93.00 286 LEU A O 1
ATOM 2161 N N . SER A 1 287 ? -0.668 -15.530 -10.822 1.00 88.88 287 SER A N 1
ATOM 2162 C CA . SER A 1 287 ? -1.081 -15.949 -9.474 1.00 88.88 287 SER A CA 1
ATOM 2163 C C . SER A 1 287 ? -1.028 -17.471 -9.283 1.00 88.88 287 SER A C 1
ATOM 2165 O O . SER A 1 287 ? -0.783 -17.962 -8.181 1.00 88.88 287 SER A O 1
ATOM 2167 N N . ALA A 1 288 ? -1.175 -18.232 -10.370 1.00 89.19 288 ALA A N 1
ATOM 2168 C CA . ALA A 1 288 ? -1.091 -19.687 -10.390 1.00 89.19 288 ALA A CA 1
ATOM 2169 C C . ALA A 1 288 ? 0.273 -20.206 -10.895 1.00 89.19 288 ALA A C 1
ATOM 2171 O O . ALA A 1 288 ? 1.104 -19.478 -11.432 1.00 89.19 288 ALA A O 1
ATOM 2172 N N . HIS A 1 289 ? 0.491 -21.523 -10.815 1.00 92.44 289 HIS A N 1
ATOM 2173 C CA . HIS A 1 289 ? 1.667 -22.195 -11.400 1.00 92.44 289 HIS A CA 1
ATOM 2174 C C . HIS A 1 289 ? 1.691 -22.207 -12.937 1.00 92.44 289 HIS A C 1
ATOM 2176 O O . HIS A 1 289 ? 2.646 -22.695 -13.546 1.00 92.44 289 HIS A O 1
ATOM 2182 N N . LYS A 1 290 ? 0.641 -21.700 -13.584 1.00 95.06 290 LYS A N 1
ATOM 2183 C CA . LYS A 1 290 ? 0.540 -21.582 -15.033 1.00 95.06 290 LYS A CA 1
ATOM 2184 C C . LYS A 1 290 ? 0.052 -20.183 -15.372 1.00 95.06 290 LYS A C 1
ATOM 2186 O O . LYS A 1 290 ? -1.001 -19.783 -14.885 1.00 95.06 290 LYS A O 1
ATOM 2191 N N . ALA A 1 291 ? 0.797 -19.484 -16.220 1.00 95.12 291 ALA A N 1
ATOM 2192 C CA . ALA A 1 291 ? 0.402 -18.173 -16.699 1.00 95.12 291 ALA A CA 1
ATOM 2193 C C . ALA A 1 291 ? -0.905 -18.279 -17.490 1.00 95.12 291 ALA A C 1
ATOM 2195 O O . ALA A 1 291 ? -1.070 -19.165 -18.339 1.00 95.12 291 ALA A O 1
ATOM 2196 N N . ARG A 1 292 ? -1.826 -17.358 -17.220 1.00 95.81 292 ARG A N 1
ATOM 2197 C CA . ARG A 1 292 ? -3.084 -17.222 -17.950 1.00 95.81 292 ARG A CA 1
ATOM 2198 C C . ARG A 1 292 ? -3.101 -15.875 -18.652 1.00 95.81 292 ARG A C 1
ATOM 2200 O O . ARG A 1 292 ? -2.861 -14.849 -18.028 1.00 95.81 292 ARG A O 1
ATOM 2207 N N . VAL A 1 293 ? -3.407 -15.878 -19.947 1.00 95.12 293 VAL A N 1
ATOM 2208 C CA . VAL A 1 293 ? -3.661 -14.633 -20.679 1.00 95.12 293 VAL A CA 1
ATOM 2209 C C . VAL A 1 293 ? -5.026 -14.123 -20.222 1.00 95.12 293 VAL A C 1
ATOM 2211 O O . VAL A 1 293 ? -6.035 -14.799 -20.424 1.00 95.12 293 VAL A O 1
ATOM 2214 N N . VAL A 1 294 ? -5.038 -12.975 -19.552 1.00 93.31 294 VAL A N 1
ATOM 2215 C CA . VA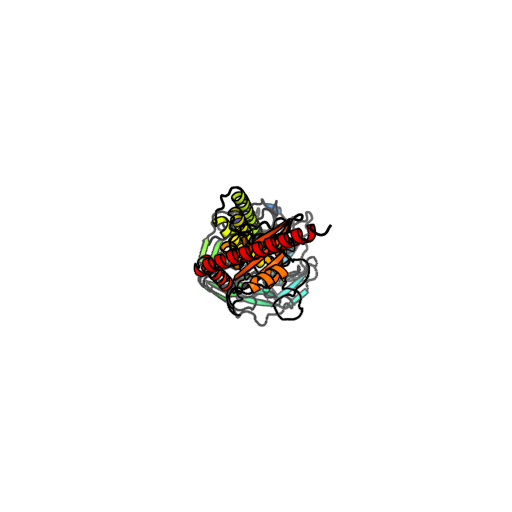L A 1 294 ? -6.257 -12.308 -19.077 1.00 93.31 294 VAL A CA 1
ATOM 2216 C C . VAL A 1 294 ? -6.897 -11.544 -20.221 1.00 93.31 294 VAL A C 1
ATOM 2218 O O . VAL A 1 294 ? -8.097 -11.659 -20.447 1.00 93.31 294 VAL A O 1
ATOM 2221 N N . SER A 1 295 ? -6.077 -10.788 -20.946 1.00 92.44 295 SER A N 1
ATOM 2222 C CA . SER A 1 295 ? -6.502 -9.950 -22.057 1.00 92.44 295 SER A CA 1
ATOM 2223 C C . SER A 1 295 ? -5.392 -9.840 -23.097 1.00 92.44 295 SER A C 1
ATOM 2225 O O . SER A 1 295 ? -4.204 -9.942 -22.778 1.00 92.44 295 SER A O 1
ATOM 2227 N N . ARG A 1 296 ? -5.794 -9.625 -24.347 1.00 95.06 296 ARG A N 1
ATOM 2228 C CA . ARG A 1 296 ? -4.917 -9.237 -25.450 1.00 95.06 296 ARG A CA 1
ATOM 2229 C C . ARG A 1 296 ? -5.293 -7.819 -25.834 1.00 95.06 296 ARG A C 1
ATOM 2231 O O . ARG A 1 296 ? -6.465 -7.562 -26.099 1.00 95.06 296 ARG A O 1
ATOM 2238 N N . LEU A 1 297 ? -4.312 -6.927 -25.851 1.00 94.38 297 LEU A N 1
ATOM 2239 C CA . LEU A 1 297 ? -4.558 -5.535 -26.201 1.00 94.38 297 LEU A CA 1
ATOM 2240 C C . LEU A 1 297 ? -4.803 -5.426 -27.718 1.00 94.38 297 LEU A C 1
ATOM 2242 O O . LEU A 1 297 ? -4.248 -6.223 -28.479 1.00 94.38 297 LEU A O 1
ATOM 2246 N N . PRO A 1 298 ? -5.659 -4.489 -28.162 1.00 92.00 298 PRO A N 1
ATOM 2247 C CA . PRO A 1 298 ? -6.193 -4.464 -29.526 1.00 92.00 298 PRO A CA 1
ATOM 2248 C C . PRO A 1 298 ? -5.178 -4.058 -30.605 1.00 92.00 298 PRO A C 1
ATOM 2250 O O . PRO A 1 298 ? -5.414 -4.337 -31.779 1.00 92.00 298 PRO A O 1
ATOM 2253 N N . GLY A 1 299 ? -4.074 -3.397 -30.244 1.00 89.94 299 GLY A N 1
ATOM 2254 C CA . GLY A 1 299 ? -3.062 -2.966 -31.210 1.00 89.94 299 GLY A CA 1
ATOM 2255 C C . GLY A 1 299 ? -2.076 -4.057 -31.639 1.00 89.94 299 GLY A C 1
ATOM 2256 O O . GLY A 1 299 ? -2.085 -5.189 -31.150 1.00 89.94 299 GLY A O 1
ATOM 2257 N N . SER A 1 300 ? -1.191 -3.683 -32.562 1.00 93.19 300 SER A N 1
ATOM 2258 C CA . SER A 1 300 ? -0.125 -4.522 -33.112 1.00 93.19 300 SER A CA 1
ATOM 2259 C C . SER A 1 300 ? 1.196 -3.755 -33.174 1.00 93.19 300 SER A C 1
ATOM 2261 O O . SER A 1 300 ? 1.248 -2.561 -32.888 1.00 93.19 300 SER A O 1
ATOM 2263 N N . ASP A 1 301 ? 2.268 -4.447 -33.565 1.00 95.12 301 ASP A N 1
ATOM 2264 C CA . ASP A 1 301 ? 3.607 -3.869 -33.731 1.00 95.12 301 ASP A CA 1
ATOM 2265 C C . ASP A 1 301 ? 4.201 -3.241 -32.468 1.00 95.12 301 ASP A C 1
ATOM 2267 O O . ASP A 1 301 ? 5.121 -2.424 -32.548 1.00 95.12 301 ASP A O 1
ATOM 2271 N N . TYR A 1 302 ? 3.742 -3.669 -31.294 1.00 95.44 302 TYR A N 1
ATOM 2272 C CA . TYR A 1 302 ? 4.358 -3.289 -30.033 1.00 95.44 302 TYR A CA 1
ATOM 2273 C C . TYR A 1 302 ? 5.814 -3.772 -29.982 1.00 95.44 302 TYR A C 1
ATOM 2275 O O . TYR A 1 302 ? 6.133 -4.902 -30.358 1.00 95.44 302 TYR A O 1
ATOM 2283 N N . ARG A 1 303 ? 6.725 -2.898 -29.552 1.00 92.81 303 ARG A N 1
ATOM 2284 C CA . ARG A 1 303 ? 8.171 -3.184 -29.462 1.00 92.81 303 ARG A CA 1
ATOM 2285 C C . ARG A 1 303 ? 8.689 -3.138 -28.037 1.00 92.81 303 ARG A C 1
ATOM 2287 O O . ARG A 1 303 ? 9.645 -3.838 -27.713 1.00 92.81 303 ARG A O 1
ATOM 2294 N N . VAL A 1 304 ? 8.063 -2.309 -27.209 1.00 93.00 304 VAL A N 1
ATOM 2295 C CA . VAL A 1 304 ? 8.472 -2.076 -25.830 1.00 93.00 304 VAL A CA 1
ATOM 2296 C C . VAL A 1 304 ? 7.251 -1.764 -24.970 1.00 93.00 304 VAL A C 1
ATOM 2298 O O . VAL A 1 304 ? 6.298 -1.136 -25.428 1.00 93.00 304 VAL A O 1
ATOM 2301 N N . CYS A 1 305 ? 7.279 -2.203 -23.720 1.00 93.19 305 CYS A N 1
ATOM 2302 C CA . CYS A 1 305 ? 6.297 -1.904 -22.689 1.00 93.19 305 CYS A CA 1
ATOM 2303 C C . CYS A 1 305 ? 6.990 -1.395 -21.423 1.00 93.19 305 CYS A C 1
ATOM 2305 O O . CYS A 1 305 ? 8.149 -1.726 -21.162 1.00 93.19 305 CYS A O 1
ATOM 2307 N N . THR A 1 306 ? 6.278 -0.594 -20.638 1.00 90.50 306 THR A N 1
ATOM 2308 C CA . THR A 1 306 ? 6.708 -0.198 -19.296 1.00 90.50 306 THR A CA 1
ATOM 2309 C C . THR A 1 306 ? 5.496 0.151 -18.440 1.00 90.50 306 THR A C 1
ATOM 2311 O O . THR A 1 306 ? 4.396 0.374 -18.953 1.00 90.50 306 THR A O 1
ATOM 2314 N N . ALA A 1 307 ? 5.710 0.219 -17.134 1.00 87.62 307 ALA A N 1
ATOM 2315 C CA . ALA A 1 307 ? 4.722 0.663 -16.164 1.00 87.62 307 ALA A CA 1
ATOM 2316 C C . ALA A 1 307 ? 5.284 1.836 -15.362 1.00 87.62 307 ALA A C 1
ATOM 2318 O O . ALA A 1 307 ? 6.501 1.987 -15.232 1.00 87.62 307 ALA A O 1
ATOM 2319 N N . ARG A 1 308 ? 4.398 2.665 -14.806 1.00 84.44 308 ARG A N 1
ATOM 2320 C CA . ARG A 1 308 ? 4.810 3.749 -13.907 1.00 84.44 308 ARG A CA 1
ATOM 2321 C C . ARG A 1 308 ? 5.592 3.225 -12.693 1.00 84.44 308 ARG A C 1
ATOM 2323 O O . ARG A 1 308 ? 5.348 2.097 -12.248 1.00 84.44 308 ARG A O 1
ATOM 2330 N N . PRO A 1 309 ? 6.467 4.047 -12.085 1.00 81.81 309 PRO A N 1
ATOM 2331 C CA . PRO A 1 309 ? 7.172 3.666 -10.866 1.00 81.81 309 PRO A CA 1
ATOM 2332 C C . PRO A 1 309 ? 6.196 3.212 -9.774 1.00 81.81 309 PRO A C 1
ATOM 2334 O O . PRO A 1 309 ? 5.183 3.866 -9.524 1.00 81.81 309 PRO A O 1
ATOM 2337 N N . ARG A 1 310 ? 6.487 2.089 -9.103 1.00 76.06 310 ARG A N 1
ATOM 2338 C CA . ARG A 1 310 ? 5.587 1.499 -8.093 1.00 76.06 310 ARG A CA 1
ATOM 2339 C C . ARG A 1 310 ? 5.243 2.474 -6.965 1.00 76.06 310 ARG A C 1
ATOM 2341 O O . ARG A 1 310 ? 4.075 2.567 -6.616 1.00 76.06 310 ARG A O 1
ATOM 2348 N N . LYS A 1 311 ? 6.214 3.239 -6.452 1.00 76.50 311 LYS A N 1
ATOM 2349 C CA . LYS A 1 311 ? 5.979 4.236 -5.386 1.00 76.50 311 LYS A CA 1
ATOM 2350 C C . LYS A 1 311 ? 4.888 5.243 -5.763 1.00 76.50 311 LYS A C 1
ATOM 2352 O O . LYS A 1 311 ? 4.013 5.531 -4.956 1.00 76.50 311 LYS A O 1
ATOM 2357 N N . VAL A 1 312 ? 4.900 5.714 -7.011 1.00 76.44 312 VAL A N 1
ATOM 2358 C CA . VAL A 1 312 ? 3.876 6.620 -7.553 1.00 76.44 312 VAL A CA 1
ATOM 2359 C C . VAL A 1 312 ? 2.530 5.906 -7.654 1.00 76.44 312 VAL A C 1
ATOM 2361 O O . VAL A 1 312 ? 1.506 6.461 -7.267 1.00 76.44 312 VAL A O 1
ATOM 2364 N N . ARG A 1 313 ? 2.527 4.654 -8.129 1.00 73.44 313 ARG A N 1
ATOM 2365 C CA . ARG A 1 313 ? 1.308 3.834 -8.231 1.00 73.44 313 ARG A CA 1
ATOM 2366 C C . ARG A 1 313 ? 0.667 3.582 -6.865 1.00 73.44 313 ARG A C 1
ATOM 2368 O O . ARG A 1 313 ? -0.540 3.757 -6.730 1.00 73.44 313 ARG A O 1
ATOM 2375 N N . GLN A 1 314 ? 1.465 3.239 -5.856 1.00 71.56 314 GLN A N 1
ATOM 2376 C CA . GLN A 1 314 ? 0.998 3.006 -4.491 1.00 71.56 314 GLN A CA 1
ATOM 2377 C C . GLN A 1 314 ? 0.450 4.289 -3.862 1.00 71.56 314 GLN A C 1
ATOM 2379 O O . GLN A 1 314 ? -0.678 4.285 -3.378 1.00 71.56 314 GLN A O 1
ATOM 2384 N N . ALA A 1 315 ? 1.187 5.401 -3.945 1.00 70.81 315 ALA A N 1
ATOM 2385 C CA . ALA A 1 315 ? 0.725 6.683 -3.418 1.00 70.81 315 ALA A CA 1
ATOM 2386 C C . ALA A 1 315 ? -0.598 7.124 -4.067 1.00 70.81 315 ALA A C 1
ATOM 2388 O O . ALA A 1 315 ? -1.519 7.559 -3.379 1.00 70.81 315 ALA A O 1
ATOM 2389 N N . ALA A 1 316 ? -0.729 6.964 -5.386 1.00 70.12 316 ALA A N 1
ATOM 2390 C CA . ALA A 1 316 ? -1.952 7.319 -6.095 1.00 70.12 316 ALA A CA 1
ATOM 2391 C C . ALA A 1 316 ? -3.127 6.375 -5.765 1.00 70.12 316 ALA A C 1
ATOM 2393 O O . ALA A 1 316 ? -4.279 6.812 -5.737 1.00 70.12 316 ALA A O 1
ATOM 2394 N N . HIS A 1 317 ? -2.858 5.095 -5.487 1.00 71.50 317 HIS A N 1
ATOM 2395 C CA . HIS A 1 317 ? -3.862 4.144 -5.008 1.00 71.50 317 HIS A CA 1
ATOM 2396 C C . HIS A 1 317 ? -4.352 4.492 -3.595 1.00 71.50 317 HIS A C 1
ATOM 2398 O O . HIS A 1 317 ? -5.559 4.581 -3.372 1.00 71.50 317 HIS A O 1
ATOM 2404 N N . GLU A 1 318 ? -3.431 4.766 -2.668 1.00 71.50 318 GLU A N 1
ATOM 2405 C CA . GLU A 1 318 ? -3.733 5.179 -1.293 1.00 71.50 318 GLU A CA 1
ATOM 2406 C C . GLU A 1 318 ? -4.541 6.484 -1.261 1.00 71.50 318 GLU A C 1
ATOM 2408 O O . GLU A 1 318 ? -5.560 6.567 -0.574 1.00 71.50 318 GLU A O 1
ATOM 2413 N N . GLN A 1 319 ? -4.153 7.481 -2.065 1.00 74.62 319 GLN A N 1
ATOM 2414 C CA . GLN A 1 319 ? -4.902 8.733 -2.211 1.00 74.62 319 GLN A CA 1
ATOM 2415 C C . GLN A 1 319 ? -6.325 8.507 -2.728 1.00 74.62 319 GLN A C 1
ATOM 2417 O O . GLN A 1 319 ? -7.256 9.163 -2.262 1.00 74.62 319 GLN A O 1
ATOM 2422 N N . ARG A 1 320 ? -6.522 7.575 -3.667 1.00 73.44 320 ARG A N 1
ATOM 2423 C CA . ARG A 1 320 ? -7.857 7.271 -4.195 1.00 73.44 320 ARG A CA 1
ATOM 2424 C C . ARG A 1 320 ? -8.722 6.567 -3.159 1.00 73.44 320 ARG A C 1
ATOM 2426 O O . ARG A 1 320 ? -9.850 6.992 -2.942 1.00 73.44 320 ARG A O 1
ATOM 2433 N N . ILE A 1 321 ? -8.182 5.545 -2.495 1.00 73.62 321 ILE A N 1
ATOM 2434 C CA . ILE A 1 321 ? -8.855 4.870 -1.379 1.00 73.62 321 ILE A CA 1
ATOM 2435 C C . ILE A 1 321 ? -9.254 5.898 -0.312 1.00 73.62 321 ILE A C 1
ATOM 2437 O O . ILE A 1 321 ? -10.372 5.862 0.195 1.00 73.62 321 ILE A O 1
ATOM 2441 N N . HIS A 1 322 ? -8.378 6.859 -0.013 1.00 76.69 322 HIS A N 1
ATOM 2442 C CA . HIS A 1 322 ? -8.675 7.951 0.906 1.00 76.69 322 HIS A CA 1
ATOM 2443 C C . HIS A 1 322 ? -9.791 8.881 0.410 1.00 76.69 322 HIS A C 1
ATOM 2445 O O . HIS A 1 322 ? -10.687 9.229 1.182 1.00 76.69 322 HIS A O 1
ATOM 2451 N N . ALA A 1 323 ? -9.772 9.274 -0.864 1.00 78.88 323 ALA A N 1
ATOM 2452 C CA . ALA A 1 323 ? -10.806 10.117 -1.458 1.00 78.88 323 ALA A CA 1
ATOM 2453 C C . ALA A 1 323 ? -12.176 9.414 -1.487 1.00 78.88 323 ALA A C 1
ATOM 2455 O O . ALA A 1 323 ? -13.173 10.004 -1.075 1.00 78.88 323 ALA A O 1
ATOM 2456 N N . GLU A 1 324 ? -12.218 8.141 -1.893 1.00 81.19 324 GLU A N 1
ATOM 2457 C CA . GLU A 1 324 ? -13.425 7.305 -1.883 1.00 81.19 324 GLU A CA 1
ATOM 2458 C C . GLU A 1 324 ? -13.963 7.139 -0.458 1.00 81.19 324 GLU A C 1
ATOM 2460 O O . GLU A 1 324 ? -15.143 7.378 -0.210 1.00 81.19 324 GLU A O 1
ATOM 2465 N N . ALA A 1 325 ? -13.097 6.813 0.506 1.00 80.94 325 ALA A N 1
ATOM 2466 C CA . ALA A 1 325 ? -13.487 6.707 1.909 1.00 80.94 325 ALA A CA 1
ATOM 2467 C C . ALA A 1 325 ? -14.018 8.039 2.461 1.00 80.94 325 ALA A C 1
ATOM 2469 O O . ALA A 1 325 ? -15.001 8.058 3.201 1.00 80.94 325 ALA A O 1
ATOM 2470 N N . THR A 1 326 ? -13.419 9.165 2.069 1.00 83.94 326 THR A N 1
ATOM 2471 C CA . THR A 1 326 ? -13.883 10.505 2.452 1.00 83.94 326 THR A CA 1
ATOM 2472 C C . THR A 1 326 ? -15.270 10.790 1.885 1.00 83.94 326 THR A C 1
ATOM 2474 O O . THR A 1 326 ? -16.142 11.256 2.618 1.00 83.94 326 THR A O 1
ATOM 2477 N N . GLN A 1 327 ? -15.500 10.474 0.609 1.00 86.44 327 GLN A N 1
ATOM 2478 C CA . GLN A 1 327 ? -16.801 10.643 -0.033 1.00 86.44 327 GLN A CA 1
ATOM 2479 C C . GLN A 1 327 ? -17.868 9.781 0.654 1.00 86.44 327 GLN A C 1
ATOM 2481 O O . GLN A 1 327 ? -18.902 10.304 1.068 1.00 86.44 327 GLN A O 1
ATOM 2486 N N . VAL A 1 328 ? -17.595 8.490 0.859 1.00 85.75 328 VAL A N 1
ATOM 2487 C CA . VAL A 1 328 ? -18.511 7.568 1.547 1.00 85.75 328 VAL A CA 1
ATOM 2488 C C . VAL A 1 328 ? -18.803 8.045 2.973 1.00 85.75 328 VAL A C 1
ATOM 2490 O O . VAL A 1 328 ? -19.953 8.019 3.412 1.00 85.75 328 VAL A O 1
ATOM 2493 N N . ALA A 1 329 ? -17.796 8.544 3.696 1.00 84.62 329 ALA A N 1
ATOM 2494 C CA . ALA A 1 329 ? -17.985 9.104 5.031 1.00 84.62 329 ALA A CA 1
ATOM 2495 C C . ALA A 1 329 ? -18.864 10.370 5.019 1.00 84.62 329 ALA A C 1
ATOM 2497 O O . ALA A 1 329 ? -19.727 10.521 5.885 1.00 84.62 329 ALA A O 1
ATOM 2498 N N . GLN A 1 330 ? -18.697 11.267 4.042 1.00 87.25 330 GLN A N 1
ATOM 2499 C CA . GLN A 1 330 ? -19.531 12.467 3.887 1.00 87.25 330 GLN A CA 1
ATOM 2500 C C . GLN A 1 330 ? -20.983 12.128 3.522 1.00 87.25 330 GLN A C 1
ATOM 2502 O O . GLN A 1 330 ? -21.920 12.719 4.072 1.00 87.25 330 GLN A O 1
ATOM 2507 N N . GLU A 1 331 ? -21.182 11.159 2.629 1.00 86.44 331 GLU A N 1
ATOM 2508 C CA . GLU A 1 331 ? -22.502 10.639 2.269 1.00 86.44 331 GLU A CA 1
ATOM 2509 C C . GLU A 1 331 ? -23.187 10.006 3.487 1.00 86.44 331 GLU A C 1
ATOM 2511 O O . GLU A 1 331 ? -24.342 10.329 3.781 1.00 86.44 331 GLU A O 1
ATOM 2516 N N . ALA A 1 332 ? -22.454 9.196 4.259 1.00 83.62 332 ALA A N 1
ATOM 2517 C CA . ALA A 1 332 ? -22.941 8.589 5.492 1.00 83.62 332 ALA A CA 1
ATOM 2518 C C . ALA A 1 332 ? -23.300 9.640 6.555 1.00 83.62 332 ALA A C 1
ATOM 2520 O O . ALA A 1 332 ? -24.389 9.576 7.120 1.00 83.62 332 ALA A O 1
ATOM 2521 N N . LEU A 1 333 ? -22.454 10.649 6.794 1.00 83.94 333 LEU A N 1
ATOM 2522 C CA . LEU A 1 333 ? -22.759 11.761 7.710 1.00 83.94 333 LEU A CA 1
ATOM 2523 C C . LEU A 1 333 ? -24.034 12.506 7.298 1.00 83.94 333 LEU A C 1
ATOM 2525 O O . LEU A 1 333 ? -24.887 12.812 8.135 1.00 83.94 333 LEU A O 1
ATOM 2529 N N . SER A 1 334 ? -24.194 12.755 5.999 1.00 84.94 334 SER A N 1
ATOM 2530 C CA . SER A 1 334 ? -25.383 13.411 5.454 1.00 84.94 334 SER A CA 1
ATOM 2531 C C . SER A 1 334 ? -26.641 12.550 5.633 1.00 84.94 334 SER A C 1
ATOM 2533 O O . SER A 1 334 ? -27.699 13.068 5.997 1.00 84.94 334 SER A O 1
ATOM 2535 N N . ALA A 1 335 ? -26.531 11.235 5.426 1.00 84.19 335 ALA A N 1
ATOM 2536 C CA . ALA A 1 335 ? -27.614 10.277 5.643 1.00 84.19 335 ALA A CA 1
ATOM 2537 C C . ALA A 1 335 ? -27.979 10.130 7.131 1.00 84.19 335 ALA A C 1
ATOM 2539 O O . ALA A 1 335 ? -29.165 10.078 7.460 1.00 84.19 335 ALA A O 1
ATOM 2540 N N . ILE A 1 336 ? -26.997 10.157 8.045 1.00 82.50 336 ILE A N 1
ATOM 2541 C CA . ILE A 1 336 ? -27.221 10.174 9.504 1.00 82.50 336 ILE A CA 1
ATOM 2542 C C . ILE A 1 336 ? -28.063 11.390 9.886 1.00 82.50 336 ILE A C 1
ATOM 2544 O O . ILE A 1 336 ? -29.042 11.252 10.625 1.00 82.50 336 ILE A O 1
ATOM 2548 N N . GLY A 1 337 ? -27.747 12.568 9.337 1.00 78.94 337 GLY A N 1
ATOM 2549 C CA . GLY A 1 337 ? -28.540 13.783 9.540 1.00 78.94 337 GLY A CA 1
ATOM 2550 C C . GLY A 1 337 ? -30.013 13.598 9.156 1.00 78.94 337 GLY A C 1
ATOM 2551 O O . GLY A 1 337 ? -30.901 13.988 9.914 1.00 78.94 337 GLY A O 1
ATOM 2552 N N . ARG A 1 338 ? -30.280 12.913 8.037 1.00 83.44 338 ARG A N 1
ATOM 2553 C CA . ARG A 1 338 ? -31.639 12.638 7.534 1.00 83.44 338 ARG A CA 1
ATOM 2554 C C . ARG A 1 338 ? -32.331 11.426 8.172 1.00 83.44 338 ARG A C 1
ATOM 2556 O O . ARG A 1 338 ? -33.550 11.348 8.125 1.00 83.44 338 ARG A O 1
ATOM 2563 N N . GLY A 1 339 ? -31.588 10.531 8.829 1.00 77.56 339 GLY A N 1
ATOM 2564 C CA . GLY A 1 339 ? -32.119 9.277 9.387 1.00 77.56 339 GLY A CA 1
ATOM 2565 C C . GLY A 1 339 ? -32.261 8.142 8.368 1.00 77.56 339 GLY A C 1
ATOM 2566 O O . GLY A 1 339 ? -33.070 7.249 8.573 1.00 77.56 339 GLY A O 1
ATOM 2567 N N . GLU A 1 340 ? -31.489 8.175 7.282 1.00 77.31 340 GLU A N 1
ATOM 2568 C CA . GLU A 1 340 ? -31.585 7.247 6.141 1.00 77.31 340 GLU A CA 1
ATOM 2569 C C . GLU A 1 340 ? -30.311 6.396 5.993 1.00 77.31 340 GLU A C 1
ATOM 2571 O O . GLU A 1 340 ? -29.803 6.198 4.892 1.00 77.31 340 GLU A O 1
ATOM 2576 N N . VAL A 1 341 ? -29.700 5.969 7.098 1.00 72.56 341 VAL A N 1
ATOM 2577 C CA . VAL A 1 341 ? -28.387 5.311 7.028 1.00 72.56 341 VAL A CA 1
ATOM 2578 C C . VAL A 1 341 ? -28.540 3.857 6.605 1.00 72.56 341 VAL A C 1
ATOM 2580 O O . VAL A 1 341 ? -29.095 3.045 7.342 1.00 72.56 341 VAL A O 1
ATOM 2583 N N . GLU A 1 342 ? -27.991 3.509 5.445 1.00 67.75 342 GLU A N 1
ATOM 2584 C CA . GLU A 1 342 ? -27.831 2.117 5.027 1.00 67.75 342 GLU A CA 1
ATOM 2585 C C . GLU A 1 342 ? -26.513 1.531 5.560 1.00 67.75 342 GLU A C 1
ATOM 2587 O O . GLU A 1 342 ? -25.447 2.132 5.424 1.00 67.75 342 GLU A O 1
ATOM 2592 N N . GLY A 1 343 ? -26.556 0.313 6.116 1.00 69.12 343 GLY A N 1
ATOM 2593 C CA . GLY A 1 343 ? -25.364 -0.367 6.652 1.00 69.12 343 GLY A CA 1
ATOM 2594 C C . GLY A 1 343 ? -24.270 -0.654 5.612 1.00 69.12 343 GLY A C 1
ATOM 2595 O O . GLY A 1 343 ? -23.091 -0.691 5.956 1.00 69.12 343 GLY A O 1
ATOM 2596 N N . ARG A 1 344 ? -24.636 -0.768 4.326 1.00 71.31 344 ARG A N 1
ATOM 2597 C CA . ARG A 1 344 ? -23.709 -1.103 3.228 1.00 71.31 344 ARG A CA 1
ATOM 2598 C C . ARG A 1 344 ? -22.580 -0.083 3.051 1.00 71.31 344 ARG A C 1
ATOM 2600 O O . ARG A 1 344 ? -21.460 -0.478 2.741 1.00 71.31 344 ARG A O 1
ATOM 2607 N N . SER A 1 345 ? -22.851 1.205 3.269 1.00 77.19 345 SER A N 1
ATOM 2608 C CA . SER A 1 345 ? -21.839 2.262 3.128 1.00 77.19 345 SER A CA 1
ATOM 2609 C C . SER A 1 345 ? -20.785 2.209 4.238 1.00 77.19 345 SER A C 1
ATOM 2611 O O . SER A 1 345 ? -19.629 2.555 4.016 1.00 77.19 345 SER A O 1
ATOM 2613 N N . LEU A 1 346 ? -21.155 1.737 5.431 1.00 83.56 346 LEU A N 1
ATOM 2614 C CA . LEU A 1 346 ? -20.239 1.630 6.571 1.00 83.56 346 LEU A CA 1
ATOM 2615 C C . LEU A 1 346 ? -19.347 0.386 6.458 1.00 83.56 346 LEU A C 1
ATOM 2617 O O . LEU A 1 346 ? -18.159 0.453 6.765 1.00 83.56 346 LEU A O 1
ATOM 2621 N N . ASP A 1 347 ? -19.880 -0.716 5.924 1.00 85.50 347 ASP A N 1
ATOM 2622 C CA . ASP A 1 347 ? -19.091 -1.920 5.628 1.00 85.50 347 ASP A CA 1
ATOM 2623 C C . ASP A 1 347 ? -18.013 -1.653 4.561 1.00 85.50 347 ASP A C 1
ATOM 2625 O O . ASP A 1 347 ? -16.914 -2.205 4.626 1.00 85.50 347 ASP A O 1
ATOM 2629 N N . ALA A 1 348 ? -18.294 -0.765 3.599 1.00 81.88 348 ALA A N 1
ATOM 2630 C CA . ALA A 1 348 ? -17.314 -0.343 2.600 1.00 81.88 348 ALA A CA 1
ATOM 2631 C C . ALA A 1 348 ? -16.122 0.408 3.226 1.00 81.88 348 ALA A C 1
ATOM 2633 O O . ALA A 1 348 ? -14.983 0.197 2.809 1.00 81.88 348 ALA A O 1
ATOM 2634 N N . LEU A 1 349 ? -16.357 1.230 4.258 1.00 86.12 349 LEU A N 1
ATOM 2635 C CA . LEU A 1 349 ? -15.287 1.910 4.998 1.00 86.12 349 LEU A CA 1
ATOM 2636 C C . LEU A 1 349 ? -14.411 0.919 5.771 1.00 86.12 349 LEU A C 1
ATOM 2638 O O . LEU A 1 349 ? -13.188 1.055 5.757 1.00 86.12 349 LEU A O 1
ATOM 2642 N N . ASP A 1 350 ? -15.019 -0.092 6.402 1.00 84.44 350 ASP A N 1
ATOM 2643 C CA . ASP A 1 350 ? -14.280 -1.166 7.079 1.00 84.44 350 ASP A CA 1
ATOM 2644 C C . ASP A 1 350 ? -13.370 -1.907 6.086 1.00 84.44 350 ASP A C 1
ATOM 2646 O O . ASP A 1 350 ? -12.174 -2.069 6.339 1.00 84.44 350 ASP A O 1
ATOM 2650 N N . ALA A 1 351 ? -13.911 -2.299 4.927 1.00 79.38 351 ALA A N 1
ATOM 2651 C CA . ALA A 1 351 ? -13.165 -3.002 3.883 1.00 79.38 351 ALA A CA 1
ATOM 2652 C C . ALA A 1 351 ? -12.022 -2.163 3.278 1.00 79.38 351 ALA A C 1
ATOM 2654 O O . ALA A 1 351 ? -11.020 -2.724 2.840 1.00 79.38 351 ALA A O 1
ATOM 2655 N N . ALA A 1 352 ? -12.150 -0.834 3.283 1.00 77.38 352 ALA A N 1
ATOM 2656 C CA . ALA A 1 352 ? -11.129 0.103 2.816 1.00 77.38 352 ALA A CA 1
ATOM 2657 C C . ALA A 1 352 ? -10.052 0.436 3.874 1.00 77.38 352 ALA A C 1
ATOM 2659 O O . ALA A 1 352 ? -9.192 1.277 3.623 1.00 77.38 352 ALA A O 1
ATOM 2660 N N . GLY A 1 353 ? -10.098 -0.179 5.064 1.00 84.00 353 GLY A N 1
ATOM 2661 C CA . GLY A 1 353 ? -9.147 0.078 6.156 1.00 84.00 353 GLY A CA 1
ATOM 2662 C C . GLY A 1 353 ? -9.504 1.270 7.055 1.00 84.00 353 GLY A C 1
ATOM 2663 O O . GLY A 1 353 ? -8.759 1.595 7.979 1.00 84.00 353 GLY A O 1
ATOM 2664 N N . TYR A 1 354 ? -10.669 1.894 6.860 1.00 87.31 354 TYR A N 1
ATOM 2665 C CA . TYR A 1 354 ? -11.165 3.025 7.657 1.00 87.31 354 TYR A CA 1
ATOM 2666 C C . TYR A 1 354 ? -12.116 2.582 8.772 1.00 87.31 354 TYR A C 1
ATOM 2668 O O . TYR A 1 354 ? -13.103 3.257 9.075 1.00 87.31 354 TYR A O 1
ATOM 2676 N N . GLY A 1 355 ? -11.803 1.462 9.430 1.00 89.56 355 GLY A N 1
ATOM 2677 C CA . GLY A 1 355 ? -12.680 0.893 10.455 1.00 89.56 355 GLY A CA 1
ATOM 2678 C C . GLY A 1 355 ? -12.961 1.841 11.622 1.00 89.56 355 GLY A C 1
ATOM 2679 O O . GLY A 1 355 ? -14.090 1.949 12.089 1.00 89.56 355 GLY A O 1
ATOM 2680 N N . HIS A 1 356 ? -11.972 2.641 12.023 1.00 89.88 356 HIS A N 1
ATOM 2681 C CA . HIS A 1 356 ? -12.152 3.686 13.033 1.00 89.88 356 HIS A CA 1
ATOM 2682 C C . HIS A 1 356 ? -13.228 4.721 12.641 1.00 89.88 356 HIS A C 1
ATOM 2684 O O . HIS A 1 356 ? -14.008 5.146 13.494 1.00 89.88 356 HIS A O 1
ATOM 2690 N N . VAL A 1 357 ? -13.316 5.100 11.359 1.00 90.62 357 VAL A N 1
ATOM 2691 C CA . VAL A 1 357 ? -14.348 6.019 10.844 1.00 90.62 357 VAL A CA 1
ATOM 2692 C C . VAL A 1 357 ? -15.710 5.330 10.827 1.00 90.62 357 VAL A C 1
ATOM 2694 O O . VAL A 1 357 ? -16.693 5.903 11.295 1.00 90.62 357 VAL A O 1
ATOM 2697 N N . SER A 1 358 ? -15.764 4.084 10.352 1.00 92.25 358 SER A N 1
ATOM 2698 C CA . SER A 1 358 ? -16.978 3.260 10.371 1.00 92.25 358 SER A CA 1
ATOM 2699 C C . SER A 1 358 ? -17.554 3.134 11.787 1.00 92.25 358 SER A C 1
ATOM 2701 O O . SER A 1 358 ? -18.730 3.434 12.003 1.00 92.25 358 SER A O 1
ATOM 2703 N N . TYR A 1 359 ? -16.726 2.804 12.786 1.00 94.06 359 TYR A N 1
ATOM 2704 C CA . TYR A 1 359 ? -17.145 2.739 14.189 1.00 94.06 359 TYR A CA 1
ATOM 2705 C C . TYR A 1 359 ? -17.663 4.083 14.711 1.00 94.06 359 TYR A C 1
ATOM 2707 O O . TYR A 1 359 ? -18.704 4.114 15.366 1.00 94.06 359 TYR A O 1
ATOM 2715 N N . ALA A 1 360 ? -17.000 5.196 14.382 1.00 93.19 360 ALA A N 1
ATOM 2716 C CA . ALA A 1 360 ? -17.438 6.534 14.787 1.00 93.19 360 ALA A CA 1
ATOM 2717 C C . ALA A 1 360 ? -18.832 6.892 14.241 1.00 93.19 360 ALA A C 1
ATOM 2719 O O . ALA A 1 360 ? -19.648 7.511 14.938 1.00 93.19 360 ALA A O 1
ATOM 2720 N N . LEU A 1 361 ? -19.102 6.511 12.989 1.00 91.81 361 LEU A N 1
ATOM 2721 C CA . LEU A 1 361 ? -20.378 6.738 12.315 1.00 91.81 361 LEU A CA 1
ATOM 2722 C C . LEU A 1 361 ? -21.469 5.824 12.874 1.00 91.81 361 LEU A C 1
ATOM 2724 O O . LEU A 1 361 ? -22.526 6.328 13.253 1.00 91.81 361 LEU A O 1
ATOM 2728 N N . ARG A 1 362 ? -21.198 4.519 13.028 1.00 93.62 362 ARG A N 1
ATOM 2729 C CA . ARG A 1 362 ? -22.132 3.572 13.664 1.00 93.62 362 ARG A CA 1
ATOM 2730 C C . ARG A 1 362 ? -22.472 4.001 15.097 1.00 93.62 362 ARG A C 1
ATOM 2732 O O . ARG A 1 362 ? -23.638 3.976 15.472 1.00 93.62 362 ARG A O 1
ATOM 2739 N N . ALA A 1 363 ? -21.493 4.483 15.871 1.00 94.31 363 ALA A N 1
ATOM 2740 C CA . ALA A 1 363 ? -21.732 5.010 17.216 1.00 94.31 363 ALA A CA 1
ATOM 2741 C C . ALA A 1 363 ? -22.665 6.232 17.199 1.00 94.31 363 ALA A C 1
ATOM 2743 O O . ALA A 1 363 ? -23.479 6.4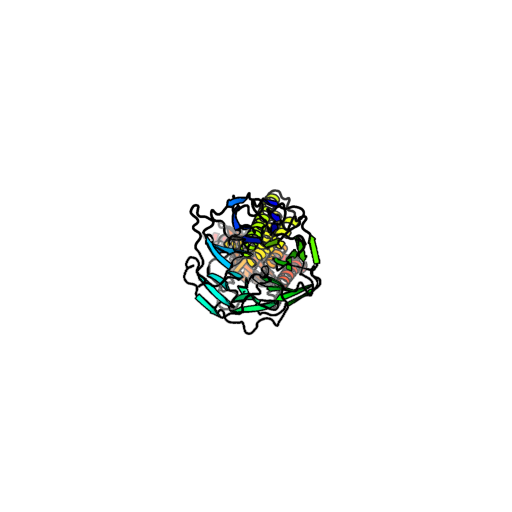08 18.097 1.00 94.31 363 ALA A O 1
ATOM 2744 N N . SER A 1 364 ? -22.581 7.070 16.161 1.00 92.25 364 SER A N 1
ATOM 2745 C CA . SER A 1 364 ? -23.459 8.240 16.004 1.00 92.25 364 SER A CA 1
ATOM 2746 C C . SER A 1 364 ? -24.891 7.852 15.639 1.00 92.25 364 SER A C 1
ATOM 2748 O O . SER A 1 364 ? -25.826 8.513 16.081 1.00 92.25 364 SER A O 1
ATOM 2750 N N . VAL A 1 365 ? -25.067 6.775 14.867 1.00 91.56 365 VAL A N 1
ATOM 2751 C CA . VAL A 1 365 ? -26.388 6.178 14.611 1.00 91.56 365 VAL A CA 1
ATOM 2752 C C . VAL A 1 365 ? -26.980 5.640 15.912 1.00 91.56 365 VAL A C 1
ATOM 2754 O O . VAL A 1 365 ? -28.085 6.030 16.270 1.00 91.56 365 VAL A O 1
ATOM 2757 N N . ALA A 1 366 ? -26.210 4.852 16.668 1.00 93.06 366 ALA A N 1
ATOM 2758 C CA . ALA A 1 366 ? -26.643 4.312 17.956 1.00 93.06 366 ALA A CA 1
ATOM 2759 C C . ALA A 1 366 ? -27.030 5.418 18.959 1.00 93.06 366 ALA A C 1
ATOM 2761 O O . ALA A 1 366 ? -28.077 5.332 19.595 1.00 93.06 366 ALA A O 1
ATOM 2762 N N . GLU A 1 367 ? -26.257 6.511 19.042 1.00 92.19 367 GLU A N 1
ATOM 2763 C CA . GLU A 1 367 ? -26.625 7.683 19.854 1.00 92.19 367 GLU A CA 1
ATOM 2764 C C . GLU A 1 367 ? -27.964 8.298 19.419 1.00 92.19 367 GLU A C 1
ATOM 2766 O O . GLU A 1 367 ? -28.785 8.646 20.267 1.00 92.19 367 GLU A O 1
ATOM 2771 N N . LYS A 1 368 ? -28.213 8.418 18.108 1.00 90.31 368 LYS A N 1
ATOM 2772 C CA . LYS A 1 368 ? -29.467 8.970 17.573 1.00 90.31 368 LYS A CA 1
ATOM 2773 C C . LYS A 1 3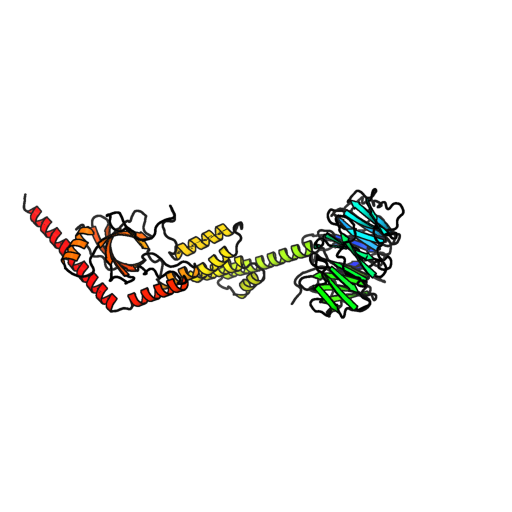68 ? -30.671 8.082 17.898 1.00 90.31 368 LYS A C 1
ATOM 2775 O O . LYS A 1 368 ? -31.748 8.602 18.193 1.00 90.31 368 LYS A O 1
ATOM 2780 N N . ASP A 1 369 ? -30.466 6.771 17.894 1.00 92.06 369 ASP A N 1
ATOM 2781 C CA . ASP A 1 369 ? -31.485 5.771 18.218 1.00 92.06 369 ASP A CA 1
ATOM 2782 C C . ASP A 1 369 ? -31.665 5.579 19.738 1.00 92.06 369 ASP A C 1
ATOM 2784 O O . ASP A 1 369 ? -32.524 4.814 20.172 1.00 92.06 369 ASP A O 1
ATOM 2788 N N . ASN A 1 370 ? -30.914 6.327 20.560 1.00 91.50 370 ASN A N 1
ATOM 2789 C CA . ASN A 1 370 ? -30.826 6.190 22.019 1.00 91.50 370 ASN A CA 1
ATOM 2790 C C . ASN A 1 370 ? -30.344 4.801 22.491 1.00 91.50 370 ASN A C 1
ATOM 2792 O O . ASN A 1 370 ? -30.612 4.408 23.628 1.00 91.50 370 ASN A O 1
ATOM 2796 N N . ASP A 1 371 ? -29.599 4.073 21.655 1.00 94.81 371 ASP A N 1
ATOM 2797 C CA . ASP A 1 371 ? -28.909 2.838 22.033 1.00 94.81 371 ASP A CA 1
ATOM 2798 C C . ASP A 1 371 ? -27.529 3.165 22.626 1.00 94.81 371 ASP A C 1
ATOM 2800 O O . ASP A 1 371 ? -26.481 3.136 21.971 1.00 94.81 371 ASP A O 1
ATOM 2804 N N . LEU A 1 372 ? -27.542 3.536 23.907 1.00 95.06 372 LEU A N 1
ATOM 2805 C CA . LEU A 1 372 ? -26.346 3.963 24.628 1.00 95.06 372 LEU A CA 1
ATOM 2806 C C . LEU A 1 372 ? -25.306 2.839 24.765 1.00 95.06 372 LEU A C 1
ATOM 2808 O O . LEU A 1 372 ? -24.104 3.105 24.705 1.00 95.06 372 LEU A O 1
ATOM 2812 N N . ALA A 1 373 ? -25.745 1.587 24.931 1.00 95.06 373 ALA A N 1
ATOM 2813 C CA . ALA A 1 373 ? -24.843 0.450 25.092 1.00 95.06 373 ALA A CA 1
ATOM 2814 C C . ALA A 1 373 ? -24.064 0.187 23.797 1.00 95.06 373 ALA A C 1
ATOM 2816 O O . ALA A 1 373 ? -22.837 0.047 23.822 1.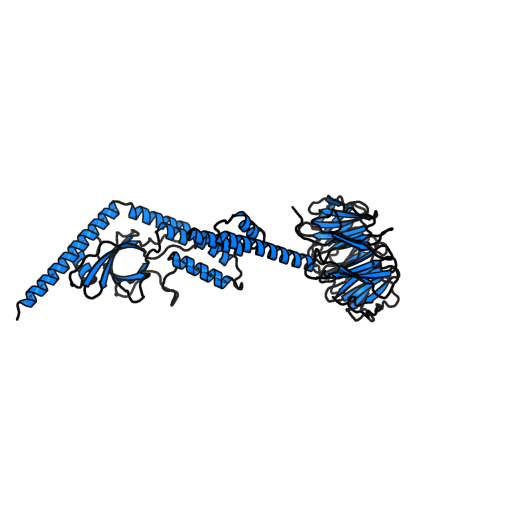00 95.06 373 ALA A O 1
ATOM 2817 N N . GLU A 1 374 ? -24.753 0.200 22.658 1.00 95.75 374 GLU A N 1
ATOM 2818 C CA . GLU A 1 374 ? -24.121 0.035 21.356 1.00 95.75 374 GLU A CA 1
ATOM 2819 C C . GLU A 1 374 ? -23.199 1.218 21.016 1.00 95.75 374 GLU A C 1
ATOM 2821 O O . GLU A 1 374 ? -22.067 1.013 20.566 1.00 95.75 374 GLU A O 1
ATOM 2826 N N . ALA A 1 375 ? -23.609 2.453 21.329 1.00 96.88 375 ALA A N 1
ATOM 2827 C CA . ALA A 1 375 ? -22.766 3.639 21.166 1.00 96.88 375 ALA A CA 1
ATOM 2828 C C . ALA A 1 375 ? -21.454 3.543 21.967 1.00 96.88 375 ALA A C 1
ATOM 2830 O O . ALA A 1 375 ? -20.377 3.850 21.443 1.00 96.88 375 ALA A O 1
ATOM 2831 N N . ILE A 1 376 ? -21.520 3.077 23.220 1.00 96.75 376 ILE A N 1
ATOM 2832 C CA . ILE A 1 376 ? -20.349 2.829 24.078 1.00 96.75 376 ILE A CA 1
ATOM 2833 C C . ILE A 1 376 ? -19.449 1.760 23.459 1.00 96.75 376 ILE A C 1
ATOM 2835 O O . ILE A 1 376 ? -18.239 1.974 23.349 1.00 96.75 376 ILE A O 1
ATOM 2839 N N . ARG A 1 377 ? -20.025 0.630 23.029 1.00 96.88 377 ARG A N 1
ATOM 2840 C CA . ARG A 1 377 ? -19.279 -0.484 22.429 1.00 96.88 377 ARG A CA 1
ATOM 2841 C C . ARG A 1 377 ? -18.501 -0.027 21.197 1.00 96.88 377 ARG A C 1
ATOM 2843 O O . ARG A 1 377 ? -17.303 -0.279 21.092 1.00 96.88 377 ARG A O 1
ATOM 2850 N N . LEU A 1 378 ? -19.172 0.669 20.283 1.00 96.69 378 LEU A N 1
ATOM 2851 C CA . LEU A 1 378 ? -18.588 1.141 19.030 1.00 96.69 378 LEU A CA 1
ATOM 2852 C C . LEU A 1 378 ? -17.553 2.247 19.259 1.00 96.69 378 LEU A C 1
ATOM 2854 O O . LEU A 1 378 ? -16.485 2.212 18.655 1.00 96.69 378 LEU A O 1
ATOM 2858 N N . THR A 1 379 ? -17.808 3.184 20.178 1.00 95.81 379 THR A N 1
ATOM 2859 C CA . THR A 1 379 ? -16.832 4.235 20.515 1.00 95.81 379 THR A CA 1
ATOM 2860 C C . THR A 1 379 ? -15.580 3.645 21.169 1.00 95.81 379 THR A C 1
ATOM 2862 O O . THR A 1 379 ? -14.469 4.094 20.895 1.00 95.81 379 THR A O 1
ATOM 2865 N N . ARG A 1 380 ? -15.719 2.594 21.986 1.00 95.19 380 ARG A N 1
ATOM 2866 C CA . ARG A 1 380 ? -14.570 1.853 22.516 1.00 95.19 380 ARG A CA 1
ATOM 2867 C C . ARG A 1 380 ? -13.761 1.197 21.396 1.00 95.19 380 ARG A C 1
ATOM 2869 O O . ARG A 1 380 ? -12.552 1.387 21.347 1.00 95.19 380 ARG A O 1
ATOM 2876 N N . MET A 1 381 ? -14.419 0.488 20.474 1.00 95.06 381 MET A N 1
ATOM 2877 C CA . MET A 1 381 ? -13.745 -0.119 19.316 1.00 95.06 381 MET A CA 1
ATOM 2878 C C . MET A 1 381 ? -13.027 0.929 18.455 1.00 95.06 381 MET A C 1
ATOM 2880 O O . MET A 1 381 ? -11.919 0.680 17.986 1.00 95.06 381 MET A O 1
ATOM 2884 N N . GLN A 1 382 ? -13.621 2.115 18.290 1.00 94.94 382 GLN A N 1
ATOM 2885 C CA . GLN A 1 382 ? -12.974 3.250 17.636 1.00 94.94 382 GLN A CA 1
ATOM 2886 C C . GLN A 1 382 ? -11.680 3.645 18.362 1.00 94.94 382 GLN A C 1
ATOM 2888 O O . GLN A 1 382 ? -10.635 3.712 17.720 1.00 94.94 382 GLN A O 1
ATOM 2893 N N . VAL A 1 383 ? -11.731 3.889 19.676 1.00 92.75 383 VAL A N 1
ATOM 2894 C CA . VAL A 1 383 ? -10.554 4.272 20.478 1.00 92.75 383 VAL A CA 1
ATOM 2895 C C . VAL A 1 383 ? -9.463 3.202 20.410 1.00 92.75 383 VAL A C 1
ATOM 2897 O O . VAL A 1 383 ? -8.311 3.543 20.163 1.00 92.75 383 VAL A O 1
ATOM 2900 N N . ASP A 1 384 ? -9.826 1.927 20.552 1.00 91.62 384 ASP A N 1
ATOM 2901 C CA . ASP A 1 384 ? -8.883 0.801 20.523 1.00 91.62 384 ASP A CA 1
ATOM 2902 C C . ASP A 1 384 ? -8.210 0.634 19.142 1.00 91.62 384 ASP A C 1
ATOM 2904 O O . ASP A 1 384 ? -7.110 0.092 19.046 1.00 91.62 384 ASP A O 1
ATOM 2908 N N . SER A 1 385 ? -8.854 1.105 18.067 1.00 90.50 385 SER A N 1
ATOM 2909 C CA . SER A 1 385 ? -8.323 1.045 16.697 1.00 90.50 385 SER A CA 1
ATOM 2910 C C . SER A 1 385 ? -7.410 2.217 16.310 1.00 90.50 385 SER A C 1
ATOM 2912 O O . SER A 1 385 ? -6.736 2.147 15.281 1.00 90.50 385 SER A O 1
ATOM 2914 N N . LEU A 1 386 ? -7.386 3.299 17.095 1.00 87.81 386 LEU A N 1
ATOM 2915 C CA . LEU A 1 386 ? -6.580 4.485 16.804 1.00 87.81 386 LEU A CA 1
ATOM 2916 C C . LEU A 1 386 ? -5.187 4.385 17.455 1.00 87.81 386 LEU A C 1
ATOM 2918 O O . LEU A 1 386 ? -5.085 4.044 18.634 1.00 87.81 386 LEU A O 1
ATOM 2922 N N . PRO A 1 387 ? -4.100 4.745 16.742 1.00 82.50 387 PRO A N 1
ATOM 2923 C CA . PRO A 1 387 ? -2.788 4.905 17.360 1.00 82.50 387 PRO A CA 1
ATOM 2924 C C . PRO A 1 387 ? -2.820 5.945 18.499 1.00 82.50 387 PRO A C 1
ATOM 2926 O O . PRO A 1 387 ? -3.531 6.950 18.378 1.00 82.50 387 PRO A O 1
ATOM 2929 N N . PRO A 1 388 ? -2.015 5.778 19.567 1.00 77.75 388 PRO A N 1
ATOM 2930 C CA . PRO A 1 388 ? -1.962 6.734 20.677 1.00 77.75 388 PRO A CA 1
ATOM 2931 C C . PRO A 1 388 ? -1.667 8.176 20.236 1.00 77.75 388 PRO A C 1
ATOM 2933 O O . PRO A 1 388 ? -2.253 9.110 20.779 1.00 77.75 388 PRO A O 1
ATOM 2936 N N . ASP A 1 389 ? -0.836 8.343 19.203 1.00 80.44 389 ASP A N 1
ATOM 2937 C CA . ASP A 1 389 ? -0.412 9.648 18.675 1.00 80.44 389 ASP A CA 1
ATOM 2938 C C . ASP A 1 389 ? -1.369 10.230 17.617 1.00 80.44 389 ASP A C 1
ATOM 2940 O O . ASP A 1 389 ? -1.097 11.274 17.022 1.00 80.44 389 ASP A O 1
ATOM 2944 N N . ASN A 1 390 ? -2.497 9.567 17.343 1.00 78.88 390 ASN A N 1
ATOM 2945 C CA . ASN A 1 390 ? -3.454 10.053 16.357 1.00 78.88 390 ASN A CA 1
ATOM 2946 C C . ASN A 1 390 ? -4.172 11.323 16.877 1.00 78.88 390 ASN A C 1
ATOM 2948 O O . ASN A 1 390 ? -4.719 11.312 17.985 1.00 78.88 390 ASN A O 1
ATOM 2952 N N . PRO A 1 391 ? -4.246 12.415 16.087 1.00 77.25 391 PRO A N 1
ATOM 2953 C CA . PRO A 1 391 ? -4.867 13.671 16.522 1.00 77.25 391 PRO A CA 1
ATOM 2954 C C . PRO A 1 391 ? -6.358 13.532 16.883 1.00 77.25 391 PRO A C 1
ATOM 2956 O O . PRO A 1 391 ? -6.884 14.330 17.660 1.00 77.25 391 PRO A O 1
ATOM 2959 N N . PHE A 1 392 ? -7.048 12.510 16.369 1.00 81.56 392 PHE A N 1
ATOM 2960 C CA . PHE A 1 392 ? -8.459 12.238 16.654 1.00 81.56 392 PHE A CA 1
ATOM 2961 C C . PHE A 1 392 ? -8.684 11.415 17.934 1.00 81.56 392 PHE A C 1
ATOM 2963 O O . PHE A 1 392 ? -9.827 11.300 18.397 1.00 81.56 392 PHE A O 1
ATOM 2970 N N . SER A 1 393 ? -7.626 10.873 18.547 1.00 85.06 393 SER A N 1
ATOM 2971 C CA . SER A 1 393 ? -7.724 10.060 19.767 1.00 85.06 393 SER A CA 1
ATOM 2972 C C . SER A 1 393 ? -8.286 10.858 20.944 1.00 85.06 393 SER A C 1
ATOM 2974 O O . SER A 1 393 ? -9.165 10.370 21.653 1.00 85.06 393 SER A O 1
ATOM 2976 N N . ALA A 1 394 ? -7.874 12.120 21.115 1.00 85.81 394 ALA A N 1
ATOM 2977 C CA . ALA A 1 394 ? -8.362 12.975 22.200 1.00 85.81 394 ALA A CA 1
ATOM 2978 C C . ALA A 1 394 ? -9.880 13.226 22.116 1.00 85.81 394 ALA A C 1
ATOM 2980 O O . ALA A 1 394 ? -10.592 13.086 23.112 1.00 85.81 394 ALA A O 1
ATOM 2981 N N . GLY A 1 395 ? -10.386 13.538 20.917 1.00 89.06 395 GLY A N 1
ATOM 2982 C CA . GLY A 1 395 ? -11.819 13.742 20.688 1.00 89.06 395 GLY A CA 1
ATOM 2983 C C . GLY A 1 395 ? -12.633 12.463 20.909 1.00 89.06 395 GLY A C 1
ATOM 2984 O O . GLY A 1 395 ? -13.676 12.495 21.564 1.00 89.06 395 GLY A O 1
ATOM 2985 N N . SER A 1 396 ? -12.122 11.323 20.439 1.00 89.81 396 SER A N 1
ATOM 2986 C CA . SER A 1 396 ? -12.767 10.012 20.609 1.00 89.81 396 SER A CA 1
ATOM 2987 C C . SER A 1 396 ? -12.819 9.588 22.082 1.00 89.81 396 SER A C 1
ATOM 2989 O O . SER A 1 396 ? -13.859 9.140 22.561 1.00 89.81 396 SER A O 1
ATOM 2991 N N . LEU A 1 397 ? -11.742 9.818 22.841 1.00 91.19 397 LEU A N 1
ATOM 2992 C CA . LEU A 1 397 ? -11.698 9.582 24.288 1.00 91.19 397 LEU A CA 1
ATOM 2993 C C . LEU A 1 397 ? -12.654 10.495 25.057 1.00 91.19 397 LEU A C 1
ATOM 2995 O O . LEU A 1 397 ? -13.316 10.045 25.992 1.00 91.19 397 LEU A O 1
ATOM 2999 N N . GLN A 1 398 ? -12.760 11.768 24.672 1.00 91.00 398 GLN A N 1
ATOM 3000 C CA . GLN A 1 398 ? -13.712 12.690 25.288 1.00 91.00 398 GLN A CA 1
ATOM 3001 C C . GLN A 1 398 ? -15.157 12.243 25.041 1.00 91.00 398 GLN A C 1
ATOM 3003 O O . GLN A 1 398 ? -15.965 12.252 25.972 1.00 91.00 398 GLN A O 1
ATOM 3008 N N . ARG A 1 399 ? -15.471 11.805 23.814 1.00 93.88 399 ARG A N 1
ATOM 3009 C CA . ARG A 1 399 ? -16.774 11.221 23.476 1.00 93.88 399 ARG A CA 1
ATOM 3010 C C . ARG A 1 399 ? -17.045 9.964 24.298 1.00 93.88 399 ARG A C 1
ATOM 3012 O O . ARG A 1 399 ? -18.101 9.871 24.916 1.00 93.88 399 ARG A O 1
ATOM 3019 N N . TYR A 1 400 ? -16.082 9.046 24.377 1.00 94.75 400 TYR A N 1
ATOM 3020 C CA . TYR A 1 400 ? -16.214 7.827 25.174 1.00 94.75 400 TYR A CA 1
ATOM 3021 C C . TYR A 1 400 ? -16.479 8.144 26.648 1.00 94.75 400 TYR A C 1
ATOM 3023 O O . TYR A 1 400 ? -17.423 7.631 27.243 1.00 94.75 400 TYR A O 1
ATOM 3031 N N . ARG A 1 401 ? -15.712 9.077 27.225 1.00 91.94 401 ARG A N 1
ATOM 3032 C CA . ARG A 1 401 ? -15.901 9.551 28.600 1.00 91.94 401 ARG A CA 1
ATOM 3033 C C . ARG A 1 401 ? -17.296 10.141 28.815 1.00 91.94 401 ARG A C 1
ATOM 3035 O O . ARG A 1 401 ? -17.904 9.876 29.847 1.00 91.94 401 ARG A O 1
ATOM 3042 N N . ARG A 1 402 ? -17.807 10.929 27.864 1.00 94.12 402 ARG A N 1
ATOM 3043 C CA . ARG A 1 402 ? -19.168 11.479 27.925 1.00 94.12 402 ARG A CA 1
ATOM 3044 C C . ARG A 1 402 ? -20.207 10.356 27.973 1.00 94.12 402 ARG A C 1
ATOM 3046 O O . ARG A 1 402 ? -21.013 10.353 28.894 1.00 94.12 402 ARG A O 1
ATOM 3053 N N . LEU A 1 403 ? -20.131 9.382 27.063 1.00 94.25 403 LEU A N 1
ATOM 3054 C CA . LEU A 1 403 ? -21.066 8.249 27.016 1.00 94.25 403 LEU A CA 1
ATOM 3055 C C . LEU A 1 403 ? -21.021 7.407 28.299 1.00 94.25 403 LEU A C 1
ATOM 3057 O O . LEU A 1 403 ? -22.060 7.058 28.851 1.00 94.25 403 LEU A O 1
ATOM 3061 N N . LEU A 1 404 ? -19.825 7.137 28.835 1.00 92.31 404 LEU A N 1
ATOM 3062 C CA . LEU A 1 404 ? -19.686 6.446 30.120 1.00 92.31 404 LEU A CA 1
ATOM 3063 C C . LEU A 1 404 ? -20.275 7.261 31.281 1.00 92.31 404 LEU A C 1
ATOM 3065 O O . LEU A 1 404 ? -20.850 6.687 32.202 1.00 92.31 404 LEU A O 1
ATOM 3069 N N . SER A 1 405 ? -20.145 8.590 31.251 1.00 88.75 405 SER A N 1
ATOM 3070 C CA . SER A 1 405 ? -20.763 9.471 32.246 1.00 88.75 405 SER A CA 1
ATOM 3071 C C . SER A 1 405 ? -22.288 9.463 32.144 1.00 88.75 405 SER A C 1
ATOM 3073 O O . SER A 1 405 ? -22.954 9.421 33.174 1.00 88.75 405 SER A O 1
ATOM 3075 N N . GLU A 1 406 ? -22.839 9.496 30.930 1.00 89.50 406 GLU A N 1
ATOM 3076 C CA . GLU A 1 406 ? -24.283 9.416 30.671 1.00 89.50 406 GLU A CA 1
ATOM 3077 C C . GLU A 1 406 ? -24.854 8.067 31.130 1.00 89.50 406 GLU A C 1
ATOM 3079 O O . GLU A 1 406 ? -25.913 8.028 31.753 1.00 89.50 406 GLU A O 1
ATOM 3084 N N . ALA A 1 407 ? -24.105 6.977 30.936 1.00 90.19 407 ALA A N 1
ATOM 3085 C CA . ALA A 1 407 ? -24.449 5.649 31.444 1.00 90.19 407 ALA A CA 1
ATOM 3086 C C . ALA A 1 407 ? -24.240 5.488 32.963 1.00 90.19 407 ALA A C 1
ATOM 3088 O O . ALA A 1 407 ? -24.609 4.459 33.526 1.00 90.19 407 ALA A O 1
ATOM 3089 N N . GLY A 1 408 ? -23.650 6.479 33.644 1.00 85.94 408 GLY A N 1
ATOM 3090 C CA . GLY A 1 408 ? -23.367 6.426 35.083 1.00 85.94 408 GLY A CA 1
ATOM 3091 C C . GLY A 1 408 ? -22.213 5.494 35.457 1.00 85.94 408 GLY A C 1
ATOM 3092 O O . GLY A 1 408 ? -22.087 5.115 36.614 1.00 85.94 408 GLY A O 1
ATOM 3093 N N . LEU A 1 409 ? -21.369 5.119 34.495 1.00 87.50 409 LEU A N 1
ATOM 3094 C CA . LEU A 1 409 ? -20.246 4.192 34.679 1.00 87.50 409 LEU A CA 1
ATOM 3095 C C . LEU A 1 409 ? -18.956 4.878 35.137 1.00 87.50 409 LEU A C 1
ATOM 3097 O O . LEU A 1 409 ? -18.004 4.199 35.519 1.00 87.50 409 LEU A O 1
ATOM 3101 N N . LEU A 1 410 ? -18.900 6.212 35.090 1.00 83.75 410 LEU A N 1
ATOM 3102 C CA . LEU A 1 410 ? -17.786 6.968 35.651 1.00 83.75 410 LEU A CA 1
ATOM 3103 C C . LEU A 1 410 ? -18.105 7.408 37.082 1.00 83.75 410 LEU A C 1
ATOM 3105 O O . LEU A 1 410 ? -19.119 8.078 37.293 1.00 83.75 410 LEU A O 1
ATOM 3109 N N . PRO A 1 411 ? -17.231 7.107 38.059 1.00 65.94 411 PRO A N 1
ATOM 3110 C CA . PRO A 1 411 ? -17.358 7.686 39.385 1.00 65.94 411 PRO A CA 1
ATOM 3111 C C . PRO A 1 411 ? -17.221 9.212 39.290 1.00 65.94 411 PRO A C 1
ATOM 3113 O O . PRO A 1 411 ? -16.369 9.743 38.574 1.00 65.94 411 PRO A O 1
ATOM 3116 N N . LEU A 1 412 ? -18.066 9.934 40.027 1.00 55.03 412 LEU A N 1
ATOM 3117 C CA . LEU A 1 412 ? -18.087 11.405 40.046 1.00 55.03 412 LEU A CA 1
ATOM 3118 C C . LEU A 1 412 ? -16.780 12.009 40.589 1.00 55.03 412 LEU A C 1
ATOM 3120 O O . LEU A 1 412 ? -16.478 13.177 40.344 1.00 55.03 412 LEU A O 1
ATOM 3124 N N . SER A 1 413 ? -15.984 11.217 41.306 1.00 48.28 413 SER A N 1
ATOM 3125 C CA . SER A 1 413 ? -14.691 11.566 41.892 1.00 48.28 413 SER A CA 1
ATOM 3126 C C . SER A 1 413 ? -13.533 11.387 40.900 1.00 48.28 413 SER A C 1
ATOM 3128 O O . SER A 1 413 ? -12.535 10.731 41.167 1.00 48.28 413 SER A O 1
ATOM 3130 N N . GLY A 1 414 ? -13.639 12.031 39.738 1.00 45.84 414 GLY A N 1
ATOM 3131 C CA . GLY A 1 414 ? -12.518 12.232 38.812 1.00 45.84 414 GLY A CA 1
ATOM 3132 C C . GLY A 1 414 ? -11.572 13.377 39.206 1.00 45.84 414 GLY A C 1
ATOM 3133 O O . GLY A 1 414 ? -10.842 13.871 38.349 1.00 45.84 414 GLY A O 1
ATOM 3134 N N . GLN A 1 415 ? -11.600 13.833 40.460 1.00 41.50 415 GLN A N 1
ATOM 3135 C CA . GLN A 1 415 ? -10.578 14.708 41.032 1.00 41.50 415 GLN A CA 1
ATOM 3136 C C . GLN A 1 415 ? -10.028 14.022 42.288 1.00 41.50 415 GLN A C 1
ATOM 3138 O O . GLN A 1 415 ? -10.752 13.840 43.261 1.00 41.50 415 GLN A O 1
ATOM 3143 N N . ASP A 1 416 ? -8.757 13.633 42.195 1.00 36.97 416 ASP A N 1
ATOM 3144 C CA . ASP A 1 416 ? -7.852 13.159 43.249 1.00 36.97 416 ASP A CA 1
ATOM 3145 C C . ASP A 1 416 ? -7.868 11.659 43.623 1.00 36.97 416 ASP A C 1
ATOM 3147 O O . ASP A 1 416 ? -8.451 11.231 44.614 1.00 36.97 416 ASP A O 1
ATOM 3151 N N . GLY A 1 417 ? -7.045 10.889 42.893 1.00 34.03 417 GLY A N 1
ATOM 3152 C CA . GLY A 1 417 ? -6.159 9.879 43.495 1.00 34.03 417 GLY A CA 1
ATOM 3153 C C . GLY A 1 417 ? -6.542 8.392 43.348 1.00 34.03 417 GLY A C 1
ATOM 3154 O O . GLY A 1 417 ? -7.694 8.020 43.558 1.00 34.03 417 GLY A O 1
ATOM 3155 N N . PRO A 1 418 ? -5.574 7.498 43.043 1.00 33.34 418 PRO A N 1
ATOM 3156 C CA . PRO A 1 418 ? -5.791 6.058 43.020 1.00 33.34 418 PRO A CA 1
ATOM 3157 C C . PRO A 1 418 ? -5.643 5.469 44.430 1.00 33.34 418 PRO A C 1
ATOM 3159 O O . PRO A 1 418 ? -4.563 5.509 45.017 1.00 33.34 418 PRO A O 1
ATOM 3162 N N . GLY A 1 419 ? -6.711 4.865 44.952 1.00 39.66 419 GLY A N 1
ATOM 3163 C CA . GLY A 1 419 ? -6.612 3.938 46.081 1.00 39.66 419 GLY A CA 1
ATOM 3164 C C . GLY A 1 419 ? -7.767 4.013 47.068 1.00 39.66 419 GLY A C 1
ATOM 3165 O O . GLY A 1 419 ? -7.644 4.659 48.101 1.00 39.66 419 GLY A O 1
ATOM 3166 N N . ALA A 1 420 ? -8.856 3.286 46.803 1.00 30.05 420 ALA A N 1
ATOM 3167 C CA . ALA A 1 420 ? -9.789 2.885 47.856 1.00 30.05 420 ALA A CA 1
ATOM 3168 C C . ALA A 1 420 ? -10.660 1.690 47.433 1.00 30.05 420 ALA A C 1
ATOM 3170 O O . ALA A 1 420 ? -11.704 1.862 46.821 1.00 30.05 420 ALA A O 1
ATOM 3171 N N . HIS A 1 421 ? -10.242 0.483 47.816 1.00 32.34 421 HIS A N 1
ATOM 3172 C CA . HIS A 1 421 ? -11.089 -0.645 48.238 1.00 32.34 421 HIS A CA 1
ATOM 3173 C C . HIS A 1 421 ? -10.190 -1.643 49.003 1.00 32.34 421 HIS A C 1
ATOM 3175 O O . HIS A 1 421 ? -8.982 -1.633 48.764 1.00 32.34 421 HIS A O 1
ATOM 3181 N N . PRO A 1 422 ? -10.709 -2.547 49.859 1.00 36.97 422 PRO A N 1
ATOM 3182 C CA . PRO A 1 422 ? -12.055 -2.679 50.414 1.00 36.97 422 PRO A CA 1
ATOM 3183 C C . PRO A 1 422 ? -12.062 -2.537 51.954 1.00 36.97 422 PRO A C 1
ATOM 3185 O O . PRO A 1 422 ? -11.029 -2.384 52.600 1.00 36.97 422 PRO A O 1
ATOM 3188 N N . CYS A 1 423 ? -13.257 -2.577 52.544 1.00 34.09 423 CYS A N 1
ATOM 3189 C CA . CYS A 1 423 ? -13.530 -2.560 53.982 1.00 34.09 423 CYS A CA 1
ATOM 3190 C C . CYS A 1 423 ? -12.546 -3.414 54.805 1.00 34.09 423 CYS A C 1
ATOM 3192 O O . CYS A 1 423 ? -12.674 -4.633 54.880 1.00 34.09 423 CYS A O 1
ATOM 3194 N N . GLY A 1 424 ? -11.587 -2.753 55.455 1.00 31.41 424 GLY A N 1
ATOM 3195 C CA . GLY A 1 424 ? -10.488 -3.410 56.155 1.00 31.41 424 GLY A CA 1
ATOM 3196 C C . GLY A 1 424 ? -9.954 -2.584 57.316 1.00 31.41 424 GLY A C 1
ATOM 3197 O O . GLY A 1 424 ? -8.774 -2.284 57.365 1.00 31.41 424 GLY A O 1
ATOM 3198 N N . SER A 1 425 ? -10.829 -2.282 58.277 1.00 39.78 425 SER A N 1
ATOM 3199 C CA . SER A 1 425 ? -10.505 -1.892 59.657 1.00 39.78 425 SER A CA 1
ATOM 3200 C C . SER A 1 425 ? -9.821 -0.533 59.922 1.00 39.78 425 SER A C 1
ATOM 3202 O O . SER A 1 425 ? -8.862 -0.132 59.281 1.00 39.78 425 SER A O 1
ATOM 3204 N N . GLN A 1 426 ? -10.298 0.087 61.010 1.00 36.72 426 GLN A N 1
ATOM 3205 C CA . GLN A 1 426 ? -9.650 1.120 61.831 1.00 36.72 426 GLN A CA 1
ATOM 3206 C C . GLN A 1 426 ? -9.823 2.595 61.424 1.00 36.72 426 GLN A C 1
ATOM 3208 O O . GLN A 1 426 ? -8.862 3.313 61.187 1.00 36.72 426 GLN A O 1
ATOM 3213 N N . ASN A 1 427 ? -11.057 3.099 61.538 1.00 32.62 427 ASN A N 1
ATOM 3214 C CA . ASN A 1 427 ? -11.342 4.149 62.527 1.00 32.62 427 ASN A CA 1
ATOM 3215 C C . ASN A 1 427 ? -12.835 4.147 62.903 1.00 32.62 427 ASN A C 1
ATOM 3217 O O . ASN A 1 427 ? -13.685 3.834 62.076 1.00 32.62 427 ASN A O 1
ATOM 3221 N N . ARG A 1 428 ? -13.154 4.417 64.174 1.00 40.06 428 ARG A N 1
ATOM 3222 C CA . ARG A 1 428 ? -14.488 4.269 64.804 1.00 40.06 428 ARG A CA 1
ATOM 3223 C C . ARG A 1 428 ? -15.507 5.361 64.429 1.00 40.06 428 ARG A C 1
ATOM 3225 O O . ARG A 1 428 ? -16.439 5.602 65.191 1.00 40.06 428 ARG A O 1
ATOM 3232 N N . ASP A 1 429 ? -15.372 5.963 63.256 1.00 52.75 429 ASP A N 1
ATOM 3233 C CA . ASP A 1 429 ? -16.325 6.944 62.742 1.00 52.75 429 ASP A CA 1
ATOM 3234 C C . ASP A 1 429 ? -17.179 6.293 61.647 1.00 52.75 429 ASP A C 1
ATOM 3236 O O . ASP A 1 429 ? -16.711 5.439 60.897 1.00 52.75 429 ASP A O 1
ATOM 3240 N N . ALA A 1 430 ? -18.477 6.597 61.648 1.00 56.94 430 ALA A N 1
ATOM 3241 C CA . ALA A 1 430 ? -19.522 5.864 60.933 1.00 56.94 430 ALA A CA 1
ATOM 3242 C C . ALA A 1 430 ? -19.176 5.533 59.459 1.00 56.94 430 ALA A C 1
ATOM 3244 O O . ALA A 1 430 ? -18.577 6.367 58.779 1.00 56.94 430 ALA A O 1
ATOM 3245 N N . PRO A 1 431 ? -19.592 4.362 58.925 1.00 66.69 431 PRO A N 1
ATOM 3246 C CA . PRO A 1 431 ? -19.296 3.977 57.547 1.00 66.69 431 PRO A CA 1
ATOM 3247 C C . PRO A 1 431 ? -19.759 5.059 56.562 1.00 66.69 431 PRO A C 1
ATOM 3249 O O . PRO A 1 431 ? -20.910 5.506 56.604 1.00 66.69 431 PRO A O 1
ATOM 3252 N N . HIS A 1 432 ? -18.845 5.478 55.688 1.00 72.19 432 HIS A N 1
ATOM 3253 C CA . HIS A 1 432 ? -19.138 6.353 54.559 1.00 72.19 432 HIS A CA 1
ATOM 3254 C C . HIS A 1 432 ? -19.586 5.500 53.374 1.00 72.19 432 HIS A C 1
ATOM 3256 O O . HIS A 1 432 ? -18.834 4.646 52.908 1.00 72.19 432 HIS A O 1
ATOM 3262 N N . LEU A 1 433 ? -20.808 5.728 52.896 1.00 73.06 433 LEU A N 1
ATOM 3263 C CA . LEU A 1 433 ? -21.357 5.038 51.735 1.00 73.06 433 LEU A CA 1
ATOM 3264 C C . LEU A 1 433 ? -21.577 6.023 50.587 1.00 73.06 433 LEU A C 1
ATOM 3266 O O . LEU A 1 433 ? -22.299 7.014 50.737 1.00 73.06 433 LEU A O 1
ATOM 3270 N N . GLU A 1 434 ? -20.980 5.736 49.436 1.00 76.94 434 GLU A N 1
ATOM 3271 C CA . GLU A 1 434 ? -21.249 6.451 48.192 1.00 76.94 434 GLU A CA 1
ATOM 3272 C C . GLU A 1 434 ? -22.350 5.711 47.427 1.00 76.94 434 GLU A C 1
ATOM 3274 O O . GLU A 1 434 ? -22.190 4.553 47.040 1.00 76.94 434 GLU A O 1
ATOM 3279 N N . VAL A 1 435 ? -23.506 6.361 47.288 1.00 76.38 435 VAL A N 1
ATOM 3280 C CA . VAL A 1 435 ? -24.684 5.807 46.617 1.00 76.38 435 VAL A CA 1
ATOM 3281 C C . VAL A 1 435 ? -24.890 6.555 45.316 1.00 76.38 435 VAL A C 1
ATOM 3283 O O . VAL A 1 435 ? -25.206 7.740 45.325 1.00 76.38 435 VAL A O 1
ATOM 3286 N N . MET A 1 436 ? -24.738 5.870 44.195 1.00 80.06 436 MET A N 1
ATOM 3287 C CA . MET A 1 436 ? -24.931 6.434 42.867 1.00 80.06 436 MET A CA 1
ATOM 3288 C C . MET A 1 436 ? -26.421 6.467 42.523 1.00 80.06 436 MET A C 1
ATOM 3290 O O . MET A 1 436 ? -27.156 5.500 42.748 1.00 80.06 436 MET A O 1
ATOM 3294 N N . ALA A 1 437 ? -26.884 7.593 41.985 1.00 77.25 437 ALA A N 1
ATOM 3295 C CA . ALA A 1 437 ? -28.189 7.646 41.344 1.00 77.25 437 ALA A CA 1
ATOM 3296 C C . ALA A 1 437 ? -28.105 6.919 39.996 1.00 77.25 437 ALA A C 1
ATOM 3298 O O . ALA A 1 437 ? -27.187 7.176 39.219 1.00 77.25 437 ALA A O 1
ATOM 3299 N N . MET A 1 438 ? -29.053 6.020 39.717 1.00 77.06 438 MET A N 1
ATOM 3300 C CA . MET A 1 438 ? -29.114 5.363 38.412 1.00 77.06 438 MET A CA 1
ATOM 3301 C C . MET A 1 438 ? -29.577 6.376 37.353 1.00 77.06 438 MET A C 1
ATOM 3303 O O . MET A 1 438 ? -30.646 6.966 37.526 1.00 77.06 438 MET A O 1
ATOM 3307 N N . PRO A 1 439 ? -28.822 6.582 36.260 1.00 75.25 439 PRO A N 1
ATOM 3308 C CA . PRO A 1 439 ? -29.256 7.441 35.156 1.00 75.25 439 PRO A CA 1
ATOM 3309 C C . PRO A 1 439 ? -30.383 6.812 34.316 1.00 75.25 439 PRO A C 1
ATOM 3311 O O . PRO A 1 439 ? -31.017 7.508 33.529 1.00 75.25 439 PRO A O 1
ATOM 3314 N N . GLY A 1 440 ? -30.666 5.518 34.507 1.00 85.38 440 GLY A N 1
ATOM 3315 C CA . GLY A 1 440 ? -31.713 4.769 33.817 1.00 85.38 440 GLY A CA 1
ATOM 3316 C C . GLY A 1 440 ? -32.146 3.526 34.600 1.00 85.38 440 GLY A C 1
ATOM 3317 O O . GLY A 1 440 ? -32.255 3.558 35.826 1.00 85.38 440 GLY A O 1
ATOM 3318 N N . THR A 1 441 ? -32.405 2.431 33.887 1.00 90.62 441 THR A N 1
ATOM 3319 C CA . THR A 1 441 ? -32.747 1.132 34.490 1.00 90.62 441 THR A CA 1
ATOM 3320 C C . THR A 1 441 ? -31.488 0.332 34.849 1.00 90.62 441 THR A C 1
ATOM 3322 O O . THR A 1 441 ? -30.390 0.646 34.379 1.00 90.62 441 THR A O 1
ATOM 3325 N N . MET A 1 442 ? -31.630 -0.699 35.687 1.00 90.44 442 MET A N 1
ATOM 3326 C CA . MET A 1 442 ? -30.499 -1.564 36.047 1.00 90.44 442 MET A CA 1
ATOM 3327 C C . MET A 1 442 ? -30.027 -2.389 34.842 1.00 90.44 442 MET A C 1
ATOM 3329 O O . MET A 1 442 ? -28.836 -2.646 34.681 1.00 90.44 442 MET A O 1
ATOM 3333 N N . GLU A 1 443 ? -30.970 -2.758 33.982 1.00 93.50 443 GLU A N 1
ATOM 3334 C CA . GLU A 1 443 ? -30.789 -3.447 32.713 1.00 93.50 443 GLU A CA 1
ATOM 3335 C C . GLU A 1 443 ? -29.878 -2.613 31.806 1.00 93.50 443 GLU A C 1
ATOM 3337 O O . GLU A 1 443 ? -28.786 -3.060 31.456 1.00 93.50 443 GLU A O 1
ATOM 3342 N N . THR A 1 444 ? -30.253 -1.352 31.551 1.00 92.06 444 THR A N 1
ATOM 3343 C CA . THR A 1 444 ? -29.465 -0.421 30.727 1.00 92.06 444 THR A CA 1
ATOM 3344 C C . THR A 1 444 ? -28.063 -0.207 31.296 1.00 92.06 444 THR A C 1
ATOM 3346 O O . THR A 1 444 ? -27.088 -0.189 30.547 1.00 92.06 444 THR A O 1
ATOM 3349 N N . LEU A 1 445 ? -27.934 -0.072 32.621 1.00 92.25 445 LEU A N 1
ATOM 3350 C CA . LEU A 1 445 ? -26.636 0.073 33.282 1.00 92.25 445 LEU A CA 1
ATOM 3351 C C . LEU A 1 445 ? -25.747 -1.158 33.053 1.00 92.25 445 LEU A C 1
ATOM 3353 O O . LEU A 1 445 ? -24.583 -1.013 32.681 1.00 92.25 445 LEU A O 1
ATOM 3357 N N . CYS A 1 446 ? -26.283 -2.364 33.257 1.00 92.75 446 CYS A N 1
ATOM 3358 C CA . CYS A 1 446 ? -25.541 -3.613 33.078 1.00 92.75 446 CYS A CA 1
ATOM 3359 C C . CYS A 1 446 ? -25.163 -3.851 31.609 1.00 92.75 446 CYS A C 1
ATOM 3361 O O . CYS A 1 446 ? -24.052 -4.312 31.332 1.00 92.75 446 CYS A O 1
ATOM 3363 N N . GLU A 1 447 ? -26.046 -3.512 30.670 1.00 94.56 447 GLU A N 1
ATOM 3364 C CA . GLU A 1 447 ? -25.782 -3.561 29.228 1.00 94.56 447 GLU A CA 1
ATOM 3365 C C . GLU A 1 447 ? -24.653 -2.597 28.841 1.00 94.56 447 GLU A C 1
ATOM 3367 O O . GLU A 1 447 ? -23.650 -3.025 28.264 1.00 94.56 447 GLU A O 1
ATOM 3372 N N . CYS A 1 448 ? -24.744 -1.327 29.253 1.00 94.75 448 CYS A N 1
ATOM 3373 C CA . CYS A 1 448 ? -23.712 -0.318 29.003 1.00 94.75 448 CYS A CA 1
ATOM 3374 C C . CYS A 1 448 ? -22.365 -0.704 29.632 1.00 94.75 448 CYS A C 1
ATOM 3376 O O . CYS A 1 448 ? -21.316 -0.560 29.006 1.00 94.75 448 CYS A O 1
ATOM 3378 N N . ALA A 1 449 ? -22.373 -1.227 30.860 1.00 93.12 449 ALA A N 1
ATOM 3379 C CA . ALA A 1 449 ? -21.165 -1.675 31.548 1.00 93.12 449 ALA A CA 1
ATOM 3380 C C . ALA A 1 449 ? -20.503 -2.850 30.820 1.00 93.12 449 ALA A C 1
ATOM 3382 O O . ALA A 1 449 ? -19.281 -2.899 30.662 1.00 93.12 449 ALA A O 1
ATOM 3383 N N . THR A 1 450 ? -21.318 -3.781 30.323 1.00 94.94 450 THR A N 1
ATOM 3384 C CA . THR A 1 450 ? -20.848 -4.925 29.539 1.00 94.94 450 THR A CA 1
ATOM 3385 C C . THR A 1 450 ? -20.238 -4.467 28.216 1.00 94.94 450 THR A C 1
ATOM 3387 O O . THR A 1 450 ? -19.136 -4.905 27.885 1.00 94.94 450 THR A O 1
ATOM 3390 N N . ALA A 1 451 ? -20.881 -3.530 27.515 1.00 93.94 451 ALA A N 1
ATOM 3391 C CA . ALA A 1 451 ? -20.342 -2.891 26.315 1.00 93.94 451 ALA A CA 1
ATOM 3392 C C . ALA A 1 451 ? -19.001 -2.175 26.577 1.00 93.94 451 ALA A C 1
ATOM 3394 O O . ALA A 1 451 ? -18.046 -2.320 25.809 1.00 93.94 451 ALA A O 1
ATOM 3395 N N . ALA A 1 452 ? -18.890 -1.472 27.708 1.00 93.31 452 ALA A N 1
ATOM 3396 C CA . ALA A 1 452 ? -17.657 -0.817 28.142 1.00 93.31 452 ALA A CA 1
ATOM 3397 C C . ALA A 1 452 ? -16.560 -1.808 28.578 1.00 93.31 452 ALA A C 1
ATOM 3399 O O . ALA A 1 452 ? -15.388 -1.441 28.648 1.00 93.31 452 ALA A O 1
ATOM 3400 N N . GLY A 1 453 ? -16.912 -3.066 28.868 1.00 92.62 453 GLY A N 1
ATOM 3401 C CA . GLY A 1 453 ? -16.005 -4.045 29.470 1.00 92.62 453 GLY A CA 1
ATOM 3402 C C . GLY A 1 453 ? -15.643 -3.719 30.919 1.00 92.62 453 GLY A C 1
ATOM 3403 O O . GLY A 1 453 ? -14.571 -4.108 31.379 1.00 92.62 453 GLY A O 1
ATOM 3404 N N . ILE A 1 454 ? -16.525 -3.020 31.635 1.00 91.75 454 ILE A N 1
ATOM 3405 C CA . ILE A 1 454 ? -16.330 -2.588 33.021 1.00 91.75 454 ILE A CA 1
ATOM 3406 C C . ILE A 1 454 ? -17.328 -3.346 33.913 1.00 91.75 454 ILE A C 1
ATOM 3408 O O . ILE A 1 454 ? -18.508 -3.441 33.567 1.00 91.75 454 ILE A O 1
ATOM 3412 N N . PRO A 1 455 ? -16.900 -3.930 35.047 1.00 89.69 455 PRO A N 1
ATOM 3413 C CA . PRO A 1 455 ? -17.840 -4.516 35.993 1.00 89.69 455 PRO A CA 1
ATOM 3414 C C . PRO A 1 455 ? -18.650 -3.407 36.663 1.00 89.69 455 PRO A C 1
ATOM 3416 O O . PRO A 1 455 ? -18.088 -2.405 37.110 1.00 89.69 455 PRO A O 1
ATOM 3419 N N . VAL A 1 456 ? -19.961 -3.597 36.782 1.00 88.12 456 VAL A N 1
ATOM 3420 C CA . VAL A 1 456 ? -20.776 -2.690 37.589 1.00 88.12 456 VAL A CA 1
ATOM 3421 C C . VAL A 1 456 ? -20.396 -2.874 39.058 1.00 88.12 456 VAL A C 1
ATOM 3423 O O . VAL A 1 456 ? -20.420 -3.981 39.598 1.00 88.12 456 VAL A O 1
ATOM 3426 N N . THR A 1 457 ? -20.014 -1.781 39.711 1.00 84.88 457 THR A N 1
ATOM 3427 C CA . THR A 1 457 ? -19.612 -1.766 41.122 1.00 84.88 457 THR A CA 1
ATOM 3428 C C . THR A 1 457 ? -20.394 -0.704 41.892 1.00 84.88 457 THR A C 1
ATOM 3430 O O . THR A 1 457 ? -21.160 0.061 41.309 1.00 84.88 457 THR A O 1
ATOM 3433 N N . GLY A 1 458 ? -20.241 -0.673 43.218 1.00 82.75 458 GLY A N 1
ATOM 3434 C CA . GLY A 1 458 ? -20.811 0.369 44.075 1.00 82.75 458 GLY A CA 1
ATOM 3435 C C . GLY A 1 458 ? -22.270 0.153 44.489 1.00 82.75 458 GLY A C 1
ATOM 3436 O O . GLY A 1 458 ? -22.855 -0.904 44.272 1.00 82.75 458 GLY A O 1
ATOM 3437 N N . CYS A 1 459 ? -22.839 1.150 45.167 1.00 83.88 459 CYS A N 1
ATOM 3438 C CA . CYS A 1 459 ? -24.197 1.099 45.707 1.00 83.88 459 CYS A CA 1
ATOM 3439 C C . CYS A 1 459 ? -25.142 1.957 44.864 1.00 83.88 459 CYS A C 1
ATOM 3441 O O . CYS A 1 459 ? -24.852 3.124 44.623 1.00 83.88 459 CYS A O 1
ATOM 3443 N N . TRP A 1 460 ? -26.284 1.408 44.461 1.00 84.56 460 TRP A N 1
ATOM 3444 C CA . TRP A 1 460 ? -27.191 2.035 43.500 1.00 84.56 460 TRP A CA 1
ATOM 3445 C C . TRP A 1 460 ? -28.537 2.362 44.125 1.00 84.56 460 TRP A C 1
ATOM 3447 O O . TRP A 1 460 ? -29.188 1.498 44.711 1.00 84.56 460 TRP A O 1
ATOM 3457 N N . HIS A 1 461 ? -28.979 3.608 43.987 1.00 85.12 461 HIS A N 1
ATOM 3458 C CA . HIS A 1 461 ? -30.313 4.017 44.406 1.00 85.12 461 HIS A CA 1
ATOM 3459 C C . HIS A 1 461 ? -31.377 3.413 43.474 1.00 85.12 461 HIS A C 1
ATOM 3461 O O . HIS A 1 461 ? -31.443 3.770 42.302 1.00 85.12 461 HIS A O 1
ATOM 3467 N N . ILE A 1 462 ? -32.232 2.535 44.010 1.00 81.81 462 ILE A N 1
ATOM 3468 C CA . ILE A 1 462 ? -33.306 1.872 43.256 1.00 81.81 462 ILE A CA 1
ATOM 3469 C C . ILE A 1 462 ? -34.619 2.656 43.332 1.00 81.81 462 ILE A C 1
ATOM 3471 O O . ILE A 1 462 ? -35.314 2.814 42.331 1.00 81.81 462 ILE A O 1
ATOM 3475 N N . LYS A 1 463 ? -35.026 3.064 44.543 1.00 81.25 463 LYS A N 1
ATOM 3476 C CA . LYS A 1 463 ? -36.356 3.636 44.784 1.00 81.25 463 LYS A CA 1
ATOM 3477 C C . LYS A 1 463 ? -36.409 4.496 46.045 1.00 81.25 463 LYS A C 1
ATOM 3479 O O . LYS A 1 463 ? -36.055 4.026 47.127 1.00 81.25 463 LYS A O 1
ATOM 3484 N N . SER A 1 464 ? -36.989 5.686 45.910 1.00 81.00 464 SER A N 1
ATOM 3485 C CA . SER A 1 464 ? -37.451 6.520 47.020 1.00 81.00 464 SER A CA 1
ATOM 3486 C C . SER A 1 464 ? -38.869 6.144 47.442 1.00 81.00 464 SER A C 1
ATOM 3488 O O . SER A 1 464 ? -39.732 5.849 46.609 1.00 81.00 464 SER A O 1
ATOM 3490 N N . LEU A 1 465 ? -39.136 6.188 48.742 1.00 79.38 465 LEU A N 1
ATOM 3491 C CA . LEU A 1 465 ? -40.477 6.030 49.302 1.00 79.38 465 LEU A CA 1
ATOM 3492 C C . LEU A 1 465 ? -41.005 7.366 49.830 1.00 79.38 465 LEU A C 1
ATOM 3494 O O . LEU A 1 465 ? -40.257 8.325 49.994 1.00 79.38 465 LEU A O 1
ATOM 3498 N N . SER A 1 466 ? -42.312 7.436 50.099 1.00 80.12 466 SER A N 1
ATOM 3499 C CA . SER A 1 466 ? -42.957 8.668 50.558 1.00 80.12 466 SER A CA 1
ATOM 3500 C C . SER A 1 466 ? -42.276 9.229 51.807 1.00 80.12 466 SER A C 1
ATOM 3502 O O . SER A 1 466 ? -42.174 8.549 52.831 1.00 80.12 466 SER A O 1
ATOM 3504 N N . ALA A 1 467 ? -41.843 10.487 51.718 1.00 82.56 467 ALA A N 1
ATOM 3505 C CA . ALA A 1 467 ? -41.191 11.175 52.817 1.00 82.56 467 ALA A CA 1
ATOM 3506 C C . ALA A 1 467 ? -42.129 11.310 54.027 1.00 82.56 467 ALA A C 1
ATOM 3508 O O . ALA A 1 467 ? -43.315 11.629 53.906 1.00 82.56 467 ALA A O 1
ATOM 3509 N N . ILE A 1 468 ? -41.574 11.099 55.216 1.00 82.38 468 ILE A N 1
ATOM 3510 C CA . ILE A 1 468 ? -42.278 11.221 56.488 1.00 82.38 468 ILE A CA 1
ATOM 3511 C C . ILE A 1 468 ? -41.918 12.574 57.097 1.00 82.38 468 ILE A C 1
ATOM 3513 O O . ILE A 1 468 ? -40.766 12.824 57.448 1.00 82.38 468 ILE A O 1
ATOM 3517 N N . ASN A 1 469 ? -42.912 13.448 57.243 1.00 81.81 469 ASN A N 1
ATOM 3518 C CA . ASN A 1 469 ? -42.733 14.759 57.860 1.00 81.81 469 ASN A CA 1
ATOM 3519 C C . ASN A 1 469 ? -42.582 14.624 59.388 1.00 81.81 469 ASN A C 1
ATOM 3521 O O . ASN A 1 469 ? -43.481 14.111 60.059 1.00 81.81 469 ASN A O 1
ATOM 3525 N N . CYS A 1 470 ? -41.472 15.110 59.954 1.00 81.94 470 CYS A N 1
ATOM 3526 C CA . CYS A 1 470 ? -41.222 15.065 61.400 1.00 81.94 470 CYS A CA 1
ATOM 3527 C C . CYS A 1 470 ? -41.695 16.315 62.163 1.00 81.94 470 CYS A C 1
ATOM 3529 O O . CYS A 1 470 ? -41.426 16.446 63.360 1.00 81.94 470 CYS A O 1
ATOM 3531 N N . GLY A 1 471 ? -42.401 17.240 61.504 1.00 79.12 471 GLY A N 1
ATOM 3532 C CA . GLY A 1 471 ? -43.039 18.401 62.129 1.00 79.12 471 GLY A CA 1
ATOM 3533 C C . GLY A 1 471 ? -42.074 19.255 62.954 1.00 79.12 471 GLY A C 1
ATOM 3534 O O . GLY A 1 471 ? -42.398 19.586 64.092 1.00 79.12 471 GLY A O 1
ATOM 3535 N N . GLY A 1 472 ? -40.877 19.520 62.417 1.00 77.38 472 GLY A N 1
ATOM 3536 C CA . GLY A 1 472 ? -39.808 20.292 63.070 1.00 77.38 472 GLY A CA 1
ATOM 3537 C C . GLY A 1 472 ? -38.938 19.504 64.061 1.00 77.38 472 GLY A C 1
ATOM 3538 O O . GLY A 1 472 ? -37.984 20.051 64.604 1.00 77.38 472 GLY A O 1
ATOM 3539 N N . THR A 1 473 ? -39.224 18.220 64.302 1.00 81.31 473 THR A N 1
ATOM 3540 C CA . THR A 1 473 ? -38.396 17.385 65.187 1.00 81.31 473 THR A CA 1
ATOM 3541 C C . THR A 1 473 ? -37.126 16.950 64.467 1.00 81.31 473 THR A C 1
ATOM 3543 O O . THR A 1 473 ? -37.206 16.172 63.518 1.00 81.31 473 THR A O 1
ATOM 3546 N N . GLN A 1 474 ? -35.960 17.378 64.955 1.00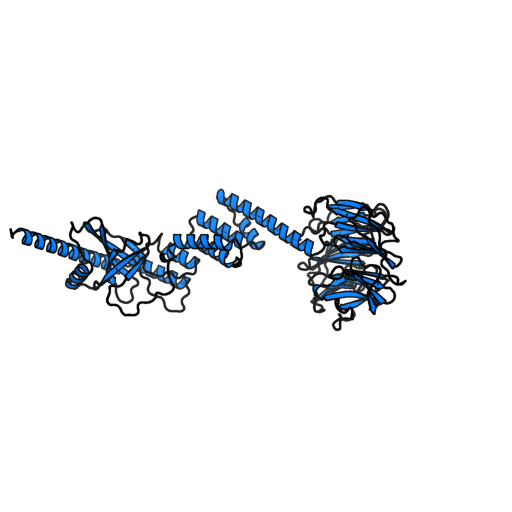 80.19 474 GLN A N 1
ATOM 3547 C CA . GLN A 1 474 ? -34.678 16.901 64.444 1.00 80.19 474 GLN A CA 1
ATOM 3548 C C . GLN A 1 474 ? -34.431 15.450 64.880 1.00 80.19 474 GLN A C 1
ATOM 3550 O O . GLN A 1 474 ? -34.370 15.139 66.074 1.00 80.19 474 GLN A O 1
ATOM 3555 N N . VAL A 1 475 ? -34.291 14.550 63.906 1.00 81.06 475 VAL A N 1
ATOM 3556 C CA . VAL A 1 475 ? -34.015 13.128 64.146 1.00 81.06 475 VAL A CA 1
ATOM 3557 C C . VAL A 1 475 ? -32.586 12.822 63.713 1.00 81.06 475 VAL A C 1
ATOM 3559 O O . VAL A 1 475 ? -32.298 12.746 62.525 1.00 81.06 475 VAL A O 1
ATOM 3562 N N . ALA A 1 476 ? -31.689 12.648 64.685 1.00 83.38 476 ALA A N 1
ATOM 3563 C CA . ALA A 1 476 ? -30.326 12.195 64.417 1.00 83.38 476 ALA A CA 1
ATOM 3564 C C . ALA A 1 476 ? -30.309 10.688 64.066 1.00 83.38 476 ALA A C 1
ATOM 3566 O O . ALA A 1 476 ? -31.009 9.917 64.736 1.00 83.38 476 ALA A O 1
ATOM 3567 N N . PRO A 1 477 ? -29.477 10.235 63.106 1.00 83.06 477 PRO A N 1
ATOM 3568 C CA . PRO A 1 477 ? -29.335 8.821 62.737 1.00 83.06 477 PRO A CA 1
ATOM 3569 C C . PRO A 1 477 ? -29.056 7.896 63.915 1.00 83.06 477 PRO A C 1
ATOM 3571 O O . PRO A 1 477 ? -29.660 6.837 64.036 1.00 83.06 477 PRO A O 1
ATOM 3574 N N . THR A 1 478 ? -28.170 8.315 64.818 1.00 84.50 478 THR A N 1
ATOM 3575 C CA . THR A 1 478 ? -27.785 7.548 66.010 1.00 84.50 478 THR A CA 1
ATOM 3576 C C . THR A 1 478 ? -28.973 7.332 66.942 1.00 84.50 478 THR A C 1
ATOM 3578 O O . THR A 1 478 ? -29.203 6.218 67.408 1.00 84.50 478 THR A O 1
ATOM 3581 N N . ARG A 1 479 ? -29.782 8.378 67.157 1.00 87.00 479 ARG A N 1
ATOM 3582 C CA . ARG A 1 479 ? -31.007 8.312 67.964 1.00 87.00 479 ARG A CA 1
ATOM 3583 C C . ARG A 1 479 ? -32.053 7.412 67.317 1.00 87.00 479 ARG A C 1
ATOM 3585 O O . ARG A 1 479 ? -32.716 6.653 68.019 1.00 87.00 479 ARG A O 1
ATOM 3592 N N . PHE A 1 480 ? -32.202 7.497 65.997 1.00 86.88 480 PHE A N 1
ATOM 3593 C CA . PHE A 1 480 ? -33.115 6.629 65.266 1.00 86.88 480 PHE A CA 1
ATOM 3594 C C . PHE A 1 480 ? -32.690 5.161 65.352 1.00 86.88 480 PHE A C 1
ATOM 3596 O O . PHE A 1 480 ? -33.500 4.322 65.736 1.00 86.88 480 PHE A O 1
ATOM 3603 N N . ALA A 1 481 ? -31.421 4.867 65.059 1.00 84.88 481 ALA A N 1
ATOM 3604 C CA . ALA A 1 481 ? -30.872 3.518 65.091 1.00 84.88 481 ALA A CA 1
ATOM 3605 C C . ALA A 1 481 ? -31.002 2.878 66.482 1.00 84.88 481 ALA A C 1
ATOM 3607 O O . ALA A 1 481 ? -31.500 1.761 66.592 1.00 84.88 481 ALA A O 1
ATOM 3608 N N . ALA A 1 482 ? -30.648 3.607 67.548 1.00 86.81 482 ALA A N 1
ATOM 3609 C CA . ALA A 1 482 ? -30.815 3.133 68.923 1.00 86.81 482 ALA A CA 1
ATOM 3610 C C . ALA A 1 482 ? -32.281 2.786 69.226 1.00 86.81 482 ALA A C 1
ATOM 3612 O O . ALA A 1 482 ? -32.586 1.673 69.644 1.00 86.81 482 ALA A O 1
ATOM 3613 N N . LYS A 1 483 ? -33.209 3.702 68.915 1.00 88.44 483 LYS A N 1
ATOM 3614 C CA . LYS A 1 483 ? -34.637 3.492 69.179 1.00 88.44 483 LYS A CA 1
ATOM 3615 C C . LYS A 1 483 ? -35.237 2.362 68.348 1.00 88.44 483 LYS A C 1
ATOM 3617 O O . LYS A 1 483 ? -36.153 1.689 68.808 1.00 88.44 483 LYS A O 1
ATOM 3622 N N . TYR A 1 484 ? -34.761 2.180 67.121 1.00 87.19 484 TYR A N 1
ATOM 3623 C CA . TYR A 1 484 ? -35.162 1.064 66.277 1.00 87.19 484 TYR A CA 1
ATOM 3624 C C . TYR A 1 484 ? -34.724 -0.265 66.900 1.00 87.19 484 TYR A C 1
ATOM 3626 O O . TYR A 1 484 ? -35.540 -1.175 67.040 1.00 87.19 484 TYR A O 1
ATOM 3634 N N . ASN A 1 485 ? -33.467 -0.343 67.342 1.00 86.19 485 ASN A N 1
ATOM 3635 C CA . ASN A 1 485 ? -32.905 -1.537 67.970 1.00 86.19 485 ASN A CA 1
ATOM 3636 C C . ASN A 1 485 ? -33.609 -1.880 69.299 1.00 86.19 485 ASN A C 1
ATOM 3638 O O . ASN A 1 485 ? -33.837 -3.058 69.568 1.00 86.19 485 ASN A O 1
ATOM 3642 N N . ASP A 1 486 ? -34.067 -0.882 70.066 1.00 86.69 486 ASP A N 1
ATOM 3643 C CA . ASP A 1 486 ? -34.868 -1.083 71.289 1.00 86.69 486 ASP A CA 1
ATOM 3644 C C . ASP A 1 486 ? -36.226 -1.760 71.032 1.00 86.69 486 ASP A C 1
ATOM 3646 O O . ASP A 1 486 ? -36.786 -2.403 71.920 1.00 86.69 486 ASP A O 1
ATOM 3650 N N . VAL A 1 487 ? -36.791 -1.620 69.826 1.00 84.25 487 VAL A N 1
ATOM 3651 C CA . VAL A 1 487 ? -38.050 -2.291 69.447 1.00 84.25 487 VAL A CA 1
ATOM 3652 C C . VAL A 1 487 ? -37.828 -3.798 69.206 1.00 84.25 487 VAL A C 1
ATOM 3654 O O . VAL A 1 487 ? -38.795 -4.539 69.032 1.00 84.25 487 VAL A O 1
ATOM 3657 N N . GLY A 1 488 ? -36.577 -4.278 69.261 1.00 64.75 488 GLY A N 1
ATOM 3658 C CA . GLY A 1 488 ? -36.231 -5.701 69.307 1.00 64.75 488 GLY A CA 1
ATOM 3659 C C . GLY A 1 488 ? -36.474 -6.453 67.999 1.00 64.75 488 GLY A C 1
ATOM 3660 O O . GLY A 1 488 ? -36.731 -7.655 68.024 1.00 64.75 488 GLY A O 1
ATOM 3661 N N . ARG A 1 489 ? -36.442 -5.765 66.850 1.00 66.88 489 ARG A N 1
ATOM 3662 C CA . ARG A 1 489 ? -36.685 -6.374 65.532 1.00 66.88 489 ARG A CA 1
ATOM 3663 C C . ARG A 1 489 ? -35.412 -6.431 64.700 1.00 66.88 489 ARG A C 1
ATOM 3665 O O . ARG A 1 489 ? -34.734 -5.422 64.543 1.00 66.88 489 ARG A O 1
ATOM 3672 N N . ALA A 1 490 ? -35.123 -7.602 64.135 1.00 68.06 490 ALA A N 1
ATOM 3673 C CA . ALA A 1 490 ? -34.090 -7.759 63.116 1.00 68.06 490 ALA A CA 1
ATOM 3674 C C . ALA A 1 490 ? -34.557 -7.158 61.770 1.00 68.06 490 ALA A C 1
ATOM 3676 O O . ALA A 1 490 ? -35.750 -7.241 61.462 1.00 68.06 490 ALA A O 1
ATOM 3677 N N . PRO A 1 491 ? -33.651 -6.609 60.937 1.00 72.31 491 PRO A N 1
ATOM 3678 C CA . PRO A 1 491 ? -32.202 -6.466 61.149 1.00 72.31 491 PRO A CA 1
ATOM 3679 C C . PRO A 1 491 ? -31.817 -5.267 62.039 1.00 72.31 491 PRO A C 1
ATOM 3681 O O . PRO A 1 491 ? -32.585 -4.317 62.168 1.00 72.31 491 PRO A O 1
ATOM 3684 N N . MET A 1 492 ? -30.617 -5.310 62.636 1.00 77.00 492 MET A N 1
ATOM 3685 C CA . MET A 1 492 ? -30.078 -4.209 63.451 1.00 77.00 492 MET A CA 1
ATOM 3686 C C . MET A 1 492 ? -29.788 -2.968 62.599 1.00 77.00 492 MET A C 1
ATOM 3688 O O . MET A 1 492 ? -29.168 -3.061 61.544 1.00 77.00 492 MET A O 1
ATOM 3692 N N . ALA A 1 493 ? -30.195 -1.802 63.093 1.00 76.50 493 ALA A N 1
ATOM 3693 C CA . ALA A 1 493 ? -29.944 -0.507 62.480 1.00 76.50 493 ALA A CA 1
ATOM 3694 C C . ALA A 1 493 ? -28.534 0.006 62.816 1.00 76.50 493 ALA A C 1
ATOM 3696 O O . ALA A 1 493 ? -28.161 0.055 63.995 1.00 76.50 493 ALA A O 1
ATOM 3697 N N . CYS A 1 494 ? -27.788 0.469 61.808 1.00 76.38 494 CYS A N 1
ATOM 3698 C CA . CYS A 1 494 ? -26.461 1.070 61.972 1.00 76.38 494 CYS A CA 1
ATOM 3699 C C . CYS A 1 494 ? -26.431 2.505 61.412 1.00 76.38 494 CYS A C 1
ATOM 3701 O O . CYS A 1 494 ? -26.784 2.707 60.251 1.00 76.38 494 CYS A O 1
ATOM 3703 N N . PRO A 1 495 ? -26.016 3.524 62.186 1.00 74.56 495 PRO A N 1
ATOM 3704 C CA . PRO A 1 495 ? -25.857 4.878 61.660 1.00 74.56 495 PRO A CA 1
ATOM 3705 C C . PRO A 1 495 ? -24.707 4.942 60.642 1.00 74.56 495 PRO A C 1
ATOM 3707 O O . PRO A 1 495 ? -23.680 4.291 60.823 1.00 74.56 495 PRO A O 1
ATOM 3710 N N . ALA A 1 496 ? -24.878 5.742 59.590 1.00 74.00 496 ALA A N 1
ATOM 3711 C CA . ALA A 1 496 ? -23.913 5.923 58.509 1.00 74.00 496 ALA A CA 1
ATOM 3712 C C . ALA A 1 496 ? -23.966 7.344 57.934 1.00 74.00 496 ALA A C 1
ATOM 3714 O O . ALA A 1 496 ? -24.940 8.083 58.115 1.00 74.00 496 ALA A O 1
ATOM 3715 N N . THR A 1 497 ? -22.927 7.707 57.189 1.00 70.19 497 THR A N 1
ATOM 3716 C CA . THR A 1 497 ? -22.919 8.928 56.382 1.00 70.19 497 THR A CA 1
ATOM 3717 C C . THR A 1 497 ? -23.046 8.530 54.921 1.00 70.19 497 THR A C 1
ATOM 3719 O O . THR A 1 497 ? -22.274 7.706 54.438 1.00 70.19 497 THR A O 1
ATOM 3722 N N . MET A 1 498 ? -24.016 9.100 54.211 1.00 72.00 498 MET A N 1
ATOM 3723 C CA . MET A 1 498 ? -24.300 8.749 52.824 1.00 72.00 498 MET A CA 1
ATOM 3724 C C . MET A 1 498 ? -24.087 9.952 51.913 1.00 72.00 498 MET A C 1
ATOM 3726 O O . MET A 1 498 ? -24.627 11.036 52.142 1.00 72.00 498 MET A O 1
ATOM 3730 N N . ARG A 1 499 ? -23.342 9.750 50.832 1.00 70.31 499 ARG A N 1
ATOM 3731 C CA . ARG A 1 499 ? -23.243 10.718 49.742 1.00 70.31 499 ARG A CA 1
ATOM 3732 C C . ARG A 1 499 ? -24.055 10.186 48.570 1.00 70.31 499 ARG A C 1
ATOM 3734 O O . ARG A 1 499 ? -23.728 9.128 48.044 1.00 70.31 499 ARG A O 1
ATOM 3741 N N . LEU A 1 500 ? -25.121 10.892 48.193 1.00 66.69 500 LEU A N 1
ATOM 3742 C CA . LEU A 1 500 ? -25.805 10.612 46.933 1.00 66.69 500 LEU A CA 1
ATOM 3743 C C . LEU A 1 500 ? -24.994 11.224 45.788 1.00 66.69 500 LEU A C 1
ATOM 3745 O O . LEU A 1 500 ? -24.734 12.429 45.778 1.00 66.69 500 LEU A O 1
ATOM 3749 N N . GLY A 1 501 ? -24.578 10.385 44.847 1.00 61.91 501 GLY A N 1
ATOM 3750 C CA . GLY A 1 501 ? -24.021 10.802 43.571 1.00 61.91 501 GLY A CA 1
ATOM 3751 C C . GLY A 1 501 ? -25.087 11.517 42.738 1.00 61.91 501 GLY A C 1
ATOM 3752 O O . GLY A 1 501 ? -26.250 11.123 42.761 1.00 61.91 501 GLY A O 1
ATOM 3753 N N . ASN A 1 502 ? -24.670 12.564 42.020 1.00 55.34 502 ASN A N 1
ATOM 3754 C CA . ASN A 1 502 ? -25.443 13.501 41.179 1.00 55.34 502 ASN A CA 1
ATOM 3755 C C . ASN A 1 502 ? -26.022 14.743 41.874 1.00 55.34 502 ASN A C 1
ATOM 3757 O O . ASN A 1 502 ? -26.588 15.606 41.206 1.00 55.34 502 ASN A O 1
ATOM 3761 N N . THR A 1 503 ? -25.830 14.906 43.181 1.00 53.38 503 THR A N 1
ATOM 3762 C CA . THR A 1 503 ? -26.128 16.165 43.883 1.00 53.38 503 THR A CA 1
ATOM 3763 C C . THR A 1 503 ? -24.837 16.928 44.202 1.00 53.38 503 THR A C 1
ATOM 3765 O O . THR A 1 503 ? -23.768 16.325 44.304 1.00 53.38 503 THR A O 1
ATOM 3768 N N . SER A 1 504 ? -24.915 18.265 44.301 1.00 53.19 504 SER A N 1
ATOM 3769 C CA . SER A 1 504 ? -23.773 19.149 44.615 1.00 53.19 504 SER A CA 1
ATOM 3770 C C . SER A 1 504 ? -22.881 18.545 45.717 1.00 53.19 504 SER A C 1
ATOM 3772 O O . SER A 1 504 ? -23.425 17.997 46.672 1.00 53.19 504 SER A O 1
ATOM 3774 N N . PRO A 1 505 ? -21.539 18.686 45.670 1.00 56.28 505 PRO A N 1
ATOM 3775 C CA . PRO A 1 505 ? -20.622 18.170 46.700 1.00 56.28 505 PRO A CA 1
ATOM 3776 C C . PRO A 1 505 ? -20.996 18.522 48.152 1.00 56.28 505 PRO A C 1
ATOM 3778 O O . PRO A 1 505 ? -20.556 17.859 49.085 1.00 56.28 505 PRO A O 1
ATOM 3781 N N . SER A 1 506 ? -21.831 19.546 48.334 1.00 54.75 506 SER A N 1
ATOM 3782 C CA . SER A 1 506 ? -22.378 20.008 49.609 1.00 54.75 506 SER A CA 1
ATOM 3783 C C . SER A 1 506 ? -23.527 19.162 50.191 1.00 54.75 506 SER A C 1
ATOM 3785 O O . SER A 1 506 ? -23.895 19.360 51.346 1.00 54.75 506 SER A O 1
ATOM 3787 N N . SER A 1 507 ? -24.103 18.206 49.455 1.00 60.38 507 SER A N 1
ATOM 3788 C CA . SER A 1 507 ? -25.285 17.442 49.882 1.00 60.38 507 SER A CA 1
ATOM 3789 C C . SER A 1 507 ? -24.927 16.097 50.530 1.00 60.38 507 SER A C 1
ATOM 3791 O O . SER A 1 507 ? -25.394 15.035 50.107 1.00 60.38 507 SER A O 1
ATOM 3793 N N . VAL A 1 508 ? -24.070 16.116 51.548 1.00 65.12 508 VAL A N 1
ATOM 3794 C CA . VAL A 1 508 ? -23.854 14.929 52.384 1.00 65.12 508 VAL A CA 1
ATOM 3795 C C . VAL A 1 508 ? -25.127 14.685 53.194 1.00 65.12 508 VAL A C 1
ATOM 3797 O O . VAL A 1 508 ? -25.560 15.550 53.957 1.00 65.12 508 VAL A O 1
ATOM 3800 N N . ARG A 1 509 ? -25.750 13.515 53.019 1.00 74.00 509 ARG A N 1
ATOM 3801 C CA . ARG A 1 509 ? -26.942 13.118 53.771 1.00 74.00 509 ARG A CA 1
ATOM 3802 C C . ARG A 1 509 ? -26.544 12.226 54.940 1.00 74.00 509 ARG A C 1
ATOM 3804 O O . ARG A 1 509 ? -25.660 11.376 54.859 1.00 74.00 509 ARG A O 1
ATOM 3811 N N . GLN A 1 510 ? -27.230 12.412 56.052 1.00 76.88 510 GLN A N 1
ATOM 3812 C CA . GLN A 1 510 ? -27.142 11.507 57.185 1.00 76.88 510 GLN A CA 1
ATOM 3813 C C . GLN A 1 510 ? -28.034 10.290 56.913 1.00 76.88 510 GLN A C 1
ATOM 3815 O O . GLN A 1 510 ? -29.119 10.450 56.359 1.00 76.88 510 GLN A O 1
ATOM 3820 N N . ALA A 1 511 ? -27.599 9.076 57.250 1.00 79.38 511 ALA A N 1
ATOM 3821 C CA . ALA A 1 511 ? -28.340 7.861 56.914 1.00 79.38 511 ALA A CA 1
ATOM 3822 C C . ALA A 1 511 ? -2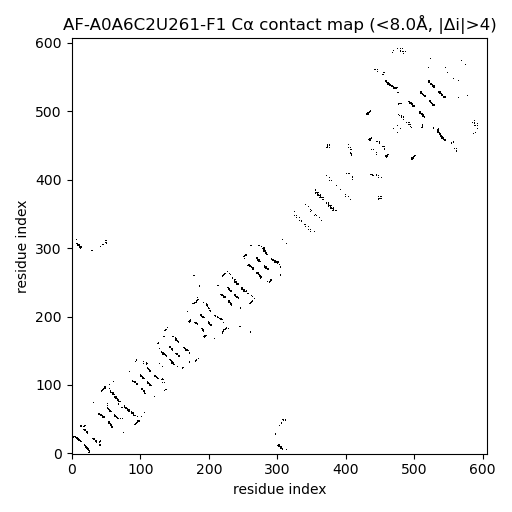8.305 6.819 58.037 1.00 79.38 511 ALA A C 1
ATOM 3824 O O . ALA A 1 511 ? -27.437 6.831 58.909 1.00 79.38 511 ALA A O 1
ATOM 3825 N N . VAL A 1 512 ? -29.264 5.896 58.017 1.00 77.56 512 VAL A N 1
ATOM 3826 C CA . VAL A 1 512 ? -29.236 4.673 58.826 1.00 77.56 512 VAL A CA 1
ATOM 3827 C C . VAL A 1 512 ? -29.356 3.479 57.890 1.00 77.56 512 VAL A C 1
ATOM 3829 O O . VAL A 1 512 ? -30.298 3.389 57.104 1.00 77.56 512 VAL A O 1
ATOM 3832 N N . LEU A 1 513 ? -28.381 2.581 57.974 1.00 79.00 513 LEU A N 1
ATOM 3833 C CA . LEU A 1 513 ? -28.284 1.363 57.186 1.00 79.00 513 LEU A CA 1
ATOM 3834 C C . LEU A 1 513 ? -28.994 0.217 57.898 1.00 79.00 513 LEU A C 1
ATOM 3836 O O . LEU A 1 513 ? -28.830 0.016 59.104 1.00 79.00 513 LEU A O 1
ATOM 3840 N N . PHE A 1 514 ? -29.727 -0.559 57.113 1.00 79.00 514 PHE A N 1
ATOM 3841 C CA . PHE A 1 514 ? -30.329 -1.823 57.499 1.00 79.00 514 PHE A CA 1
ATOM 3842 C C . PHE A 1 514 ? -29.725 -2.900 56.606 1.00 79.00 514 PHE A C 1
ATOM 3844 O O . PHE A 1 514 ? -30.217 -3.104 55.488 1.00 79.00 514 PHE A O 1
ATOM 3851 N N . PRO A 1 515 ? -28.645 -3.564 57.052 1.00 68.75 515 PRO A N 1
ATOM 3852 C CA . PRO A 1 515 ? -28.130 -4.709 56.328 1.00 68.75 515 PRO A CA 1
ATOM 3853 C C . PRO A 1 515 ? -29.224 -5.776 56.309 1.00 68.75 515 PRO A C 1
ATOM 3855 O O . PRO A 1 515 ? -29.709 -6.209 57.358 1.00 68.75 515 PRO A O 1
ATOM 3858 N N . MET A 1 516 ? -29.656 -6.180 55.117 1.00 67.31 516 MET A N 1
ATOM 3859 C CA . MET A 1 516 ? -30.388 -7.435 54.991 1.00 67.31 516 MET A CA 1
ATOM 3860 C C . MET A 1 516 ? -29.389 -8.581 55.236 1.00 67.31 516 MET A C 1
ATOM 3862 O O . MET A 1 516 ? -28.184 -8.351 55.207 1.00 67.31 516 MET A O 1
ATOM 3866 N N . GLU A 1 517 ? -29.868 -9.777 55.591 1.00 61.34 517 GLU A N 1
ATOM 3867 C CA . GLU A 1 517 ? -29.058 -10.936 56.026 1.00 61.34 517 GLU A CA 1
ATOM 3868 C C . GLU A 1 517 ? -27.670 -11.086 55.376 1.00 61.34 517 GLU A C 1
ATOM 3870 O O . GLU A 1 517 ? -27.486 -10.802 54.190 1.00 61.34 517 GLU A O 1
ATOM 3875 N N . GLN A 1 518 ? -26.704 -11.593 56.156 1.00 53.59 518 GLN A N 1
ATOM 3876 C CA . GLN A 1 518 ? -25.361 -11.923 55.671 1.00 53.59 518 GLN A CA 1
ATOM 3877 C C . GLN A 1 518 ? -25.452 -12.791 54.406 1.00 53.59 518 GLN A C 1
ATOM 3879 O O . GLN A 1 518 ? -25.987 -13.895 54.451 1.00 53.59 518 GLN A O 1
ATOM 3884 N N . GLY A 1 519 ? -24.946 -12.266 53.286 1.00 56.38 519 GLY A N 1
ATOM 3885 C CA . GLY A 1 519 ? -24.999 -12.911 51.969 1.00 56.38 519 GLY A CA 1
ATOM 3886 C C . GLY A 1 519 ? -26.028 -12.328 50.992 1.00 56.38 519 GLY A C 1
ATOM 3887 O O . GLY A 1 519 ? -26.056 -12.756 49.845 1.00 56.38 519 GLY A O 1
ATOM 3888 N N . SER A 1 520 ? -26.847 -11.352 51.400 1.00 57.56 520 SER A N 1
ATOM 3889 C CA . SER A 1 520 ? -27.799 -10.685 50.500 1.00 57.56 520 SER A CA 1
ATOM 3890 C C . SER A 1 520 ? -27.242 -9.386 49.894 1.00 57.56 520 SER A C 1
ATOM 3892 O O . SER A 1 520 ? -26.670 -8.552 50.593 1.00 57.56 520 SER A O 1
ATOM 3894 N N . SER A 1 521 ? -27.446 -9.195 48.586 1.00 62.91 521 SER A N 1
ATOM 3895 C CA . SER A 1 521 ? -26.978 -8.069 47.747 1.00 62.91 521 SER A CA 1
ATOM 3896 C C . SER A 1 521 ? -27.726 -6.739 47.990 1.00 62.91 521 SER A C 1
ATOM 3898 O O . SER A 1 521 ? -27.861 -5.889 47.106 1.00 62.91 521 SER A O 1
ATOM 3900 N N . ILE A 1 522 ? -28.352 -6.576 49.160 1.00 62.12 522 ILE A N 1
ATOM 3901 C CA . ILE A 1 522 ? -29.353 -5.530 49.405 1.00 62.12 522 ILE A CA 1
ATOM 3902 C C . ILE A 1 522 ? -29.098 -4.871 50.745 1.00 62.12 522 ILE A C 1
ATOM 3904 O O . ILE A 1 522 ? -29.053 -5.522 51.787 1.00 62.12 522 ILE A O 1
ATOM 3908 N N . SER A 1 523 ? -29.033 -3.547 50.730 1.00 64.62 523 SER A N 1
ATOM 3909 C CA . SER A 1 523 ? -29.051 -2.743 51.945 1.00 64.62 523 SER A CA 1
ATOM 3910 C C . SER A 1 523 ? -30.208 -1.759 51.846 1.00 64.62 523 SER A C 1
ATOM 3912 O O . SER A 1 523 ? -30.235 -0.920 50.949 1.00 64.62 523 SER A O 1
ATOM 3914 N N . LEU A 1 524 ? -31.183 -1.831 52.759 1.00 64.69 524 LEU A N 1
ATOM 3915 C CA . LEU A 1 524 ? -32.146 -0.733 52.859 1.00 64.69 524 LEU A CA 1
ATOM 3916 C C . LEU A 1 524 ? -31.461 0.423 53.585 1.00 64.69 524 LEU A C 1
ATOM 3918 O O . LEU A 1 524 ? -30.894 0.234 54.662 1.00 64.69 524 LEU A O 1
ATOM 3922 N N . ILE A 1 525 ? -31.537 1.624 53.019 1.00 66.62 525 ILE A N 1
ATOM 3923 C CA . ILE A 1 525 ? -30.899 2.805 53.589 1.00 66.62 525 ILE A CA 1
ATOM 3924 C C . ILE A 1 525 ? -31.956 3.860 53.863 1.00 66.62 525 ILE A C 1
ATOM 3926 O O . ILE A 1 525 ? -32.521 4.472 52.966 1.00 66.62 525 ILE A O 1
ATOM 3930 N N . LEU A 1 526 ? -32.226 4.131 55.133 1.00 64.62 526 LEU A N 1
ATOM 3931 C CA . LEU A 1 526 ? -33.072 5.264 55.481 1.00 64.62 526 LEU A CA 1
ATOM 3932 C C . LEU A 1 526 ? -32.240 6.541 55.406 1.00 64.62 526 LEU A C 1
ATOM 3934 O O . LEU A 1 526 ? -31.357 6.759 56.238 1.00 64.62 526 LEU A O 1
ATOM 3938 N N . GLY A 1 527 ? -32.519 7.373 54.404 1.00 64.06 527 GLY A N 1
ATOM 3939 C CA . GLY A 1 527 ? -31.910 8.685 54.255 1.00 64.06 527 GLY A CA 1
ATOM 3940 C C . GLY A 1 527 ? -32.624 9.732 55.110 1.00 64.06 527 GLY A C 1
ATOM 3941 O O . GLY A 1 527 ? -33.852 9.823 55.133 1.00 64.06 527 GLY A O 1
ATOM 3942 N N . PHE A 1 528 ? -31.849 10.561 55.802 1.00 61.97 528 PHE A N 1
ATOM 3943 C CA . PHE A 1 528 ? -32.332 11.752 56.492 1.00 61.97 528 PHE A CA 1
ATOM 3944 C C . PHE A 1 528 ? -31.986 12.964 55.635 1.00 61.97 528 PHE A C 1
ATOM 3946 O O . PHE A 1 528 ? -30.810 13.241 55.382 1.00 61.97 528 PHE A O 1
ATOM 3953 N N . GLU A 1 529 ? -33.005 13.703 55.198 1.00 57.16 529 GLU A N 1
ATOM 3954 C CA . GLU A 1 529 ? -32.809 14.983 54.527 1.00 57.16 529 GLU A CA 1
ATOM 3955 C C . GLU A 1 529 ? -33.394 16.108 55.394 1.00 57.16 529 GLU A C 1
ATOM 3957 O O . GLU A 1 529 ? -34.601 16.219 55.602 1.00 57.16 529 GLU A O 1
ATOM 3962 N N . SER A 1 530 ? -32.517 16.957 55.938 1.00 52.03 530 SER A N 1
ATOM 3963 C CA . SER A 1 530 ? -32.923 18.177 56.640 1.00 52.03 530 SER A CA 1
ATOM 3964 C C . SER A 1 530 ? -32.864 19.343 55.658 1.00 52.03 530 SER A C 1
ATOM 3966 O O . SER A 1 530 ? -31.779 19.812 55.318 1.00 52.03 530 SER A O 1
ATOM 3968 N N . LYS A 1 531 ? -34.024 19.808 55.184 1.00 49.56 531 LYS A N 1
ATOM 3969 C CA . LYS A 1 531 ? -34.144 20.995 54.324 1.00 49.56 531 LYS A CA 1
ATOM 3970 C C . LYS A 1 531 ? -34.842 22.107 55.107 1.00 49.56 531 LYS A C 1
ATOM 3972 O O . LYS A 1 531 ? -35.974 21.943 55.549 1.00 49.56 531 LYS A O 1
ATOM 3977 N N . GLY A 1 532 ? -34.164 23.241 55.296 1.00 49.22 532 GLY A N 1
ATOM 3978 C CA . GLY A 1 532 ? -34.792 24.475 55.793 1.00 49.22 532 GLY A CA 1
ATOM 3979 C C . GLY A 1 532 ? -35.406 24.402 57.199 1.00 49.22 532 GLY A C 1
ATOM 3980 O O . GLY A 1 532 ? -36.435 25.022 57.440 1.00 49.22 532 GLY A O 1
ATOM 3981 N N . GLY A 1 533 ? -34.815 23.635 58.122 1.00 54.94 533 GLY A N 1
ATOM 3982 C CA . GLY A 1 533 ? -35.297 23.534 59.510 1.00 54.94 533 GLY A CA 1
ATOM 3983 C C . GLY A 1 533 ? -36.444 22.539 59.733 1.00 54.94 533 GLY A C 1
ATOM 3984 O O . GLY A 1 533 ? -36.822 22.301 60.879 1.00 54.94 533 GLY A O 1
ATOM 3985 N N . PHE A 1 534 ? -36.952 21.893 58.678 1.00 56.19 534 PHE A N 1
ATOM 3986 C CA . PHE A 1 534 ? -37.881 20.770 58.787 1.00 56.19 534 PHE A CA 1
ATOM 3987 C C . PHE A 1 534 ? -37.157 19.463 58.450 1.00 56.19 534 PHE A C 1
ATOM 3989 O O . PHE A 1 534 ? -36.578 19.308 57.376 1.00 56.19 534 PHE A O 1
ATOM 3996 N N . SER A 1 535 ? -37.179 18.505 59.379 1.00 67.88 535 SER A N 1
ATOM 3997 C CA . SER A 1 535 ? -36.662 17.159 59.128 1.00 67.88 535 SER A CA 1
ATOM 3998 C C . SER A 1 535 ? -37.732 16.333 58.420 1.00 67.88 535 SER A C 1
ATOM 4000 O O . SER A 1 535 ? -38.778 16.036 59.001 1.00 67.88 535 SER A O 1
ATOM 4002 N N . ALA A 1 536 ? -37.486 15.989 57.160 1.00 73.69 536 ALA A N 1
ATOM 4003 C CA . ALA A 1 536 ? -38.217 14.940 56.471 1.00 73.69 536 ALA A CA 1
ATOM 4004 C C . ALA A 1 536 ? -37.318 13.701 56.418 1.00 73.69 536 ALA A C 1
ATOM 4006 O O . ALA A 1 536 ? -36.112 13.797 56.188 1.00 73.69 536 ALA A O 1
ATOM 4007 N N . VAL A 1 537 ? -37.892 12.531 56.672 1.00 76.88 537 VAL A N 1
ATOM 4008 C CA . VAL A 1 537 ? -37.163 11.265 56.543 1.00 76.88 537 VAL A CA 1
ATOM 4009 C C . VAL A 1 537 ? -37.672 10.561 55.305 1.00 76.88 537 VAL A C 1
ATOM 4011 O O . VAL A 1 537 ? -38.868 10.297 55.195 1.00 76.88 537 VAL A O 1
ATOM 4014 N N . GLU A 1 538 ? -36.768 10.283 54.375 1.00 79.31 538 GLU A N 1
ATOM 4015 C CA . GLU A 1 538 ? -37.070 9.635 53.106 1.00 79.31 538 GLU A CA 1
ATOM 4016 C C . GLU A 1 538 ? -36.417 8.248 53.108 1.00 79.31 538 GLU A C 1
ATOM 4018 O O . GLU A 1 538 ? -35.189 8.129 53.059 1.00 79.31 538 GLU A O 1
ATOM 4023 N N . PRO A 1 539 ? -37.209 7.170 53.212 1.00 76.12 539 PRO A N 1
ATOM 4024 C CA . PRO A 1 539 ? -36.675 5.828 53.054 1.00 76.12 539 PRO A CA 1
ATOM 4025 C C . PRO A 1 539 ? -36.177 5.616 51.620 1.00 76.12 539 PRO A C 1
ATOM 4027 O O . PRO A 1 539 ? -36.933 5.834 50.670 1.00 76.12 539 PRO A O 1
ATOM 4030 N N . ILE A 1 540 ? -34.933 5.156 51.473 1.00 79.31 540 ILE A N 1
ATOM 4031 C CA . ILE A 1 540 ? -34.292 4.918 50.181 1.00 79.31 540 ILE A CA 1
ATOM 4032 C C . ILE A 1 540 ? -33.890 3.441 50.078 1.00 79.31 540 ILE A C 1
ATOM 4034 O O . ILE A 1 540 ? -33.277 2.856 50.970 1.00 79.31 540 ILE A O 1
ATOM 4038 N N . VAL A 1 541 ? -34.244 2.800 48.970 1.00 79.75 541 VAL A N 1
ATOM 4039 C CA . VAL A 1 541 ? -33.820 1.426 48.682 1.00 79.75 541 VAL A CA 1
ATOM 4040 C C . VAL A 1 541 ? -32.536 1.462 47.876 1.00 79.75 541 VAL A C 1
ATOM 4042 O O . VAL A 1 541 ? -32.502 2.079 46.811 1.00 79.75 541 VAL A O 1
ATOM 4045 N N . VAL A 1 542 ? -31.494 0.797 48.381 1.00 82.88 542 VAL A N 1
ATOM 4046 C CA . VAL A 1 542 ? -30.187 0.734 47.729 1.00 82.88 542 VAL A CA 1
ATOM 4047 C C . VAL A 1 542 ? -29.819 -0.711 47.407 1.00 82.88 542 VAL A C 1
ATOM 4049 O O . VAL A 1 542 ? -29.944 -1.619 48.230 1.00 82.88 542 VAL A O 1
ATOM 4052 N N . PHE A 1 543 ? -29.372 -0.921 46.176 1.00 83.62 543 PHE A N 1
ATOM 4053 C CA . PHE A 1 543 ? -28.810 -2.181 45.718 1.00 83.62 543 PHE A CA 1
ATOM 4054 C C . PHE A 1 543 ? -27.297 -2.156 45.897 1.00 83.62 543 PHE A C 1
ATOM 4056 O O . PHE A 1 543 ? -26.657 -1.173 45.527 1.00 83.62 543 PHE A O 1
ATOM 4063 N N . SER A 1 544 ? -26.719 -3.220 46.445 1.00 82.75 544 SER A N 1
ATOM 4064 C CA . SER A 1 544 ? -25.270 -3.354 46.585 1.00 82.75 544 SER A CA 1
ATOM 4065 C C . SER A 1 544 ? -24.873 -4.758 46.132 1.00 82.75 544 SER A C 1
ATOM 4067 O O . SER A 1 544 ? -25.120 -5.719 46.861 1.00 82.75 544 SER A O 1
ATOM 4069 N N . PRO A 1 545 ? -24.317 -4.915 44.920 1.00 77.31 545 PRO A N 1
ATOM 4070 C CA . PRO A 1 545 ? -23.995 -6.227 44.388 1.00 77.31 545 PRO A CA 1
ATOM 4071 C C . PRO A 1 545 ? -22.982 -6.930 45.295 1.00 77.31 545 PRO A C 1
ATOM 4073 O O . PRO A 1 545 ? -22.025 -6.317 45.776 1.00 77.31 545 PRO A O 1
ATOM 4076 N N . VAL A 1 546 ? -23.190 -8.229 45.524 1.00 76.56 546 VAL A N 1
ATOM 4077 C CA . VAL A 1 546 ? -22.212 -9.047 46.245 1.00 76.56 546 VAL A CA 1
ATOM 4078 C C . VAL A 1 546 ? -20.984 -9.196 45.345 1.00 76.56 546 VAL A C 1
ATOM 4080 O O . VAL A 1 546 ? -21.136 -9.550 44.173 1.00 76.56 546 VAL A O 1
ATOM 4083 N N . PRO A 1 547 ? -19.765 -8.933 45.846 1.00 72.69 547 PRO A N 1
ATOM 4084 C CA . PRO A 1 547 ? -18.565 -9.167 45.061 1.00 72.69 547 PRO A CA 1
ATOM 4085 C C . PRO A 1 547 ? -18.490 -10.646 44.661 1.00 72.69 547 PRO A C 1
ATOM 4087 O O . PRO A 1 547 ? -18.444 -11.537 45.509 1.00 72.69 547 PRO A O 1
ATOM 4090 N N . VAL A 1 548 ? -18.506 -10.901 43.353 1.00 76.44 548 VAL A N 1
ATOM 4091 C CA . VAL A 1 548 ? -18.367 -12.245 42.780 1.00 76.44 548 VAL A CA 1
ATOM 4092 C C . VAL A 1 548 ? -16.899 -12.667 42.849 1.00 76.44 548 VAL A C 1
ATOM 4094 O O . VAL A 1 548 ? -16.005 -11.838 42.670 1.00 76.44 548 VAL A O 1
ATOM 4097 N N . SER A 1 549 ? -16.648 -13.959 43.070 1.00 76.12 549 SER A N 1
ATOM 4098 C CA . SER A 1 549 ? -15.302 -14.534 43.147 1.00 76.12 549 SER A CA 1
ATOM 4099 C C . SER A 1 549 ? -14.415 -14.186 41.942 1.00 76.12 549 SER A C 1
ATOM 4101 O O . SER A 1 549 ? -14.878 -13.956 40.812 1.00 76.12 549 SER A O 1
ATOM 4103 N N . ASP A 1 550 ? -13.106 -14.177 42.184 1.00 72.62 550 ASP A N 1
ATOM 4104 C CA . ASP A 1 550 ? -12.096 -14.000 41.144 1.00 72.62 550 ASP A CA 1
ATOM 4105 C C . ASP A 1 550 ? -12.222 -15.099 40.075 1.00 72.62 550 ASP A C 1
ATOM 4107 O O . ASP A 1 550 ? -12.379 -16.276 40.392 1.00 72.62 550 ASP A O 1
ATOM 4111 N N . GLY A 1 551 ? -12.222 -14.698 38.797 1.00 80.31 551 GLY A N 1
ATOM 4112 C CA . GLY A 1 551 ? -12.293 -15.604 37.638 1.00 80.31 551 GLY A CA 1
ATOM 4113 C C . GLY A 1 551 ? -13.551 -15.494 36.765 1.00 80.31 551 GLY A C 1
ATOM 4114 O O . GLY A 1 551 ? -13.550 -15.990 35.642 1.00 80.31 551 GLY A O 1
ATOM 4115 N N . THR A 1 552 ? -14.607 -14.812 37.217 1.00 85.75 552 THR A N 1
ATOM 4116 C CA . THR A 1 552 ? -15.797 -14.572 36.372 1.00 85.75 552 THR A CA 1
ATOM 4117 C C . THR A 1 552 ? -15.525 -13.440 35.377 1.00 85.75 552 THR A C 1
ATOM 4119 O O . THR A 1 552 ? -15.015 -12.389 35.772 1.00 85.75 552 THR A O 1
ATOM 4122 N N . SER A 1 553 ? -15.882 -13.622 34.099 1.00 92.88 553 SER A N 1
ATOM 4123 C CA . SER A 1 553 ? -15.778 -12.559 33.087 1.00 92.88 553 SER A CA 1
ATOM 4124 C C . SER A 1 553 ? -16.635 -11.345 33.466 1.00 92.88 553 SER A C 1
ATOM 4126 O O . SER A 1 553 ? -17.638 -11.480 34.166 1.00 92.88 553 SER A O 1
ATOM 4128 N N . VAL A 1 554 ? -16.275 -10.149 32.986 1.00 90.25 554 VAL A N 1
ATOM 4129 C CA . VAL A 1 554 ? -17.045 -8.919 33.263 1.00 90.25 554 VAL A CA 1
ATOM 4130 C C . VAL A 1 554 ? -18.511 -9.063 32.844 1.00 90.25 554 VAL A C 1
ATOM 4132 O O . VAL A 1 554 ? -19.402 -8.751 33.629 1.00 90.25 554 VAL A O 1
ATOM 4135 N N . ALA A 1 555 ? -18.764 -9.618 31.655 1.00 91.75 555 ALA A N 1
ATOM 4136 C CA . ALA A 1 555 ? -20.119 -9.893 31.183 1.00 91.75 555 ALA A CA 1
ATOM 4137 C C . ALA A 1 555 ? -20.867 -10.855 32.122 1.00 91.75 555 ALA A C 1
ATOM 4139 O O . ALA A 1 555 ? -22.000 -10.582 32.503 1.00 91.75 555 ALA A O 1
ATOM 4140 N N . GLY A 1 556 ? -20.219 -11.941 32.564 1.00 90.88 556 GLY A N 1
ATOM 4141 C CA . GLY A 1 556 ? -20.815 -12.883 33.516 1.00 90.88 556 GLY A CA 1
ATOM 4142 C C . GLY A 1 556 ? -21.149 -12.233 34.862 1.00 90.88 556 GLY A C 1
ATOM 4143 O O . GLY A 1 556 ? -22.211 -12.493 35.420 1.00 90.88 556 GLY A O 1
ATOM 4144 N N . ARG A 1 557 ? -20.286 -11.334 35.353 1.00 90.25 557 ARG A N 1
ATOM 4145 C CA . ARG A 1 557 ? -20.528 -10.561 36.583 1.00 90.25 557 ARG A CA 1
ATOM 4146 C C . ARG A 1 557 ? -21.735 -9.632 36.441 1.00 90.25 557 ARG A C 1
ATOM 4148 O O . ARG A 1 557 ? -22.584 -9.621 37.325 1.00 90.25 557 ARG A O 1
ATOM 4155 N N . ASN A 1 558 ? -21.838 -8.904 35.330 1.00 92.25 558 ASN A N 1
ATOM 4156 C CA . ASN A 1 558 ? -22.952 -7.984 35.083 1.00 92.25 558 ASN A CA 1
ATOM 4157 C C . ASN A 1 558 ? -24.283 -8.736 34.879 1.00 92.25 558 ASN A C 1
ATOM 4159 O O . ASN A 1 558 ? -25.312 -8.309 35.397 1.00 92.25 558 ASN A O 1
ATOM 4163 N N . VAL A 1 559 ? -24.271 -9.896 34.208 1.00 91.94 559 VAL A N 1
ATOM 4164 C CA . VAL A 1 559 ? -25.456 -10.768 34.078 1.00 91.94 559 VAL A CA 1
ATOM 4165 C C . VAL A 1 559 ? -25.904 -11.301 35.438 1.00 91.94 559 VAL A C 1
ATOM 4167 O O . VAL A 1 559 ? -27.093 -11.257 35.748 1.00 91.94 559 VAL A O 1
ATOM 4170 N N . GLN A 1 560 ? -24.968 -11.771 36.270 1.00 89.56 560 GLN A N 1
ATOM 4171 C CA . GLN A 1 560 ? -25.296 -12.232 37.620 1.00 89.56 560 GLN A CA 1
ATOM 4172 C C . GLN A 1 560 ? -25.869 -11.095 38.470 1.00 89.56 560 GLN A C 1
ATOM 4174 O O . GLN A 1 560 ? -26.867 -11.288 39.156 1.00 89.56 560 GLN A O 1
ATOM 4179 N N . MET A 1 561 ? -25.286 -9.897 38.384 1.00 88.38 561 MET A N 1
ATOM 4180 C CA . MET A 1 561 ? -25.799 -8.715 39.071 1.00 88.38 561 MET A CA 1
ATOM 4181 C C . MET A 1 561 ? -27.249 -8.412 38.676 1.00 88.38 561 MET A C 1
ATOM 4183 O O . MET A 1 561 ? -28.081 -8.135 39.543 1.00 88.38 561 MET A O 1
ATOM 4187 N N . LEU A 1 562 ? -27.559 -8.469 37.381 1.00 90.75 562 LEU A N 1
ATOM 4188 C CA . LEU A 1 562 ? -28.908 -8.219 36.893 1.00 90.75 562 LEU A CA 1
ATOM 4189 C C . LEU A 1 562 ? -29.888 -9.310 37.351 1.00 90.75 562 LEU A C 1
ATOM 4191 O O . LEU A 1 562 ? -31.005 -9.007 37.769 1.00 90.75 562 LEU A O 1
ATOM 4195 N N . ALA A 1 563 ? -29.459 -10.575 37.343 1.00 89.50 563 ALA A N 1
ATOM 4196 C CA . ALA A 1 563 ? -30.246 -11.686 37.874 1.00 89.50 563 ALA A CA 1
ATOM 4197 C C . ALA A 1 563 ? -30.541 -11.510 39.374 1.00 89.50 563 ALA A C 1
ATOM 4199 O O . ALA A 1 563 ? -31.688 -11.673 39.796 1.00 89.50 563 ALA A O 1
ATOM 4200 N N . ASP A 1 564 ? -29.540 -11.107 40.162 1.00 86.31 564 ASP A N 1
ATOM 4201 C CA . ASP A 1 564 ? -29.689 -10.801 41.586 1.00 86.31 564 ASP A CA 1
ATOM 4202 C C . ASP A 1 564 ? -30.684 -9.655 41.804 1.00 86.31 564 ASP A C 1
ATOM 4204 O O . ASP A 1 564 ? -31.554 -9.750 42.673 1.00 86.31 564 ASP A O 1
ATOM 4208 N N . TYR A 1 565 ? -30.598 -8.595 40.994 1.00 88.44 565 TYR A N 1
ATOM 4209 C CA . TYR A 1 565 ? -31.526 -7.464 41.021 1.00 88.44 565 TYR A CA 1
ATOM 4210 C C . TYR A 1 565 ? -32.968 -7.884 40.690 1.00 88.44 565 TYR A C 1
ATOM 4212 O O . TYR A 1 565 ? -33.902 -7.522 41.410 1.00 88.44 565 TYR A O 1
ATOM 4220 N N . HIS A 1 566 ? -33.180 -8.686 39.647 1.00 88.94 566 HIS A N 1
ATOM 4221 C CA . HIS A 1 566 ? -34.515 -9.167 39.287 1.00 88.94 566 HIS A CA 1
ATOM 4222 C C . HIS A 1 566 ? -35.100 -10.110 40.333 1.00 88.94 566 HIS A C 1
ATOM 4224 O O . HIS A 1 566 ? -36.260 -9.953 40.721 1.00 88.94 566 HIS A O 1
ATOM 4230 N N . HIS A 1 567 ? -34.306 -11.066 40.819 1.00 85.81 567 HIS A N 1
ATOM 4231 C CA . HIS A 1 567 ? -34.716 -11.965 41.893 1.00 85.81 567 HIS A CA 1
ATOM 4232 C C . HIS A 1 567 ? -35.126 -11.163 43.135 1.00 85.81 567 HIS A C 1
ATOM 4234 O O . HIS A 1 567 ? -36.174 -11.410 43.736 1.00 85.81 567 HIS A O 1
ATOM 4240 N N . LEU A 1 568 ? -34.344 -10.136 43.470 1.00 81.31 568 LEU A N 1
ATOM 4241 C CA . LEU A 1 568 ? -34.645 -9.181 44.526 1.00 81.31 568 LEU A CA 1
ATOM 4242 C C . LEU A 1 568 ? -35.996 -8.481 44.320 1.00 81.31 568 LEU A C 1
ATOM 4244 O O . LEU A 1 568 ? -36.835 -8.503 45.222 1.00 81.31 568 LEU A O 1
ATOM 4248 N N . MET A 1 569 ? -36.204 -7.849 43.163 1.00 83.56 569 MET A N 1
ATOM 4249 C CA . MET A 1 569 ? -37.394 -7.034 42.896 1.00 83.56 569 MET A CA 1
ATOM 4250 C C . MET A 1 569 ? -38.658 -7.890 42.710 1.00 83.56 569 MET A C 1
ATOM 4252 O O . MET A 1 569 ? -39.771 -7.438 43.000 1.00 83.56 569 MET A O 1
ATOM 4256 N N . GLY A 1 570 ? -38.490 -9.140 42.272 1.00 85.12 570 GLY A N 1
ATOM 4257 C CA . GLY A 1 570 ? -39.555 -10.122 42.096 1.00 85.12 570 GLY A CA 1
ATOM 4258 C C . GLY A 1 570 ? -39.972 -10.840 43.382 1.00 85.12 570 GLY A C 1
ATOM 4259 O O . GLY A 1 570 ? -41.148 -11.174 43.518 1.00 85.12 570 GLY A O 1
ATOM 4260 N N . SER A 1 571 ? -39.056 -11.035 44.337 1.00 86.94 571 SER A N 1
ATOM 4261 C CA . SER A 1 571 ? -39.281 -11.853 45.537 1.00 86.94 571 SER A CA 1
ATOM 4262 C C . SER A 1 571 ? -40.324 -11.263 46.492 1.00 86.94 571 SER A C 1
ATOM 4264 O O . SER A 1 571 ? -40.138 -10.195 47.086 1.00 86.94 571 SER A O 1
ATOM 4266 N N . ASP A 1 572 ? -41.413 -12.001 46.716 1.00 86.31 572 ASP A N 1
ATOM 4267 C CA . ASP A 1 572 ? -42.458 -11.619 47.673 1.00 86.31 572 ASP A CA 1
ATOM 4268 C C . ASP A 1 572 ? -41.951 -11.602 49.118 1.00 86.31 572 ASP A C 1
ATOM 4270 O O . ASP A 1 572 ? -42.385 -10.768 49.914 1.00 86.31 572 ASP A O 1
ATOM 4274 N N . ALA A 1 573 ? -40.967 -12.447 49.446 1.00 83.56 573 ALA A N 1
ATOM 4275 C CA . ALA A 1 573 ? -40.294 -12.408 50.740 1.00 83.56 573 ALA A CA 1
ATOM 4276 C C . ALA A 1 573 ? -39.560 -11.073 50.941 1.00 83.56 573 ALA A C 1
ATOM 4278 O O . ALA A 1 573 ? -39.671 -10.458 52.006 1.00 83.56 573 ALA A O 1
ATOM 4279 N N . THR A 1 574 ? -38.874 -10.574 49.907 1.00 80.94 574 THR A N 1
ATOM 4280 C CA . THR A 1 574 ? -38.213 -9.265 49.966 1.00 80.94 574 THR A CA 1
ATOM 4281 C C . THR A 1 574 ? -39.229 -8.134 50.089 1.00 80.94 574 THR A C 1
ATOM 4283 O O . THR A 1 574 ? -39.057 -7.254 50.933 1.00 80.94 574 THR A O 1
ATOM 4286 N N . LYS A 1 575 ? -40.325 -8.166 49.320 1.00 83.56 575 LYS A N 1
ATOM 4287 C CA . LYS A 1 575 ? -41.400 -7.162 49.422 1.00 83.56 575 LYS A CA 1
ATOM 4288 C C . LYS A 1 575 ? -42.030 -7.140 50.816 1.00 83.56 575 LYS A C 1
ATOM 4290 O O . LYS A 1 575 ? -42.201 -6.063 51.386 1.00 83.56 575 LYS A O 1
ATOM 4295 N N . ALA A 1 576 ? -42.336 -8.309 51.384 1.00 85.19 576 ALA A N 1
ATOM 4296 C CA . ALA A 1 576 ? -42.899 -8.432 52.727 1.00 85.19 576 ALA A CA 1
ATOM 4297 C C . ALA A 1 576 ? -41.939 -7.886 53.793 1.00 85.19 576 ALA A C 1
ATOM 4299 O O . ALA A 1 576 ? -42.348 -7.134 54.680 1.00 85.19 576 ALA A O 1
ATOM 4300 N N . ARG A 1 577 ? -40.645 -8.196 53.670 1.00 81.38 577 ARG A N 1
ATOM 4301 C CA . ARG A 1 577 ? -39.606 -7.706 54.582 1.00 81.38 577 ARG A CA 1
ATOM 4302 C C . ARG A 1 577 ? -39.399 -6.199 54.470 1.00 81.38 577 ARG A C 1
ATOM 4304 O O . ARG A 1 577 ? -39.295 -5.524 55.490 1.00 81.38 577 ARG A O 1
ATOM 4311 N N . LEU A 1 578 ? -39.399 -5.662 53.251 1.00 79.88 578 LEU A N 1
ATOM 4312 C CA . LEU A 1 578 ? -39.326 -4.226 53.002 1.00 79.88 578 LEU A CA 1
ATOM 4313 C C . LEU A 1 578 ? -40.535 -3.503 53.613 1.00 79.88 578 LEU A C 1
ATOM 4315 O O . LEU A 1 578 ? -40.362 -2.505 54.310 1.00 79.88 578 LEU A O 1
ATOM 4319 N N . ALA A 1 579 ? -41.747 -4.028 53.415 1.00 83.81 579 ALA A N 1
ATOM 4320 C CA . ALA A 1 579 ? -42.966 -3.482 54.007 1.00 83.81 5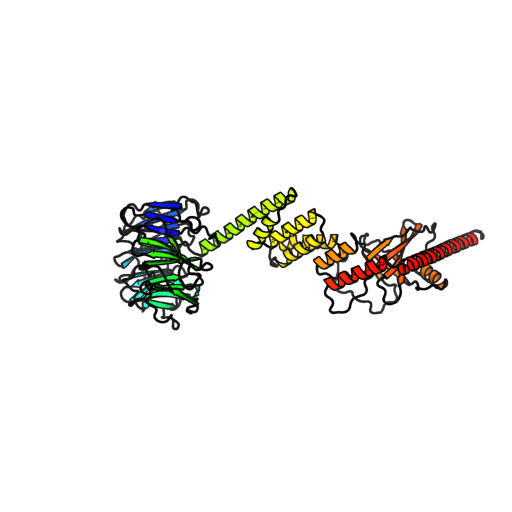79 ALA A CA 1
ATOM 4321 C C . ALA A 1 579 ? -42.906 -3.476 55.543 1.00 83.81 579 ALA A C 1
ATOM 4323 O O . ALA A 1 579 ? -43.252 -2.475 56.176 1.00 83.81 579 ALA A O 1
ATOM 4324 N N . GLU A 1 580 ? -42.417 -4.561 56.143 1.00 85.69 580 GLU A N 1
ATOM 4325 C CA . GLU A 1 580 ? -42.234 -4.660 57.589 1.00 85.69 580 GLU A CA 1
ATOM 4326 C C . GLU A 1 580 ? -41.211 -3.646 58.108 1.00 85.69 580 GLU A C 1
ATOM 4328 O O . GLU A 1 580 ? -41.480 -2.927 59.071 1.00 85.69 580 GLU A O 1
ATOM 4333 N N . LEU A 1 581 ? -40.075 -3.520 57.426 1.00 82.50 581 LEU A N 1
ATOM 4334 C CA . LEU A 1 581 ? -39.017 -2.587 57.784 1.00 82.50 581 LEU A CA 1
ATOM 4335 C C . LEU A 1 581 ? -39.491 -1.127 57.691 1.00 82.50 581 LEU A C 1
ATOM 4337 O O . LEU A 1 581 ? -39.245 -0.338 58.606 1.00 82.50 581 LEU A O 1
ATOM 4341 N N . ILE A 1 582 ? -40.248 -0.769 56.647 1.00 82.25 582 ILE A N 1
ATOM 4342 C CA . ILE A 1 582 ? -40.879 0.555 56.503 1.00 82.25 582 ILE A CA 1
ATOM 4343 C C . ILE A 1 582 ? -41.870 0.803 57.641 1.00 82.25 582 ILE A C 1
ATOM 4345 O O . ILE A 1 582 ? -41.881 1.884 58.239 1.00 82.25 582 ILE A O 1
ATOM 4349 N N . ARG A 1 583 ? -42.701 -0.191 57.966 1.00 86.75 583 ARG A N 1
ATOM 4350 C CA . ARG A 1 583 ? -43.708 -0.101 59.027 1.00 86.75 583 ARG A CA 1
ATOM 4351 C C . ARG A 1 583 ? -43.060 0.117 60.392 1.00 86.75 583 ARG A C 1
ATOM 4353 O O . ARG A 1 583 ? -43.466 1.027 61.118 1.00 86.75 583 ARG A O 1
ATOM 4360 N N . THR A 1 584 ? -42.036 -0.666 60.728 1.00 86.81 584 THR A N 1
ATOM 4361 C CA . THR A 1 584 ? -41.284 -0.523 61.981 1.00 86.81 584 THR A CA 1
ATOM 4362 C C . THR A 1 584 ? -40.567 0.819 62.032 1.00 86.81 584 THR A C 1
ATOM 4364 O O . THR A 1 584 ? -40.684 1.532 63.026 1.00 86.81 584 THR A O 1
ATOM 4367 N N . SER A 1 585 ? -39.922 1.228 60.942 1.00 84.56 585 SER A N 1
ATOM 4368 C CA . SER A 1 585 ? -39.238 2.520 60.855 1.00 84.56 585 SER A CA 1
ATOM 4369 C C . SER A 1 585 ? -40.194 3.696 61.048 1.00 84.56 585 SER A C 1
ATOM 4371 O O . SER A 1 585 ? -39.926 4.604 61.832 1.00 84.56 585 SER A O 1
ATOM 4373 N N . THR A 1 586 ? -41.367 3.640 60.417 1.00 85.75 586 THR A N 1
ATOM 4374 C CA . THR A 1 586 ? -42.430 4.641 60.580 1.00 85.75 586 THR A CA 1
ATOM 4375 C C . THR A 1 586 ? -42.922 4.695 62.026 1.00 85.75 586 THR A C 1
ATOM 4377 O O . THR A 1 586 ? -43.128 5.779 62.575 1.00 85.75 586 THR A O 1
ATOM 4380 N N . HIS A 1 587 ? -43.097 3.537 62.671 1.00 88.56 587 HIS A N 1
ATOM 4381 C CA . HIS A 1 587 ? -43.493 3.465 64.076 1.00 88.56 587 HIS A CA 1
ATOM 4382 C C . HIS A 1 587 ? -42.440 4.101 64.998 1.00 88.56 587 HIS A C 1
ATOM 4384 O O . HIS A 1 587 ? -42.787 4.916 65.856 1.00 88.56 587 HIS A O 1
ATOM 4390 N N . VAL A 1 588 ? -41.159 3.792 64.781 1.00 88.62 588 VAL A N 1
ATOM 4391 C CA . VAL A 1 588 ? -40.030 4.361 65.532 1.00 88.62 588 VAL A CA 1
ATOM 4392 C C . VAL A 1 588 ? -39.962 5.877 65.347 1.00 88.62 588 VAL A C 1
ATOM 4394 O O . VAL A 1 588 ? -39.871 6.602 66.338 1.00 88.62 588 VAL A O 1
ATOM 4397 N N . LEU A 1 589 ? -40.095 6.376 64.111 1.00 86.75 589 LEU A N 1
ATOM 4398 C CA . LEU A 1 589 ? -40.137 7.815 63.830 1.00 86.75 589 LEU A CA 1
ATOM 4399 C C . LEU A 1 589 ? -41.284 8.495 64.577 1.00 86.75 589 LEU A C 1
ATOM 4401 O O . LEU A 1 589 ? -41.057 9.478 65.281 1.00 86.75 589 LEU A O 1
ATOM 4405 N N . ARG A 1 590 ? -42.505 7.950 64.491 1.00 87.88 590 ARG A N 1
ATOM 4406 C CA . ARG A 1 590 ? -43.669 8.492 65.213 1.00 87.88 590 ARG A CA 1
ATOM 4407 C C . ARG A 1 590 ? -43.419 8.540 66.716 1.00 87.88 590 ARG A C 1
ATOM 4409 O O . ARG A 1 590 ? -43.734 9.544 67.344 1.00 87.88 590 ARG A O 1
ATOM 4416 N N . ARG A 1 591 ? -42.810 7.499 67.288 1.00 89.94 591 ARG A N 1
ATOM 4417 C CA . ARG A 1 591 ? -42.473 7.453 68.714 1.00 89.94 591 ARG A CA 1
ATOM 4418 C C . ARG A 1 591 ? -41.456 8.530 69.097 1.00 89.94 591 ARG A C 1
ATOM 4420 O O . ARG A 1 591 ? -41.687 9.242 70.068 1.00 89.94 591 ARG A O 1
ATOM 4427 N N . ILE A 1 592 ? -40.390 8.710 68.314 1.00 89.19 592 ILE A N 1
ATOM 4428 C CA . ILE A 1 592 ? -39.391 9.773 68.530 1.00 89.19 592 ILE A CA 1
ATOM 4429 C C . ILE A 1 592 ? -40.038 11.163 68.453 1.00 89.19 592 ILE A C 1
ATOM 4431 O O . ILE A 1 592 ? -39.731 12.025 69.282 1.00 89.19 592 ILE A O 1
ATOM 4435 N N . ILE A 1 593 ? -40.942 11.379 67.492 1.00 86.31 593 ILE A N 1
ATOM 4436 C CA . ILE A 1 593 ? -41.661 12.649 67.314 1.00 86.31 593 ILE A CA 1
ATOM 4437 C C . ILE A 1 593 ? -42.561 12.921 68.526 1.00 86.31 593 ILE A C 1
ATOM 4439 O O . ILE A 1 593 ? -42.494 14.002 69.111 1.00 86.31 593 ILE A O 1
ATOM 4443 N N . THR A 1 594 ? -43.361 11.939 68.951 1.00 89.00 594 THR A N 1
ATOM 4444 C CA . THR A 1 594 ? -44.251 12.065 70.116 1.00 89.00 594 THR A CA 1
ATOM 4445 C C . THR A 1 594 ? -43.471 12.314 71.407 1.00 89.00 594 THR A C 1
ATOM 4447 O O . THR A 1 594 ? -43.805 13.232 72.156 1.00 89.00 594 THR A O 1
ATOM 4450 N N . GLU A 1 595 ? -42.398 11.555 71.653 1.00 89.44 595 GLU A N 1
ATOM 4451 C CA . GLU A 1 595 ? -41.530 11.733 72.825 1.00 89.44 595 GLU A CA 1
ATOM 4452 C C . GLU A 1 595 ? -40.915 13.141 72.846 1.00 89.44 595 GLU A C 1
ATOM 4454 O O . GLU A 1 595 ? -40.964 13.826 73.869 1.00 89.44 595 GLU A O 1
ATOM 4459 N N . SER A 1 596 ? -40.422 13.624 71.703 1.00 85.25 596 SER A N 1
ATOM 4460 C CA . SER A 1 596 ? -39.835 14.967 71.599 1.00 85.25 596 SER A CA 1
ATOM 4461 C C . SER A 1 596 ? -40.870 16.072 71.850 1.00 85.25 596 SER A C 1
ATOM 4463 O O . SER A 1 596 ? -40.574 17.026 72.565 1.00 85.25 596 SER A O 1
ATOM 4465 N N . ARG A 1 597 ? -42.113 15.915 71.370 1.00 83.75 597 ARG A N 1
ATOM 4466 C CA . ARG A 1 597 ? -43.207 16.861 71.664 1.00 83.75 597 ARG A CA 1
ATOM 4467 C C . ARG A 1 597 ? -43.586 16.870 73.146 1.00 83.75 597 ARG A C 1
ATOM 4469 O O . ARG A 1 597 ? -43.750 17.942 73.721 1.00 83.75 597 ARG A O 1
ATOM 4476 N N . SER A 1 598 ? -43.675 15.703 73.785 1.00 80.94 598 SER A N 1
ATOM 4477 C CA . SER A 1 598 ? -44.018 15.599 75.214 1.00 80.94 598 SER A CA 1
ATOM 4478 C C . SER A 1 598 ? -42.974 16.249 76.137 1.00 80.94 598 SER A C 1
ATOM 4480 O O . SER A 1 598 ? -43.326 16.851 77.152 1.00 80.94 598 SER A O 1
ATOM 4482 N N . LEU A 1 599 ? -41.693 16.203 75.751 1.00 74.50 599 LEU A N 1
ATOM 4483 C CA . LEU A 1 599 ? -40.597 16.875 76.455 1.00 74.50 599 LEU A CA 1
ATOM 4484 C C . LEU A 1 599 ? -40.656 18.404 76.309 1.00 74.50 599 LEU A C 1
ATOM 4486 O O . LEU A 1 599 ? -40.320 19.113 77.257 1.00 74.50 599 LEU A O 1
ATOM 4490 N N . CYS A 1 600 ? -41.114 18.915 75.162 1.00 66.88 600 CYS A N 1
ATOM 4491 C CA . CYS A 1 600 ? -41.346 20.348 74.966 1.00 66.88 600 CYS A CA 1
ATOM 4492 C C . CYS A 1 600 ? -42.519 20.869 75.812 1.00 66.88 600 CYS A C 1
ATOM 4494 O O . CYS A 1 600 ? -42.397 21.944 76.390 1.00 66.88 600 CYS A O 1
ATOM 4496 N N . PHE A 1 601 ? -43.605 20.099 75.957 1.00 63.88 601 PHE A N 1
ATOM 4497 C CA . PHE A 1 601 ? -44.733 20.479 76.822 1.00 63.88 601 PHE A CA 1
ATOM 4498 C C . PHE A 1 601 ? -44.345 20.536 78.308 1.00 63.88 601 PHE A C 1
ATOM 4500 O O . PHE A 1 601 ? -44.672 21.509 78.976 1.00 63.88 601 PHE A O 1
ATOM 4507 N N . ARG A 1 602 ? -43.557 19.575 78.815 1.00 59.78 602 ARG A N 1
ATOM 4508 C CA . ARG A 1 602 ? -43.086 19.599 80.219 1.00 59.78 602 ARG A CA 1
ATOM 4509 C C . ARG A 1 602 ? -42.113 20.737 80.537 1.00 59.78 602 ARG A C 1
ATOM 4511 O O . ARG A 1 602 ? -42.032 21.156 81.684 1.00 59.78 602 ARG A O 1
ATOM 4518 N N . LYS A 1 603 ? -41.369 21.242 79.548 1.00 55.69 603 LYS A N 1
ATOM 4519 C CA . LYS A 1 603 ? -40.503 22.422 79.724 1.00 55.69 603 LYS A CA 1
ATOM 4520 C C . LYS A 1 603 ? -41.263 23.752 79.620 1.00 55.69 603 LYS A C 1
ATOM 4522 O O . LYS A 1 603 ? -40.705 24.774 79.995 1.00 55.69 603 LYS A O 1
ATOM 4527 N N . GLY A 1 604 ? -42.508 23.744 79.136 1.00 52.38 604 GLY A N 1
ATOM 4528 C CA . GLY A 1 604 ? -43.368 24.928 79.042 1.00 52.38 604 GLY A CA 1
ATOM 4529 C C . GLY A 1 604 ? -44.131 25.283 80.325 1.00 52.38 604 GLY A C 1
ATOM 4530 O O . GLY A 1 604 ? -44.680 26.376 80.395 1.00 52.38 604 GLY A O 1
ATOM 4531 N N . GLU A 1 605 ? -44.147 24.402 81.333 1.00 45.94 605 GLU A N 1
ATOM 4532 C CA . GLU A 1 605 ? -44.853 24.603 82.616 1.00 45.94 605 GLU A CA 1
ATOM 4533 C C . GLU A 1 605 ? -43.944 25.034 83.781 1.00 45.94 605 GLU A C 1
ATOM 4535 O O . GLU A 1 605 ? -44.406 25.157 84.911 1.00 45.94 605 GLU A O 1
ATOM 4540 N N . VAL A 1 606 ? -42.663 25.321 83.527 1.00 47.91 606 VAL A N 1
ATOM 4541 C CA . VAL A 1 606 ? -41.797 26.003 84.501 1.00 47.91 606 VAL A CA 1
ATOM 4542 C C . VAL A 1 606 ? -41.514 27.405 83.974 1.00 47.91 606 VAL A C 1
ATOM 4544 O O . VAL A 1 606 ? -40.541 27.632 83.254 1.00 47.91 606 VAL A O 1
ATOM 4547 N N . LYS A 1 607 ? -42.415 28.328 84.301 1.00 40.03 607 LYS A N 1
ATOM 4548 C CA . LYS A 1 607 ? -42.170 29.768 84.283 1.00 40.03 607 LYS A CA 1
ATOM 4549 C C . LYS A 1 607 ? -42.380 30.311 85.682 1.00 40.03 607 LYS A C 1
ATOM 4551 O O . LYS A 1 607 ? -43.403 29.925 86.288 1.00 40.03 607 LYS A O 1
#

Secondary structure (DSSP, 8-state):
-------PEEEEE-TTS-EEEEE-SS--SS-SEEEE-SSS-EEEEEE-TTSSEEEEEETTS-EEEEEESSTT-TTTPPEEEEE-S---SPEEEEEEEETTEEEEEETTS-EEEE-TT-TT-PPEE---TTPPEEEEEE-SSSEEEEEETTSEEEEEETT-TT--EEEE-PPP-TT-TTS--EEEGGGTEEEEEETTTEEEEEETTT-PBPTTPPP--B-SEEEE-SSEEEEEETTTTEEEEEETTS-EEEEEE-PPTTEEEEEE--TTTTEEEEEETT--EEEEE-SSSB-EEEEE-S---EEEEEE--HHHHHHHHHHHHHHHHHHHHHHHHHHHHHT---HHHHHHHHHTT-HHHHHHHHHHHHHHTT-HHHHHHHHHHHHHHS-TT-TTHHHHHHHHHHHHHHTT-S-S--SS-S----------SPPEEEEEEPSS-HHHHHHHHHHHT----SEEEEEE---EE-TT----HHHHHHHHHHTT-SSPPEEEEEEETTS-TT-EEEEEEEE-STT-SEEEEEEEEEETTEEEEEEEEEE-PPPPPTT--HHHHHHHHHHHHHHHHH-HHHHHHHHHHHHHHHHHHHHHHHHHHHHHHHHSS--

pLDDT: mean 83.09, std 13.66, range [30.05, 96.88]

Nearest PDB structures (foldseek):
  7pqh-assembly1_I  TM=7.095E-01  e=1.629E-08  Saccharomyces cerevisiae
  8iqf-assembly1_B  TM=6.240E-01  e=1.001E-06  Homo sapiens
  6w18-assembly1_C  TM=6.673E-01  e=3.976E-05  Schizosaccharomyces pombe 972h-
  5xi8-assembly1_A  TM=6.172E-01  e=3.500E+00  Escherichia coli K-12
  6ait-assembly1_A  TM=6.261E-01  e=7.975E+00  Escherichia coli K-12